Protein AF-A0A971HED3-F1 (afdb_monomer)

Sequence (404 aa):
KSVAELYEIWCLLEIRNILSDLGFQEDSFFQPSLRKSFFEKELPEGGGAAFSFVRPDGLAIRLSHEPVFSRPKNGAFNSIFSWTTVQKPDIFLEAQFPDGKKIRWIFDAKYRISSEEEGFDLIPDDAINQMHRYRDALVYLSKSGDGEGDKSRPVLGAFVLYPGWIDEEKVTNPYKKSIEEVGIGGFPLLPGRENLWLRSFLGEMFGQVVQSETLRRVPESDEHLLKDSVRIAPTGLSLSRYRDLTLVASLSGRTGREKEYFERFLQGKAGWYHIPVSTTENYKVARTAIREIRYCAIAVSSTGVPDRRIEFLYDVLSIRLVRRNEFTLEQAGKIDLSNSALYWLFELGSSRTLKPLVVPGKRGFRFMLTGARDLMESREWKDLPDRYAFLREERLPVSGEGSE

Secondary structure (DSSP, 8-state):
--HHHHHHHHHHHHHHHHHHHTTPEE-TT----SSS-SS----SSS--EEEEEE-TTS-EEEEEES--B-PPPTT--SEEE-SSS-B--SEEEEEE-TTS-EEEEEEEE----B--STTS-B--HHHHHHHHHHHHH-EEEEEPTTSSEEEE--EEEEEEEE-----TTTS--TTHHHHHHHSEEEEE--TTS--HHHHHHHHHHH----SSSS--PPPPHHHHHTSGGG--PPTT----S-TTEEEEEEPPP-TTS-HHHHHHHHTT---EEEEEHHHHHHTT--HHHHHT--EEEEEEEPTT-SSEEEEEEEEEEEEEEEEGGG--HHHHSS--TT---EEEEEEEEEEEEEEEEEE--SSS--EEEEEHHHHHH-SBGGGS--TTGGGT------------

Mean predicted aligned error: 8.78 Å

pLDDT: mean 85.15, std 16.92, range [27.38, 98.69]

Radius of gyration: 25.58 Å; Cα contacts (8 Å, |Δi|>4): 757; chains: 1; bounding box: 61×63×79 Å

Foldseek 3Di:
DDPQVVQLVVVLVVVVVLVVQLQWDWPPVDDDDPDDDDFDDDDVDFDWGWTWTAHPQGKIKIKTAFGKAAADDPPDAQDKHFDPDIDTAGIKMWIQHNVRDIAIETEHEDAAFDPPDDRWTADDPVVLVVFVCVQVRMWHWHQDPVRHTDIDRRYLAYEYEYQIDDPPVPDPQPCPVVCQQARTYYFHDHPPDPSVVVSVVVCVVANGDDPDLQDDDGDDPVVSCLGNNNFDDPPPDGDAPAQFKEKEKEDDDPPQFAPVCQVCQVVQNQFKDKDFPVVCVLQLHRPSSVQRHQWYFYFHDDPPDFWTKTFKIWGWPDKDWAFQQPDDCSHRSHHDNPGRGIMIMTGTDGIDTADIETDDGPDDMDIAIAGPVQRRPDRYPVSTDGPPVSSRDPDDRPPPDDDD

Structure (mmCIF, N/CA/C/O backbone):
data_AF-A0A971HED3-F1
#
_entry.id   AF-A0A971HED3-F1
#
loop_
_atom_site.group_PDB
_atom_site.id
_atom_site.type_symbol
_atom_site.label_atom_id
_atom_site.label_alt_id
_atom_site.label_comp_id
_atom_site.label_asym_id
_atom_site.label_entity_id
_atom_site.label_seq_id
_atom_site.pdbx_PDB_ins_code
_atom_site.Cartn_x
_atom_site.Cartn_y
_atom_site.Cartn_z
_atom_site.occupancy
_atom_site.B_iso_or_equiv
_atom_site.auth_seq_id
_atom_site.auth_comp_id
_atom_site.auth_asym_id
_atom_site.auth_atom_id
_atom_site.pdbx_PDB_model_num
ATOM 1 N N . LYS A 1 1 ? 20.980 2.363 -34.465 1.00 63.91 1 LYS A N 1
ATOM 2 C CA . LYS A 1 1 ? 20.456 2.624 -33.111 1.00 63.91 1 LYS A CA 1
ATOM 3 C C . LYS A 1 1 ? 21.602 3.126 -32.252 1.00 63.91 1 LYS A C 1
ATOM 5 O O . LYS A 1 1 ? 22.705 2.613 -32.425 1.00 63.91 1 LYS A O 1
ATOM 10 N N . SER A 1 2 ? 21.387 4.148 -31.430 1.00 88.06 2 SER A N 1
ATOM 11 C CA . SER A 1 2 ? 22.397 4.642 -30.483 1.00 88.06 2 SER A CA 1
ATOM 12 C C . SER A 1 2 ? 22.646 3.614 -29.367 1.00 88.06 2 SER A C 1
ATOM 14 O O . SER A 1 2 ? 21.840 2.704 -29.174 1.00 88.06 2 SER A O 1
ATOM 16 N N . VAL A 1 3 ? 23.752 3.734 -28.623 1.00 90.31 3 VAL A N 1
ATOM 17 C CA . VAL A 1 3 ? 24.013 2.846 -27.468 1.00 90.31 3 VAL A CA 1
ATOM 18 C C . VAL A 1 3 ? 22.910 2.987 -26.414 1.00 90.31 3 VAL A C 1
ATOM 20 O O . VAL A 1 3 ? 22.478 1.987 -25.853 1.00 90.31 3 VAL A O 1
ATOM 23 N N . ALA A 1 4 ? 22.394 4.203 -26.214 1.00 90.81 4 ALA A N 1
ATOM 24 C CA . ALA A 1 4 ? 21.279 4.458 -25.308 1.00 90.81 4 ALA A CA 1
ATOM 25 C C . ALA A 1 4 ? 19.990 3.739 -25.747 1.00 90.81 4 ALA A C 1
ATOM 27 O O . ALA A 1 4 ? 19.358 3.088 -24.925 1.00 90.81 4 ALA A O 1
ATOM 28 N N . GLU A 1 5 ? 19.646 3.768 -27.040 1.00 90.00 5 GLU A N 1
ATOM 29 C CA . GLU A 1 5 ? 18.484 3.032 -27.575 1.00 90.00 5 GLU A CA 1
ATOM 30 C C . GLU A 1 5 ? 18.652 1.510 -27.454 1.00 90.00 5 GLU A C 1
ATOM 32 O O . GLU A 1 5 ? 17.691 0.781 -27.223 1.00 90.00 5 GLU A O 1
ATOM 37 N N . LEU A 1 6 ? 19.874 0.997 -27.641 1.00 93.25 6 LEU A N 1
ATOM 38 C CA . LEU A 1 6 ? 20.155 -0.427 -27.440 1.00 93.25 6 LEU A CA 1
ATOM 39 C C . LEU A 1 6 ? 20.023 -0.814 -25.968 1.00 93.25 6 LEU A C 1
ATOM 41 O O . LEU A 1 6 ? 19.474 -1.873 -25.671 1.00 93.25 6 LEU A O 1
ATOM 45 N N . TYR A 1 7 ? 20.500 0.045 -25.068 1.00 95.62 7 TYR A N 1
ATOM 46 C CA . TYR A 1 7 ? 20.371 -0.142 -23.631 1.00 95.62 7 TYR A CA 1
ATOM 47 C C . TYR A 1 7 ? 18.903 -0.150 -23.194 1.00 95.62 7 TYR A C 1
ATOM 49 O O . TYR A 1 7 ? 18.494 -1.048 -22.471 1.00 95.62 7 TYR A O 1
ATOM 57 N N . GLU A 1 8 ? 18.086 0.772 -23.698 1.00 94.31 8 GLU A N 1
ATOM 58 C CA . GLU A 1 8 ? 16.644 0.823 -23.433 1.00 94.31 8 GLU A CA 1
ATOM 59 C C . GLU A 1 8 ? 15.920 -0.470 -23.836 1.00 94.31 8 GLU A C 1
ATOM 61 O O . GLU A 1 8 ? 15.195 -1.065 -23.035 1.00 94.31 8 GLU A O 1
ATOM 66 N N . ILE A 1 9 ? 16.172 -0.955 -25.056 1.00 93.00 9 ILE A N 1
ATOM 67 C CA . ILE A 1 9 ? 15.606 -2.222 -25.538 1.00 93.00 9 ILE A CA 1
ATOM 68 C C . ILE A 1 9 ? 16.107 -3.391 -24.691 1.00 93.00 9 ILE A C 1
ATOM 70 O O . ILE A 1 9 ? 15.343 -4.305 -24.387 1.00 93.00 9 ILE A O 1
ATOM 74 N N . TRP A 1 10 ? 17.380 -3.377 -24.304 1.00 95.56 10 TRP A N 1
ATOM 75 C CA . TRP A 1 10 ? 17.936 -4.406 -23.439 1.00 95.56 10 TRP A CA 1
ATOM 76 C C . TRP A 1 10 ? 17.256 -4.411 -22.059 1.00 95.56 10 TRP A C 1
ATOM 78 O O . TRP A 1 10 ? 16.835 -5.475 -21.618 1.00 95.56 10 TRP A O 1
ATOM 88 N N . CYS A 1 11 ? 17.033 -3.250 -21.434 1.00 97.31 11 CYS A N 1
ATOM 89 C CA . CYS A 1 11 ? 16.301 -3.127 -20.168 1.00 97.31 11 CYS A CA 1
ATOM 90 C C . CYS A 1 11 ? 14.876 -3.700 -20.253 1.00 97.31 11 CYS A C 1
ATOM 92 O O . CYS A 1 11 ? 14.423 -4.397 -19.345 1.00 97.31 11 CYS A O 1
ATOM 94 N N . LEU A 1 12 ? 14.168 -3.435 -21.357 1.00 96.00 12 LEU A N 1
ATOM 95 C CA . LEU A 1 12 ? 12.845 -4.007 -21.623 1.00 96.00 12 LEU A CA 1
ATOM 96 C C . LEU A 1 12 ? 12.893 -5.540 -21.691 1.00 96.00 12 LEU A C 1
ATOM 98 O O . LEU A 1 12 ? 12.049 -6.215 -21.097 1.00 96.00 12 LEU A O 1
ATOM 102 N N . LEU A 1 13 ? 13.871 -6.089 -22.418 1.00 94.88 13 LEU A N 1
ATOM 103 C CA . LEU A 1 13 ? 14.053 -7.535 -22.548 1.00 94.88 13 LEU A CA 1
ATOM 104 C C . LEU A 1 13 ? 14.454 -8.182 -21.221 1.00 94.88 13 LEU A C 1
ATOM 106 O O . LEU A 1 13 ? 13.994 -9.281 -20.927 1.00 94.88 13 LEU A O 1
ATOM 110 N N . GLU A 1 14 ? 15.244 -7.491 -20.406 1.00 96.94 14 GLU A N 1
ATOM 111 C CA . GLU A 1 14 ? 15.638 -7.960 -19.082 1.00 96.94 14 GLU A CA 1
ATOM 112 C C . GLU A 1 14 ? 14.434 -8.051 -18.136 1.00 96.94 14 GLU A C 1
ATOM 114 O O . GLU A 1 14 ? 14.230 -9.085 -17.503 1.00 96.94 14 GLU A O 1
ATOM 119 N N . ILE A 1 15 ? 13.550 -7.043 -18.117 1.00 97.56 15 ILE A N 1
ATOM 120 C CA . ILE A 1 15 ? 12.278 -7.139 -17.378 1.00 97.56 15 ILE A CA 1
ATOM 121 C C . ILE A 1 15 ? 11.446 -8.318 -17.890 1.00 97.56 15 ILE A C 1
ATOM 123 O O . ILE A 1 15 ? 10.912 -9.081 -17.089 1.00 97.56 15 ILE A O 1
ATOM 127 N N . ARG A 1 16 ? 11.346 -8.506 -19.211 1.00 95.50 16 ARG A N 1
ATOM 128 C CA . ARG A 1 16 ? 10.644 -9.659 -19.801 1.00 95.50 16 ARG A CA 1
ATOM 129 C C . ARG A 1 16 ? 11.227 -10.999 -19.334 1.00 95.50 16 ARG A C 1
ATOM 131 O O . ARG A 1 16 ? 10.456 -11.910 -19.025 1.00 95.50 16 ARG A O 1
ATOM 138 N N . ASN A 1 17 ? 12.551 -11.124 -19.262 1.00 94.69 17 ASN A N 1
ATOM 139 C CA . ASN A 1 17 ? 13.214 -12.332 -18.769 1.00 94.69 17 ASN A CA 1
ATOM 140 C C . ASN A 1 17 ? 12.895 -12.563 -17.289 1.00 94.69 17 ASN A C 1
ATOM 142 O O . ASN A 1 17 ? 12.452 -13.649 -16.929 1.00 94.69 17 ASN A O 1
ATOM 146 N N . ILE A 1 18 ? 13.002 -11.520 -16.456 1.00 95.81 18 ILE A N 1
ATOM 147 C CA . ILE A 1 18 ? 12.641 -11.597 -15.036 1.00 95.81 18 ILE A CA 1
ATOM 148 C C . ILE A 1 18 ? 11.177 -12.023 -14.869 1.00 95.81 18 ILE A C 1
ATOM 150 O O . ILE A 1 18 ? 10.883 -12.890 -14.055 1.00 95.81 18 ILE A O 1
ATOM 154 N N . LEU A 1 19 ? 10.240 -11.465 -15.639 1.00 95.31 19 LEU A N 1
ATOM 155 C CA . LEU A 1 19 ? 8.836 -11.885 -15.580 1.00 95.31 19 LEU A CA 1
ATOM 156 C C . LEU A 1 19 ? 8.675 -13.370 -15.936 1.00 95.31 19 LEU A C 1
ATOM 158 O O . LEU A 1 19 ? 7.959 -14.090 -15.241 1.00 95.31 19 LEU A O 1
ATOM 162 N N . SER A 1 20 ? 9.378 -13.844 -16.963 1.00 93.62 20 SER A N 1
ATOM 163 C CA . SER A 1 20 ? 9.355 -15.260 -17.357 1.00 93.62 20 SER A CA 1
ATOM 164 C C . SER A 1 20 ? 9.857 -16.166 -16.224 1.00 93.62 20 SER A C 1
ATOM 166 O O . SER A 1 20 ? 9.210 -17.159 -15.891 1.00 93.62 20 SER A O 1
ATOM 168 N N . ASP A 1 21 ? 10.939 -15.767 -15.552 1.00 92.50 21 ASP A N 1
ATOM 169 C CA . ASP A 1 21 ? 11.471 -16.440 -14.362 1.00 92.50 21 ASP A CA 1
ATOM 170 C C . ASP A 1 21 ? 10.488 -16.461 -13.180 1.00 92.50 21 ASP A C 1
ATOM 172 O O . ASP A 1 21 ? 10.500 -17.387 -12.368 1.00 92.50 21 ASP A O 1
ATOM 176 N N . LEU A 1 22 ? 9.620 -15.449 -13.064 1.00 91.75 22 LEU A N 1
ATOM 177 C CA . LEU A 1 22 ? 8.554 -15.391 -12.056 1.00 91.75 22 LEU A CA 1
ATOM 178 C C . LEU A 1 22 ? 7.343 -16.283 -12.413 1.00 91.75 22 LEU A C 1
ATOM 180 O O . LEU A 1 22 ? 6.331 -16.267 -11.701 1.00 91.75 22 LEU A O 1
ATOM 184 N N . GLY A 1 23 ? 7.441 -17.070 -13.489 1.00 91.19 23 GLY A N 1
ATOM 185 C CA . GLY A 1 23 ? 6.439 -18.040 -13.931 1.00 91.19 23 GLY A CA 1
ATOM 186 C C . GLY A 1 23 ? 5.392 -17.475 -14.888 1.00 91.19 23 GLY A C 1
ATOM 187 O O . GLY A 1 23 ? 4.402 -18.152 -15.168 1.00 91.19 23 GLY A O 1
ATOM 188 N N . PHE A 1 24 ? 5.577 -16.248 -15.378 1.00 91.81 24 PHE A N 1
ATOM 189 C CA . PHE A 1 24 ? 4.704 -15.675 -16.394 1.00 91.81 24 PHE A CA 1
ATOM 190 C C . PHE A 1 24 ? 4.977 -16.317 -17.756 1.00 91.81 24 PHE A C 1
ATOM 192 O O . PHE A 1 24 ? 6.109 -16.360 -18.231 1.00 91.81 24 PHE A O 1
ATOM 199 N N . GLN A 1 25 ? 3.920 -16.799 -18.399 1.00 91.62 25 GLN A N 1
ATOM 200 C CA . GLN A 1 25 ? 3.966 -17.352 -19.744 1.00 91.62 25 GLN A CA 1
ATOM 201 C C . GLN A 1 25 ? 3.524 -16.280 -20.730 1.00 91.62 25 GLN A C 1
ATOM 203 O O . GLN A 1 25 ? 2.483 -15.649 -20.554 1.00 91.62 25 GLN A O 1
ATOM 208 N N . GLU A 1 26 ? 4.324 -16.053 -21.764 1.00 89.00 26 GLU A N 1
ATOM 209 C CA . GLU A 1 26 ? 3.956 -15.130 -22.831 1.00 89.00 26 GLU A CA 1
ATOM 210 C C . GLU A 1 26 ? 2.820 -15.732 -23.669 1.00 89.00 26 GLU A C 1
ATOM 212 O O . GLU A 1 26 ? 2.888 -16.893 -24.087 1.00 89.00 26 GLU A O 1
ATOM 217 N N . ASP A 1 27 ? 1.774 -14.945 -23.924 1.00 78.38 27 ASP A N 1
ATOM 218 C CA . ASP A 1 27 ? 0.649 -15.381 -24.748 1.00 78.38 27 ASP A CA 1
ATOM 219 C C . ASP A 1 27 ? 1.110 -15.589 -26.199 1.00 78.38 27 ASP A C 1
ATOM 221 O O . ASP A 1 27 ? 1.202 -14.659 -27.001 1.00 78.38 27 ASP A O 1
ATOM 225 N N . SER A 1 28 ? 1.348 -16.848 -26.568 1.00 49.84 28 SER A N 1
ATOM 226 C CA . SER A 1 28 ? 1.728 -17.257 -27.930 1.00 49.84 28 SER A CA 1
ATOM 227 C C . SER A 1 28 ? 0.603 -17.092 -28.969 1.00 49.84 28 SER A C 1
ATOM 229 O O . SER A 1 28 ? 0.855 -17.194 -30.170 1.00 49.84 28 SER A O 1
ATOM 231 N N . PHE A 1 29 ? -0.628 -16.773 -28.542 1.00 41.47 29 PHE A N 1
ATOM 232 C CA . PHE A 1 29 ? -1.791 -16.543 -29.415 1.00 41.47 29 PHE A CA 1
ATOM 233 C C . PHE A 1 29 ? -1.749 -15.233 -30.217 1.00 41.47 29 PHE A C 1
ATOM 235 O O . PHE A 1 29 ? -2.631 -14.987 -31.039 1.00 41.47 29 PHE A O 1
ATOM 242 N N . PHE A 1 30 ? -0.715 -14.410 -30.048 1.00 40.25 30 PHE A N 1
ATOM 243 C CA . PHE A 1 30 ? -0.381 -13.351 -30.996 1.00 40.25 30 PHE A CA 1
ATOM 244 C C . PHE A 1 30 ? 0.877 -13.738 -31.777 1.00 40.25 30 PHE A C 1
ATOM 246 O O . PHE A 1 30 ? 1.969 -13.264 -31.498 1.00 40.25 30 PHE A O 1
ATOM 253 N N . GLN A 1 31 ? 0.716 -14.608 -32.778 1.00 27.38 31 GLN A N 1
ATOM 254 C CA . GLN A 1 31 ? 1.693 -14.771 -33.856 1.00 27.38 31 GLN A CA 1
ATOM 255 C C . GLN A 1 31 ? 1.456 -13.688 -34.925 1.00 27.38 31 GLN A C 1
ATOM 257 O O . GLN A 1 31 ? 0.602 -13.884 -35.792 1.00 27.38 31 GLN A O 1
ATOM 262 N N . PRO A 1 32 ? 2.199 -12.567 -34.968 1.00 33.59 32 PRO A N 1
ATOM 263 C CA . PRO A 1 32 ? 2.431 -11.911 -36.236 1.00 33.59 32 PRO A CA 1
ATOM 264 C C . PRO A 1 32 ? 3.493 -12.740 -36.956 1.00 33.59 32 PRO A C 1
ATOM 266 O O . PRO A 1 32 ? 4.587 -12.989 -36.450 1.00 33.59 32 PRO A O 1
ATOM 269 N N . SER A 1 33 ? 3.139 -13.216 -38.143 1.00 29.12 33 SER A N 1
ATOM 270 C CA . SER A 1 33 ? 4.060 -13.812 -39.101 1.00 29.12 33 SER A CA 1
ATOM 271 C C . SER A 1 33 ? 5.434 -13.138 -39.056 1.00 29.12 33 SER A C 1
ATOM 273 O O . SER A 1 33 ? 5.530 -11.920 -39.204 1.00 29.12 33 SER A O 1
ATOM 275 N N . LEU A 1 34 ? 6.479 -13.951 -38.890 1.00 34.81 34 LEU A N 1
ATOM 276 C CA . LEU A 1 34 ? 7.899 -13.613 -38.984 1.00 34.81 34 LEU A CA 1
ATOM 277 C C . LEU A 1 34 ? 8.231 -12.890 -40.307 1.00 34.81 34 LEU A C 1
ATOM 279 O O . LEU A 1 34 ? 8.788 -13.487 -41.224 1.00 34.81 34 LEU A O 1
ATOM 283 N N . ARG A 1 35 ? 7.891 -11.604 -40.449 1.00 30.66 35 ARG A N 1
ATOM 284 C CA . ARG A 1 35 ? 8.331 -10.730 -41.547 1.00 30.66 35 ARG A CA 1
ATOM 285 C C . ARG A 1 35 ? 8.320 -9.262 -41.112 1.00 30.66 35 ARG A C 1
ATOM 287 O O . ARG A 1 35 ? 7.272 -8.645 -41.031 1.00 30.66 35 ARG A O 1
ATOM 294 N N . LYS A 1 36 ? 9.520 -8.700 -40.923 1.00 34.16 36 LYS A N 1
ATOM 295 C CA . LYS A 1 36 ? 9.863 -7.271 -41.104 1.00 34.16 36 LYS A CA 1
ATOM 296 C C . LYS A 1 36 ? 8.864 -6.223 -40.545 1.00 34.16 36 LYS A C 1
ATOM 298 O O . LYS A 1 36 ? 8.597 -5.232 -41.208 1.00 34.16 36 LYS A O 1
ATOM 303 N N . SER A 1 37 ? 8.375 -6.400 -39.323 1.00 38.28 37 SER A N 1
ATOM 304 C CA . SER A 1 37 ? 7.792 -5.346 -38.472 1.00 38.28 37 SER A CA 1
ATOM 305 C C . SER A 1 37 ? 7.918 -5.860 -37.042 1.00 38.28 37 SER A C 1
ATOM 307 O O . SER A 1 37 ? 7.237 -6.804 -36.656 1.00 38.28 37 SER A O 1
ATOM 309 N N . PHE A 1 38 ? 8.924 -5.391 -36.304 1.00 38.38 38 PHE A N 1
ATOM 310 C CA . PHE A 1 38 ? 9.386 -6.086 -35.096 1.00 38.38 38 PHE A CA 1
ATOM 311 C C . PHE A 1 38 ? 8.493 -5.870 -33.859 1.00 38.38 38 PHE A C 1
ATOM 313 O O . PHE A 1 38 ? 8.802 -6.456 -32.830 1.00 38.38 38 PHE A O 1
ATOM 320 N N . PHE A 1 39 ? 7.428 -5.052 -33.918 1.00 42.06 39 PHE A N 1
ATOM 321 C CA . PHE A 1 39 ? 6.802 -4.517 -32.696 1.00 42.06 39 PHE A CA 1
ATOM 322 C C . PHE A 1 39 ? 5.373 -3.940 -32.853 1.00 42.06 39 PHE A C 1
ATOM 324 O O . PHE A 1 39 ? 5.002 -3.009 -32.143 1.00 42.06 39 PHE A O 1
ATOM 331 N N . GLU A 1 40 ? 4.526 -4.457 -33.745 1.00 33.88 40 GLU A N 1
ATOM 332 C CA . GLU A 1 40 ? 3.156 -3.929 -33.879 1.00 33.88 40 GLU A CA 1
ATOM 333 C C . GLU A 1 40 ? 2.120 -4.787 -33.152 1.00 33.88 40 GLU A C 1
ATOM 335 O O . GLU A 1 40 ? 1.625 -5.792 -33.661 1.00 33.88 40 GLU A O 1
ATOM 340 N N . LYS A 1 41 ? 1.725 -4.319 -31.966 1.00 41.34 41 LYS A N 1
ATOM 341 C CA . LYS A 1 41 ? 0.341 -4.460 -31.525 1.00 41.34 41 LYS A CA 1
ATOM 342 C C . LYS A 1 41 ? -0.112 -3.178 -30.844 1.00 41.34 41 LYS A C 1
ATOM 344 O O . LYS A 1 41 ? 0.277 -2.878 -29.717 1.00 41.34 41 LYS A O 1
ATOM 349 N N . GLU A 1 42 ? -0.939 -2.435 -31.570 1.00 36.94 42 GLU A N 1
ATOM 350 C CA . GLU A 1 42 ? -1.519 -1.170 -31.147 1.00 36.94 42 GLU A CA 1
ATOM 351 C C . GLU A 1 42 ? -2.275 -1.315 -29.815 1.00 36.94 42 GLU A C 1
ATOM 353 O O . GLU A 1 42 ? -3.048 -2.249 -29.575 1.00 36.94 42 GLU A O 1
ATOM 358 N N . LEU A 1 43 ? -2.034 -0.362 -28.915 1.00 44.75 43 LEU A N 1
ATOM 359 C CA . LEU A 1 43 ? -2.950 -0.047 -27.824 1.00 44.75 43 LEU A CA 1
ATOM 360 C C . LEU A 1 43 ? -4.326 0.308 -28.416 1.00 44.75 43 LEU A C 1
ATOM 362 O O . LEU A 1 43 ? -4.366 0.938 -29.472 1.00 44.75 43 LEU A O 1
ATOM 366 N N . PRO A 1 44 ? -5.442 0.035 -27.712 1.00 44.47 44 PRO A N 1
ATOM 367 C CA . PRO A 1 44 ? -6.737 0.613 -28.067 1.00 44.47 44 PRO A CA 1
ATOM 368 C C . PRO A 1 44 ? -6.740 2.149 -28.130 1.00 44.47 44 PRO A C 1
ATOM 370 O O . PRO A 1 44 ? -7.723 2.705 -28.587 1.00 44.47 44 PRO A O 1
ATOM 373 N N . GLU A 1 45 ? -5.660 2.824 -27.718 1.00 39.97 45 GLU A N 1
ATOM 374 C CA . GLU A 1 45 ? -5.282 4.186 -28.104 1.00 39.97 45 GLU A CA 1
ATOM 375 C C . GLU A 1 45 ? -3.814 4.425 -27.664 1.00 39.97 45 GLU A C 1
ATOM 377 O O . GLU A 1 45 ? -3.528 4.329 -26.474 1.00 39.97 45 GLU A O 1
ATOM 382 N N . GLY A 1 46 ? -2.870 4.705 -28.586 1.00 45.03 46 GLY A N 1
ATOM 383 C CA . GLY A 1 46 ? -1.534 5.242 -28.222 1.00 45.03 46 GLY A CA 1
ATOM 384 C C . GLY A 1 46 ? -0.261 4.434 -28.556 1.00 45.03 46 GLY A C 1
ATOM 385 O O . GLY A 1 46 ? 0.662 4.429 -27.751 1.00 45.03 46 GLY A O 1
ATOM 386 N N . GLY A 1 47 ? -0.195 3.775 -29.722 1.00 50.53 47 GLY A N 1
ATOM 387 C CA . GLY A 1 47 ? 1.024 3.548 -30.535 1.00 50.53 47 GLY A CA 1
ATOM 388 C C . GLY A 1 47 ? 2.362 3.195 -29.858 1.00 50.53 47 GLY A C 1
ATOM 389 O O . GLY A 1 47 ? 3.321 3.945 -30.012 1.00 50.53 47 GLY A O 1
ATOM 390 N N . GLY A 1 48 ? 2.444 2.042 -29.189 1.00 54.38 48 GLY A N 1
ATOM 391 C CA . GLY A 1 48 ? 3.695 1.436 -28.715 1.00 54.38 48 GLY A CA 1
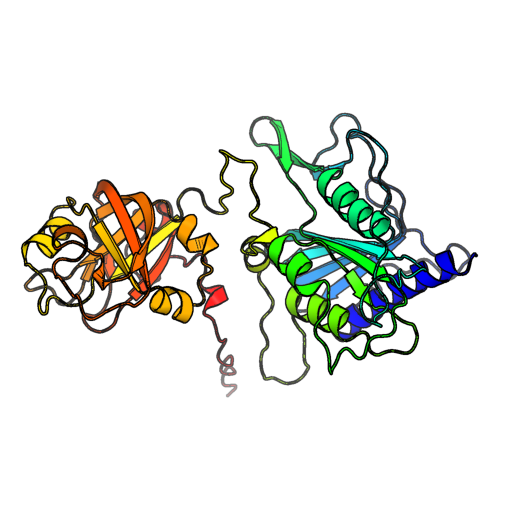ATOM 392 C C . GLY A 1 48 ? 3.622 -0.091 -28.794 1.00 54.38 48 GLY A C 1
ATOM 393 O O . GLY A 1 48 ? 2.529 -0.655 -28.898 1.00 54.38 48 GLY A O 1
ATOM 394 N N . ALA A 1 49 ? 4.770 -0.761 -28.760 1.00 66.94 49 ALA A N 1
ATOM 395 C CA . ALA A 1 49 ? 4.837 -2.220 -28.784 1.00 66.94 49 ALA A CA 1
ATOM 396 C C . ALA A 1 49 ? 4.529 -2.805 -27.407 1.00 66.94 49 ALA A C 1
ATOM 398 O O . ALA A 1 49 ? 4.855 -2.175 -26.406 1.00 66.94 49 ALA A O 1
ATOM 399 N N . ALA A 1 50 ? 3.955 -4.006 -27.308 1.00 80.19 50 ALA A N 1
ATOM 400 C CA . ALA A 1 50 ? 3.730 -4.620 -26.000 1.00 80.19 50 ALA A CA 1
ATOM 401 C C . ALA A 1 50 ? 3.871 -6.142 -26.006 1.00 80.19 50 ALA A C 1
ATOM 403 O O . ALA A 1 50 ? 3.393 -6.811 -26.919 1.00 80.19 50 ALA A O 1
ATOM 404 N N . PHE A 1 51 ? 4.444 -6.671 -24.927 1.00 88.69 51 PHE A N 1
ATOM 405 C CA . PHE A 1 51 ? 4.390 -8.083 -24.564 1.00 88.69 51 PHE A CA 1
ATOM 406 C C . PHE A 1 51 ? 3.213 -8.317 -23.617 1.00 88.69 51 PHE A C 1
ATOM 408 O O . PHE A 1 51 ? 2.908 -7.475 -22.766 1.00 88.69 51 PHE A O 1
ATOM 415 N N . SER A 1 52 ? 2.525 -9.443 -23.779 1.00 91.81 52 SER A N 1
ATOM 416 C CA . SER A 1 52 ? 1.423 -9.860 -22.908 1.00 91.81 52 SER A CA 1
ATOM 417 C C . SER A 1 52 ? 1.758 -11.203 -22.289 1.00 91.81 52 SER A C 1
ATOM 419 O O . SER A 1 52 ? 2.164 -12.128 -22.989 1.00 91.81 52 SER A O 1
ATOM 421 N N . PHE A 1 53 ? 1.593 -11.283 -20.978 1.00 92.38 53 PHE A N 1
ATOM 422 C CA . PHE A 1 53 ? 1.867 -12.473 -20.203 1.00 92.38 53 PHE A CA 1
ATOM 423 C C . PHE A 1 53 ? 0.665 -12.842 -19.355 1.00 92.38 53 PHE A C 1
ATOM 425 O O . PHE A 1 53 ? -0.025 -11.968 -18.825 1.00 92.38 53 PHE A O 1
ATOM 432 N N . VAL A 1 54 ? 0.495 -14.137 -19.153 1.00 91.44 54 VAL A N 1
ATOM 433 C CA . VAL A 1 54 ? -0.465 -14.717 -18.225 1.00 91.44 54 VAL A CA 1
ATOM 434 C C . VAL A 1 54 ? 0.256 -15.669 -17.292 1.00 91.44 54 VAL A C 1
ATOM 436 O O . VAL A 1 54 ? 1.278 -16.264 -17.634 1.00 91.44 54 VAL A O 1
ATOM 439 N N . ARG A 1 55 ? -0.275 -15.823 -16.089 1.00 88.88 55 ARG A N 1
ATOM 440 C CA . ARG A 1 55 ? 0.222 -16.781 -15.113 1.00 88.88 55 ARG A CA 1
ATOM 441 C C . ARG A 1 55 ? -0.937 -17.649 -14.620 1.00 88.88 55 ARG A C 1
ATOM 443 O O . ARG A 1 55 ? -2.060 -17.148 -14.545 1.00 88.88 55 ARG A O 1
ATOM 450 N N . PRO A 1 56 ? -0.717 -18.943 -14.302 1.00 87.44 56 PRO A N 1
ATOM 451 C CA . PRO A 1 56 ? -1.809 -19.863 -13.955 1.00 87.44 56 PRO A CA 1
ATOM 452 C C . PRO A 1 56 ? -2.681 -19.433 -12.769 1.00 87.44 56 PRO A C 1
ATOM 454 O O . PRO A 1 56 ? -3.801 -19.909 -12.622 1.00 87.44 56 PRO A O 1
ATOM 457 N N . ASP A 1 57 ? -2.184 -18.530 -11.927 1.00 86.12 57 ASP A N 1
ATOM 458 C CA . ASP A 1 57 ? -2.904 -17.966 -10.789 1.00 86.12 57 ASP A CA 1
ATOM 459 C C . ASP A 1 57 ? -3.841 -16.794 -11.139 1.00 86.12 57 ASP A C 1
ATOM 461 O O . ASP A 1 57 ? -4.448 -16.197 -10.249 1.00 86.12 57 ASP A O 1
ATOM 465 N N . GLY A 1 58 ? -3.976 -16.467 -12.425 1.00 87.25 58 GLY A N 1
ATOM 466 C CA . GLY A 1 58 ? -4.870 -15.426 -12.923 1.00 87.25 58 GLY A CA 1
ATOM 467 C C . GLY A 1 58 ? -4.247 -14.032 -12.993 1.00 87.25 58 GLY A C 1
ATOM 468 O O . GLY A 1 58 ? -4.942 -13.093 -13.380 1.00 87.25 58 GLY A O 1
ATOM 469 N N . LEU A 1 59 ? -2.961 -13.870 -12.657 1.00 92.12 59 LEU A N 1
ATOM 470 C CA . LEU A 1 59 ? -2.246 -12.625 -12.935 1.00 92.12 59 LEU A CA 1
ATOM 471 C C . LEU A 1 59 ? -1.957 -12.492 -14.429 1.00 92.12 59 LEU A C 1
ATOM 473 O O . LEU A 1 59 ? -1.436 -13.410 -15.065 1.00 92.12 59 LEU A O 1
ATOM 477 N N . ALA A 1 60 ? -2.231 -11.309 -14.971 1.00 92.94 60 ALA A N 1
ATOM 478 C CA . ALA A 1 60 ? -1.863 -10.948 -16.332 1.00 92.94 60 ALA A CA 1
ATOM 479 C C . ALA A 1 60 ? -0.995 -9.688 -16.329 1.00 92.94 60 ALA A C 1
ATOM 481 O O . ALA A 1 60 ? -1.291 -8.727 -15.620 1.00 92.94 60 ALA A O 1
ATOM 482 N N . ILE A 1 61 ? 0.068 -9.676 -17.132 1.00 94.81 61 ILE A N 1
ATOM 483 C CA . ILE A 1 61 ? 0.965 -8.527 -17.277 1.00 94.81 61 ILE A CA 1
ATOM 484 C C . ILE A 1 61 ? 0.977 -8.058 -18.724 1.00 94.81 61 ILE A C 1
ATOM 486 O O . ILE A 1 61 ? 1.135 -8.845 -19.654 1.00 94.81 61 ILE A O 1
ATOM 490 N N . ARG A 1 62 ? 0.887 -6.744 -18.910 1.00 94.31 62 ARG A N 1
ATOM 491 C CA . ARG A 1 62 ? 1.188 -6.061 -20.163 1.00 94.31 62 ARG A CA 1
ATOM 492 C C . ARG A 1 62 ? 2.431 -5.198 -19.978 1.00 94.31 62 ARG A C 1
ATOM 494 O O . ARG A 1 62 ? 2.401 -4.228 -19.224 1.00 94.31 62 ARG A O 1
ATOM 501 N N . LEU A 1 63 ? 3.497 -5.525 -20.700 1.00 95.25 63 LEU A N 1
ATOM 502 C CA . LEU A 1 63 ? 4.756 -4.781 -20.710 1.00 95.25 63 LEU A CA 1
ATOM 503 C C . LEU A 1 63 ? 4.863 -4.006 -22.023 1.00 95.25 63 LEU A C 1
ATOM 505 O O . LEU A 1 63 ? 5.060 -4.611 -23.072 1.00 95.25 63 LEU A O 1
ATOM 509 N N . SER A 1 64 ? 4.686 -2.687 -21.977 1.00 92.44 64 SER A N 1
ATOM 510 C CA . SER A 1 64 ? 4.663 -1.830 -23.168 1.00 92.44 64 SER A CA 1
ATOM 511 C C . SER A 1 64 ? 5.959 -1.037 -23.305 1.00 92.44 64 SER A C 1
ATOM 513 O O . SER A 1 64 ? 6.426 -0.456 -22.329 1.00 92.44 64 SER A O 1
ATOM 515 N N . HIS A 1 65 ? 6.500 -0.998 -24.518 1.00 92.69 65 HIS A N 1
ATOM 516 C CA . HIS A 1 65 ? 7.647 -0.195 -24.920 1.00 92.69 65 HIS A CA 1
ATOM 517 C C . HIS A 1 65 ? 7.156 1.119 -25.515 1.00 92.69 65 HIS A C 1
ATOM 519 O O . HIS A 1 65 ? 6.331 1.117 -26.434 1.00 92.69 65 HIS A O 1
ATOM 525 N N . GLU A 1 66 ? 7.656 2.228 -24.974 1.00 92.94 66 GLU A N 1
ATOM 526 C CA . GLU A 1 66 ? 7.443 3.564 -25.519 1.00 92.94 66 GLU A CA 1
ATOM 527 C C . GLU A 1 66 ? 5.958 3.986 -25.716 1.00 92.94 66 GLU A C 1
ATOM 529 O O . GLU A 1 66 ? 5.638 4.650 -26.711 1.00 92.94 66 GLU A O 1
ATOM 534 N N . PRO A 1 67 ? 5.005 3.642 -24.815 1.00 91.75 67 PRO A N 1
ATOM 535 C CA . PRO A 1 67 ? 3.598 3.992 -25.013 1.00 91.75 67 PRO A CA 1
ATOM 536 C C . PRO A 1 67 ? 3.374 5.505 -24.991 1.00 91.75 67 PRO A C 1
ATOM 538 O O . PRO A 1 67 ? 3.959 6.232 -24.188 1.00 91.75 67 PRO A O 1
ATOM 541 N N . VAL A 1 68 ? 2.461 5.980 -25.837 1.00 91.44 68 VAL A N 1
ATOM 542 C CA . VAL A 1 68 ? 2.178 7.410 -25.978 1.00 91.44 68 VAL A CA 1
ATOM 543 C C . VAL A 1 68 ? 0.902 7.778 -25.230 1.00 91.44 68 VAL A C 1
ATOM 545 O O . VAL A 1 68 ? -0.192 7.351 -25.592 1.00 91.44 68 VAL A O 1
ATOM 548 N N . PHE A 1 69 ? 1.030 8.651 -24.231 1.00 93.06 69 PHE A N 1
ATOM 549 C CA . PHE A 1 69 ? -0.098 9.214 -23.492 1.00 93.06 69 PHE A CA 1
ATOM 550 C C . PHE A 1 69 ? -0.307 10.679 -23.874 1.00 93.06 69 PHE A C 1
ATOM 552 O O . PHE A 1 69 ? 0.537 11.540 -23.615 1.00 93.06 69 PHE A O 1
ATOM 559 N N . SER A 1 70 ? -1.458 10.973 -24.474 1.00 93.00 70 SER A N 1
ATOM 560 C CA . SER A 1 70 ? -1.849 12.315 -24.911 1.00 93.00 70 SER A CA 1
ATOM 561 C C . SER A 1 70 ? -3.107 12.800 -24.192 1.00 93.00 70 SER A C 1
ATOM 563 O O . SER A 1 70 ? -3.645 12.123 -23.315 1.00 93.00 70 SER A O 1
ATOM 565 N N . ARG A 1 71 ? -3.594 13.982 -24.575 1.00 91.88 71 ARG A N 1
ATOM 566 C CA . ARG A 1 71 ? -4.880 14.504 -24.099 1.00 91.88 71 ARG A CA 1
ATOM 567 C C . ARG A 1 71 ? -6.029 13.559 -24.472 1.00 91.88 71 ARG A C 1
ATOM 569 O O . ARG A 1 71 ? -5.942 12.915 -25.524 1.00 91.88 71 ARG A O 1
ATOM 576 N N . PRO A 1 72 ? -7.098 13.499 -23.655 1.00 86.50 72 PRO A N 1
ATOM 577 C CA . PRO A 1 72 ? -8.276 12.713 -23.988 1.00 86.50 72 PRO A CA 1
ATOM 578 C C . PRO A 1 72 ? -8.928 13.234 -25.266 1.00 86.50 72 PRO A C 1
ATOM 580 O O . PRO A 1 72 ? -9.069 14.444 -25.463 1.00 86.50 72 PRO A O 1
ATOM 583 N N . LYS A 1 73 ? -9.340 12.307 -26.128 1.00 82.62 73 LYS A N 1
ATOM 584 C CA . LYS A 1 73 ? -10.254 12.593 -27.236 1.00 82.62 73 LYS A CA 1
ATOM 585 C C . LYS A 1 73 ? -11.690 12.620 -26.697 1.00 82.62 73 LYS A C 1
ATOM 587 O O . LYS A 1 73 ? -11.968 12.067 -25.632 1.00 82.62 73 LYS A O 1
ATOM 592 N N . ASN A 1 74 ? -12.606 13.278 -27.407 1.00 76.38 74 ASN A N 1
ATOM 593 C CA . ASN A 1 74 ? -13.992 13.436 -26.952 1.00 76.38 74 ASN A CA 1
ATOM 594 C C . ASN A 1 74 ? -14.641 12.079 -26.622 1.00 76.38 74 ASN A C 1
ATOM 596 O O . ASN A 1 74 ? -14.686 11.196 -27.473 1.00 76.38 74 ASN A O 1
ATOM 600 N N . GLY A 1 75 ? -15.160 11.938 -25.396 1.00 71.75 75 GLY A N 1
ATOM 601 C CA . GLY A 1 75 ? -15.868 10.737 -24.934 1.00 71.75 75 GLY A CA 1
ATOM 602 C C . GLY A 1 75 ? -14.981 9.545 -24.551 1.00 71.75 75 GLY A C 1
ATOM 603 O O . GLY A 1 75 ? -15.516 8.468 -24.291 1.00 71.75 75 GLY A O 1
ATOM 604 N N . ALA A 1 76 ? -13.654 9.709 -24.505 1.00 79.56 76 ALA A N 1
ATOM 605 C CA . ALA A 1 76 ? -12.741 8.630 -24.147 1.00 79.56 76 ALA A CA 1
ATOM 606 C C . ALA A 1 76 ? -12.702 8.416 -22.620 1.00 79.56 76 ALA A C 1
ATOM 608 O O . ALA A 1 76 ? -12.236 9.271 -21.867 1.00 79.56 76 ALA A O 1
ATOM 609 N N . PHE A 1 77 ? -13.181 7.256 -22.169 1.00 84.25 77 PHE A N 1
ATOM 610 C CA . PHE A 1 77 ? -13.151 6.814 -20.772 1.00 84.25 77 PHE A CA 1
ATOM 611 C C . PHE A 1 77 ? -12.349 5.516 -20.627 1.00 84.25 77 PHE A C 1
ATOM 613 O O . PHE A 1 77 ? -11.958 4.879 -21.605 1.00 84.25 77 PHE A O 1
ATOM 620 N N . ASN A 1 78 ? -12.130 5.113 -19.378 1.00 86.25 78 ASN A N 1
ATOM 621 C CA . ASN A 1 78 ? -11.428 3.904 -18.959 1.00 86.25 78 ASN A CA 1
ATOM 622 C C . ASN A 1 78 ? -9.991 3.806 -19.492 1.00 86.25 78 ASN A C 1
ATOM 624 O O . ASN A 1 78 ? -9.475 2.707 -19.689 1.00 86.25 78 ASN A O 1
ATOM 628 N N . SER A 1 79 ? -9.343 4.957 -19.678 1.00 89.88 79 SER A N 1
ATOM 629 C CA . SER A 1 79 ? -8.016 5.092 -20.286 1.00 89.88 79 SER A CA 1
ATOM 630 C C . SER A 1 79 ? -7.147 6.098 -19.525 1.00 89.88 79 SER A C 1
ATOM 632 O O . SER A 1 79 ? -7.631 6.833 -18.660 1.00 89.88 79 SER A O 1
ATOM 634 N N . ILE A 1 80 ? -5.843 6.089 -19.814 1.00 92.56 80 ILE A N 1
ATOM 635 C CA . ILE A 1 80 ? -4.852 6.982 -19.201 1.00 92.56 80 ILE A CA 1
ATOM 636 C C . ILE A 1 80 ? -4.525 8.106 -20.174 1.00 92.56 80 ILE A C 1
ATOM 638 O O . ILE A 1 80 ? -4.234 7.857 -21.341 1.00 92.56 80 ILE A O 1
ATOM 642 N N . PHE A 1 81 ? -4.509 9.334 -19.669 1.00 93.62 81 PHE A N 1
ATOM 643 C CA . PHE A 1 81 ? -4.230 10.524 -20.459 1.00 93.62 81 PHE A CA 1
ATOM 644 C C . PHE A 1 81 ? -3.223 11.437 -19.768 1.00 93.62 81 PHE A C 1
ATOM 646 O O . PHE A 1 81 ? -2.995 11.347 -18.558 1.00 93.62 81 PHE A O 1
ATOM 653 N N . SER A 1 82 ? -2.675 12.371 -20.544 1.00 93.56 82 SER A N 1
ATOM 654 C CA . SER A 1 82 ? -1.926 13.513 -20.030 1.00 93.56 82 SER A CA 1
ATOM 655 C C . SER A 1 82 ? -2.526 14.823 -20.532 1.00 93.56 82 SER A C 1
ATOM 657 O O . SER A 1 82 ? -2.724 15.019 -21.730 1.00 93.56 82 SER A O 1
ATOM 659 N N . TRP A 1 83 ? -2.845 15.731 -19.608 1.00 92.44 83 TRP A N 1
ATOM 660 C CA . TRP A 1 83 ? -3.561 16.972 -19.925 1.00 92.44 83 TRP A CA 1
ATOM 661 C C . TRP A 1 83 ? -2.655 18.080 -20.465 1.00 92.44 83 TRP A C 1
ATOM 663 O O . TRP A 1 83 ? -3.108 18.931 -21.232 1.00 92.44 83 TRP A O 1
ATOM 673 N N . THR A 1 84 ? -1.382 18.092 -20.082 1.00 90.38 84 THR A N 1
ATOM 674 C CA . THR A 1 84 ? -0.462 19.189 -20.397 1.00 90.38 84 THR A CA 1
ATOM 675 C C . THR A 1 84 ? 0.314 18.898 -21.673 1.00 90.38 84 THR A C 1
ATOM 677 O O . THR A 1 84 ? 0.022 19.499 -22.711 1.00 90.38 84 THR A O 1
ATOM 680 N N . THR A 1 85 ? 1.255 17.959 -21.603 1.00 93.00 85 THR A N 1
ATOM 681 C CA . THR A 1 85 ? 2.162 17.556 -22.682 1.00 93.00 85 THR A CA 1
ATOM 682 C C . THR A 1 85 ? 2.089 16.052 -22.919 1.00 93.00 85 THR A C 1
ATOM 684 O O . THR A 1 85 ? 1.720 15.294 -22.024 1.00 93.00 85 THR A O 1
ATOM 687 N N . VAL A 1 86 ? 2.437 15.614 -24.132 1.00 95.00 86 VAL A N 1
ATOM 688 C CA . VAL A 1 86 ? 2.536 14.183 -24.445 1.00 95.00 86 VAL A CA 1
ATOM 689 C C . VAL A 1 86 ? 3.605 13.550 -23.554 1.00 95.00 86 VAL A C 1
ATOM 691 O O . VAL A 1 86 ? 4.720 14.066 -23.462 1.00 95.00 86 VAL A O 1
ATOM 694 N N . GLN A 1 87 ? 3.258 12.443 -22.899 1.00 95.94 87 GLN A N 1
ATOM 695 C CA . GLN A 1 87 ? 4.197 11.632 -22.126 1.00 95.94 87 GLN A CA 1
ATOM 696 C C . GLN A 1 87 ? 4.485 10.339 -22.878 1.00 95.94 87 GLN A C 1
ATOM 698 O O . GLN A 1 87 ? 3.563 9.713 -23.401 1.00 95.94 87 GLN A O 1
ATOM 703 N N . LYS A 1 88 ? 5.757 9.949 -22.904 1.00 96.00 88 LYS A N 1
ATOM 704 C CA . LYS A 1 88 ? 6.232 8.740 -23.569 1.00 96.00 88 LYS A CA 1
ATOM 705 C C . LYS A 1 88 ? 7.331 8.089 -22.713 1.00 96.00 88 LYS A C 1
ATOM 707 O O . LYS A 1 88 ? 8.499 8.348 -22.977 1.00 96.00 88 LYS A O 1
ATOM 712 N N . PRO A 1 89 ? 6.977 7.379 -21.624 1.00 96.12 89 PRO A N 1
ATOM 713 C CA . PRO A 1 89 ? 7.958 6.633 -20.836 1.00 96.12 89 PRO A CA 1
ATOM 714 C C . PRO A 1 89 ? 8.553 5.484 -21.653 1.00 96.12 89 PRO A C 1
ATOM 716 O O . PRO A 1 89 ? 7.859 4.942 -22.514 1.00 96.12 89 PRO A O 1
ATOM 719 N N . ASP A 1 90 ? 9.785 5.076 -21.349 1.00 96.06 90 ASP A N 1
ATOM 720 C CA . ASP A 1 90 ? 10.444 4.004 -22.109 1.00 96.06 90 ASP A CA 1
ATOM 721 C C . ASP A 1 90 ? 9.737 2.652 -21.903 1.00 96.06 90 ASP A C 1
ATOM 723 O O . ASP A 1 90 ? 9.515 1.897 -22.850 1.00 96.06 90 ASP A O 1
ATOM 727 N N . ILE A 1 91 ? 9.341 2.340 -20.663 1.00 97.50 91 ILE A N 1
ATOM 728 C CA . ILE A 1 91 ? 8.706 1.070 -20.300 1.00 97.50 91 ILE A CA 1
ATOM 729 C C . ILE A 1 91 ? 7.518 1.322 -19.366 1.00 97.50 91 ILE A C 1
ATOM 731 O O . ILE A 1 91 ? 7.620 1.982 -18.330 1.00 97.50 91 ILE A O 1
ATOM 735 N N . PHE A 1 92 ? 6.376 0.731 -19.703 1.00 97.00 92 PHE A N 1
ATOM 736 C CA . PHE A 1 92 ? 5.157 0.784 -18.902 1.00 97.00 92 PHE A CA 1
ATOM 737 C C . PHE A 1 92 ? 4.663 -0.627 -18.599 1.00 97.00 92 PHE A C 1
ATOM 739 O O . PHE A 1 92 ? 4.311 -1.379 -19.511 1.00 97.00 92 PHE A O 1
ATOM 746 N N . LEU A 1 93 ? 4.619 -0.978 -17.318 1.00 97.62 93 LEU A N 1
ATOM 747 C CA . LEU A 1 93 ? 4.187 -2.288 -16.846 1.00 97.62 93 LEU A CA 1
ATOM 748 C C . LEU A 1 93 ? 2.803 -2.154 -16.211 1.00 97.62 93 LEU A C 1
ATOM 750 O O . LEU A 1 93 ? 2.650 -1.469 -15.204 1.00 97.62 93 LEU A O 1
ATOM 754 N N . GLU A 1 94 ? 1.798 -2.814 -16.783 1.00 96.69 94 GLU A N 1
ATOM 755 C CA . GLU A 1 94 ? 0.449 -2.938 -16.221 1.00 96.69 94 GLU A CA 1
ATOM 756 C C . GLU A 1 94 ? 0.221 -4.384 -15.772 1.00 96.69 94 GLU A C 1
ATOM 758 O O . GLU A 1 94 ? 0.299 -5.296 -16.589 1.00 96.69 94 GLU A O 1
ATOM 763 N N . ALA A 1 95 ? -0.095 -4.590 -14.496 1.00 95.44 95 ALA A N 1
ATOM 764 C CA . ALA A 1 95 ? -0.539 -5.872 -13.963 1.00 95.44 95 ALA A CA 1
ATOM 765 C C . ALA A 1 95 ? -2.045 -5.837 -13.699 1.00 95.44 95 ALA A C 1
ATOM 767 O O . ALA A 1 95 ? -2.545 -4.911 -13.054 1.00 95.44 95 ALA A O 1
ATOM 768 N N . GLN A 1 96 ? -2.761 -6.847 -14.179 1.00 93.94 96 GLN A N 1
ATOM 769 C CA . GLN A 1 96 ? -4.153 -7.117 -13.853 1.00 93.94 96 GLN A CA 1
ATOM 770 C C . GLN A 1 96 ? -4.217 -8.303 -12.888 1.00 93.94 96 GLN A C 1
ATOM 772 O O . GLN A 1 96 ? -3.742 -9.393 -13.202 1.00 93.94 96 GLN A O 1
ATOM 777 N N . PHE A 1 97 ? -4.797 -8.065 -11.715 1.00 91.56 97 PHE A N 1
ATOM 778 C CA . PHE A 1 97 ? -4.974 -9.059 -10.658 1.00 91.56 97 PHE A CA 1
ATOM 779 C C . PHE A 1 97 ? -6.248 -9.888 -10.888 1.00 91.56 97 PHE A C 1
ATOM 781 O O . PHE A 1 97 ? -7.132 -9.438 -11.626 1.00 91.56 97 PHE A O 1
ATOM 788 N N . PRO A 1 98 ? -6.394 -11.061 -10.236 1.00 89.00 98 PRO A N 1
ATOM 789 C CA . PRO A 1 98 ? -7.574 -11.922 -10.390 1.00 89.00 98 PRO A CA 1
ATOM 790 C C . PRO A 1 98 ? -8.911 -11.238 -10.063 1.00 89.00 98 PRO A C 1
ATOM 792 O O . PRO A 1 98 ? -9.949 -11.600 -10.609 1.00 89.00 98 PRO A O 1
ATOM 795 N N . ASP A 1 99 ? -8.894 -10.209 -9.212 1.00 87.38 99 ASP A N 1
ATOM 796 C CA . ASP A 1 99 ? -10.065 -9.385 -8.885 1.00 87.38 99 ASP A CA 1
ATOM 797 C C . ASP A 1 99 ? -10.398 -8.323 -9.956 1.00 87.38 99 ASP A C 1
ATOM 799 O O . ASP A 1 99 ? -11.281 -7.484 -9.768 1.00 87.38 99 ASP A O 1
ATOM 803 N N . GLY A 1 100 ? -9.676 -8.334 -11.079 1.00 88.75 100 GLY A N 1
ATOM 804 C CA . GLY A 1 100 ? -9.828 -7.422 -12.205 1.00 88.75 100 GLY A CA 1
ATOM 805 C C . GLY A 1 100 ? -9.163 -6.058 -12.013 1.00 88.75 100 GLY A C 1
ATOM 806 O O . GLY A 1 100 ? -9.146 -5.266 -12.962 1.00 88.75 100 GLY A O 1
ATOM 807 N N . LYS A 1 101 ? -8.597 -5.755 -10.834 1.00 90.44 101 LYS A N 1
ATOM 808 C CA . LYS A 1 101 ? -7.927 -4.471 -10.600 1.00 90.44 101 LYS A CA 1
ATOM 809 C C . LYS A 1 101 ? -6.615 -4.396 -11.368 1.00 90.44 101 LYS A C 1
ATOM 811 O O . LYS A 1 101 ? -5.898 -5.382 -11.517 1.00 90.44 101 LYS A O 1
ATOM 816 N N . LYS A 1 102 ? -6.295 -3.187 -11.832 1.00 92.50 102 LYS A N 1
ATOM 817 C CA . LYS A 1 102 ? -5.093 -2.899 -12.615 1.00 92.50 102 LYS A CA 1
ATOM 818 C C . LYS A 1 102 ? -4.156 -1.977 -11.859 1.00 92.50 102 LYS A C 1
ATOM 820 O O . LYS A 1 102 ? -4.573 -0.907 -11.416 1.00 92.50 102 LYS A O 1
ATOM 825 N N . ILE A 1 103 ? -2.893 -2.367 -11.780 1.00 94.75 103 ILE A N 1
ATOM 826 C CA . ILE A 1 103 ? -1.835 -1.630 -11.096 1.00 94.75 103 ILE A CA 1
ATOM 827 C C . ILE A 1 103 ? -0.680 -1.419 -12.065 1.00 94.75 103 ILE A C 1
ATOM 829 O O . ILE A 1 103 ? -0.374 -2.311 -12.854 1.00 94.75 103 ILE A O 1
ATOM 833 N N . ARG A 1 104 ? -0.081 -0.222 -12.057 1.00 96.19 104 ARG A N 1
ATOM 834 C CA . ARG A 1 104 ? 0.928 0.159 -13.050 1.00 96.19 104 ARG A CA 1
ATOM 835 C C . ARG A 1 104 ? 2.200 0.721 -12.443 1.00 96.19 104 ARG A C 1
ATOM 837 O O . ARG A 1 104 ? 2.154 1.443 -11.443 1.00 96.19 104 ARG A O 1
ATOM 844 N N . TRP A 1 105 ? 3.300 0.462 -13.141 1.00 98.31 105 TRP A N 1
ATOM 845 C CA . TRP A 1 105 ? 4.625 1.009 -12.877 1.00 98.31 105 TRP A CA 1
ATOM 846 C C . TRP A 1 105 ? 5.251 1.541 -14.156 1.00 98.31 105 TRP A C 1
ATOM 848 O O . TRP A 1 105 ? 4.955 1.074 -15.258 1.00 98.31 105 TRP A O 1
ATOM 858 N N . ILE A 1 106 ? 6.128 2.520 -13.984 1.00 98.62 106 ILE A N 1
ATOM 859 C CA . ILE A 1 106 ? 6.937 3.086 -15.057 1.00 98.62 106 ILE A CA 1
ATOM 860 C C . ILE A 1 106 ? 8.391 2.730 -14.797 1.00 98.62 106 ILE A C 1
ATOM 862 O O . ILE A 1 106 ? 8.868 2.874 -13.672 1.00 98.62 106 ILE A O 1
ATOM 866 N N . PHE A 1 107 ? 9.080 2.303 -15.847 1.00 98.56 107 PHE A N 1
ATOM 867 C CA . PHE A 1 107 ? 10.526 2.185 -15.854 1.00 98.56 107 PHE A CA 1
ATOM 868 C C . PHE A 1 107 ? 11.083 3.001 -17.013 1.00 98.56 107 PHE A C 1
ATOM 870 O O . PHE A 1 107 ? 10.512 3.015 -18.101 1.00 98.56 107 PHE A O 1
ATOM 877 N N . ASP A 1 108 ? 12.186 3.693 -16.773 1.00 98.19 108 ASP A N 1
ATOM 878 C CA . ASP A 1 108 ? 12.796 4.572 -17.765 1.00 98.19 108 ASP A CA 1
ATOM 879 C C . ASP A 1 108 ? 14.296 4.305 -17.793 1.00 98.19 108 ASP A C 1
ATOM 881 O O . ASP A 1 108 ? 14.975 4.388 -16.766 1.00 98.19 108 ASP A O 1
ATOM 885 N N . ALA A 1 109 ? 14.810 3.913 -18.953 1.00 97.19 109 ALA A N 1
ATOM 886 C CA . ALA A 1 109 ? 16.200 3.534 -19.103 1.00 97.19 109 ALA A CA 1
ATOM 887 C C . ALA A 1 109 ? 17.051 4.787 -19.303 1.00 97.19 109 ALA A C 1
ATOM 889 O O . ALA A 1 109 ? 16.744 5.679 -20.100 1.00 97.19 109 ALA A O 1
ATOM 890 N N . LYS A 1 110 ? 18.153 4.884 -18.564 1.00 96.44 110 LYS A N 1
ATOM 891 C CA . LYS A 1 110 ? 19.063 6.025 -18.640 1.00 96.44 110 LYS A CA 1
ATOM 892 C C . LYS A 1 110 ? 20.494 5.530 -18.702 1.00 96.44 110 LYS A C 1
ATOM 894 O O . LYS A 1 110 ? 21.082 5.143 -17.702 1.00 96.44 110 LYS A O 1
ATOM 899 N N . TYR A 1 111 ? 21.063 5.571 -19.907 1.00 94.88 111 TYR A N 1
ATOM 900 C CA . TYR A 1 111 ? 22.436 5.145 -20.185 1.00 94.88 111 TYR A CA 1
ATOM 901 C C . TYR A 1 111 ? 23.466 6.213 -19.778 1.00 94.88 111 TYR A C 1
ATOM 903 O O . TYR A 1 111 ? 24.174 6.775 -20.612 1.00 94.88 111 TYR A O 1
ATOM 911 N N . ARG A 1 112 ? 23.485 6.565 -18.492 1.00 92.69 112 ARG A N 1
ATOM 912 C CA . ARG A 1 112 ? 24.493 7.423 -17.858 1.00 92.69 112 ARG A CA 1
ATOM 913 C C . ARG A 1 112 ? 24.363 7.338 -16.343 1.00 92.69 112 ARG A C 1
ATOM 915 O O . ARG A 1 112 ? 23.299 7.001 -15.829 1.00 92.69 112 ARG A O 1
ATOM 922 N N . ILE A 1 113 ? 25.438 7.700 -15.664 1.00 92.19 113 ILE A N 1
ATOM 923 C CA . ILE A 1 113 ? 25.562 7.677 -14.209 1.00 92.19 113 ILE A CA 1
ATOM 924 C C . ILE A 1 113 ? 26.034 9.046 -13.715 1.00 92.19 113 ILE A C 1
ATOM 926 O O . ILE A 1 113 ? 26.683 9.785 -14.458 1.00 92.19 113 ILE A O 1
ATOM 930 N N . SER A 1 114 ? 25.677 9.383 -12.482 1.00 87.94 114 SER A N 1
ATOM 931 C CA . SER A 1 114 ? 26.311 10.438 -11.694 1.00 87.94 114 SER A CA 1
ATOM 932 C C . SER A 1 114 ? 27.320 9.791 -10.746 1.00 87.94 114 SER A C 1
ATOM 934 O O . SER A 1 114 ? 27.087 8.686 -10.257 1.00 87.94 114 SER A O 1
ATOM 936 N N . SER A 1 115 ? 28.442 10.464 -10.503 1.00 67.88 115 SER A N 1
ATOM 937 C CA . SER A 1 115 ? 29.539 9.979 -9.655 1.00 67.88 115 SER A CA 1
ATOM 938 C C . SER A 1 115 ? 29.778 10.883 -8.441 1.00 67.88 115 SER A C 1
ATOM 940 O O . SER A 1 115 ? 30.898 10.956 -7.940 1.00 67.88 115 SER A O 1
ATOM 942 N N . GLU A 1 116 ? 28.768 11.654 -8.031 1.00 59.59 116 GLU A N 1
ATOM 943 C CA . GLU A 1 116 ? 28.973 12.805 -7.144 1.00 59.59 116 GLU A CA 1
ATOM 944 C C . GLU A 1 116 ? 29.135 12.447 -5.659 1.00 59.59 116 GLU A C 1
ATOM 946 O O . GLU A 1 116 ? 29.776 13.212 -4.943 1.00 59.59 116 GLU A O 1
ATOM 951 N N . GLU A 1 117 ? 28.683 11.276 -5.193 1.00 55.12 117 GLU A N 1
ATOM 952 C CA . GLU A 1 117 ? 28.821 10.889 -3.783 1.00 55.12 117 GLU A CA 1
ATOM 953 C C . GLU A 1 117 ? 29.145 9.389 -3.608 1.00 55.12 117 GLU A C 1
ATOM 955 O O . GLU A 1 117 ? 28.492 8.507 -4.158 1.00 55.12 117 GLU A O 1
ATOM 960 N N . GLU A 1 118 ? 30.183 9.112 -2.811 1.00 57.50 118 GLU A N 1
ATOM 961 C CA . GLU A 1 118 ? 30.435 7.822 -2.143 1.00 57.50 118 GLU A CA 1
ATOM 962 C C . GLU A 1 118 ? 30.742 6.577 -2.997 1.00 57.50 118 GLU A C 1
ATOM 964 O O . GLU A 1 118 ? 30.431 5.460 -2.601 1.00 57.50 118 GLU A O 1
ATOM 969 N N . GLY A 1 119 ? 31.441 6.711 -4.127 1.00 67.50 119 GLY A N 1
ATOM 970 C CA . GLY A 1 119 ? 32.062 5.551 -4.796 1.00 67.50 119 GLY A CA 1
ATOM 971 C C . GLY A 1 119 ? 31.084 4.508 -5.360 1.00 67.50 119 GLY A C 1
ATOM 972 O O . GLY A 1 119 ? 31.523 3.431 -5.767 1.00 67.50 119 GLY A O 1
ATOM 973 N N . PHE A 1 120 ? 29.789 4.832 -5.407 1.00 77.75 120 PHE A N 1
ATOM 974 C CA . PHE A 1 120 ? 28.751 4.079 -6.101 1.00 77.75 120 PHE A CA 1
ATOM 975 C C . PHE A 1 120 ? 28.335 4.813 -7.372 1.00 77.75 120 PHE A C 1
ATOM 977 O O . PHE A 1 120 ? 28.299 6.043 -7.416 1.00 77.75 120 PHE A O 1
ATOM 984 N N . ASP A 1 121 ? 27.949 4.050 -8.388 1.00 89.56 121 ASP A N 1
ATOM 985 C CA . ASP A 1 121 ? 27.285 4.616 -9.553 1.00 89.56 121 ASP A CA 1
ATOM 986 C C . ASP A 1 121 ? 25.852 5.012 -9.171 1.00 89.56 121 ASP A C 1
ATOM 988 O O . ASP A 1 121 ? 25.058 4.174 -8.726 1.00 89.56 121 ASP A O 1
ATOM 992 N N . LEU A 1 122 ? 25.514 6.288 -9.357 1.00 92.50 122 LEU A N 1
ATOM 993 C CA . LEU A 1 122 ? 24.211 6.852 -9.009 1.00 92.50 122 LEU A CA 1
ATOM 994 C C . LEU A 1 122 ? 23.429 7.290 -10.253 1.00 92.50 122 LEU A C 1
ATOM 996 O O . LEU A 1 122 ? 23.966 7.507 -11.339 1.00 92.50 122 LEU A O 1
ATOM 1000 N N . ILE A 1 123 ? 22.122 7.435 -10.082 1.00 94.69 123 ILE A N 1
ATOM 1001 C CA . ILE A 1 123 ? 21.196 8.011 -11.052 1.00 94.69 123 ILE A CA 1
ATOM 1002 C C . ILE A 1 123 ? 21.358 9.536 -11.040 1.00 94.69 123 ILE A C 1
ATOM 1004 O O . ILE A 1 123 ? 21.301 10.135 -9.968 1.00 94.69 123 ILE A O 1
ATOM 1008 N N . PRO A 1 124 ? 21.496 10.190 -12.204 1.00 94.00 124 PRO A N 1
ATOM 1009 C CA . PRO A 1 124 ? 21.445 11.647 -12.283 1.00 94.00 124 PRO A CA 1
ATOM 1010 C C . PRO A 1 124 ? 20.102 12.228 -11.810 1.00 94.00 124 PRO A C 1
ATOM 1012 O O . PRO A 1 124 ? 19.040 11.719 -12.173 1.00 94.00 124 PRO A O 1
ATOM 1015 N N . ASP A 1 125 ? 20.133 13.345 -11.084 1.00 94.19 125 ASP A N 1
ATOM 1016 C CA . ASP A 1 125 ? 18.939 13.976 -10.498 1.00 94.19 125 ASP A CA 1
ATOM 1017 C C . ASP A 1 125 ? 17.822 14.263 -11.506 1.00 94.19 125 ASP A C 1
ATOM 1019 O O . ASP A 1 125 ? 16.636 14.095 -11.215 1.00 94.19 125 ASP A O 1
ATOM 1023 N N . ASP A 1 126 ? 18.171 14.679 -12.722 1.00 95.81 126 ASP A N 1
ATOM 1024 C CA . ASP A 1 126 ? 17.187 14.981 -13.756 1.00 95.81 126 ASP A CA 1
ATOM 1025 C C . ASP A 1 126 ? 16.417 13.727 -14.214 1.00 95.81 126 ASP A C 1
ATOM 1027 O O . ASP A 1 126 ? 15.227 13.819 -14.522 1.00 95.81 126 ASP A O 1
ATOM 1031 N N . ALA A 1 127 ? 17.041 12.544 -14.162 1.00 96.69 127 ALA A N 1
ATOM 1032 C CA . ALA A 1 127 ? 16.371 11.271 -14.416 1.00 96.69 127 ALA A CA 1
ATOM 1033 C C . ALA A 1 127 ? 15.409 10.880 -13.278 1.00 96.69 127 ALA A C 1
ATOM 1035 O O . ALA A 1 127 ? 14.327 10.359 -13.545 1.00 96.69 127 ALA A O 1
ATOM 1036 N N . ILE A 1 128 ? 15.737 11.185 -12.020 1.00 97.25 128 ILE A N 1
ATOM 1037 C CA . ILE A 1 128 ? 14.801 11.008 -10.896 1.00 97.25 128 ILE A CA 1
ATOM 1038 C C . ILE A 1 128 ? 13.619 11.980 -11.012 1.00 97.25 128 ILE A C 1
ATOM 1040 O O . ILE A 1 128 ? 12.457 11.582 -10.892 1.00 97.25 128 ILE A O 1
ATOM 1044 N N . ASN A 1 129 ? 13.882 13.251 -11.322 1.00 97.31 129 ASN A N 1
ATOM 1045 C CA . ASN A 1 129 ? 12.844 14.267 -11.523 1.00 97.31 129 ASN A CA 1
ATOM 1046 C C . ASN A 1 129 ? 11.896 13.906 -12.678 1.00 97.31 129 ASN A C 1
ATOM 1048 O O . ASN A 1 129 ? 10.684 14.134 -12.602 1.00 97.31 129 ASN A O 1
ATOM 1052 N N . GLN A 1 130 ? 12.426 13.269 -13.721 1.00 97.19 130 GLN A N 1
ATOM 1053 C CA . GLN A 1 130 ? 11.642 12.720 -14.818 1.00 97.19 130 GLN A CA 1
ATOM 1054 C C . GLN A 1 130 ? 10.607 11.684 -14.335 1.00 97.19 130 GLN A C 1
ATOM 1056 O O . GLN A 1 130 ? 9.490 11.646 -14.857 1.00 97.19 130 GLN A O 1
ATOM 1061 N N . MET A 1 131 ? 10.918 10.891 -13.303 1.00 98.31 131 MET A N 1
ATOM 1062 C CA . MET A 1 131 ? 9.990 9.889 -12.755 1.00 98.31 131 MET A CA 1
ATOM 1063 C C . MET A 1 131 ? 8.840 10.541 -11.987 1.00 98.31 131 MET A C 1
ATOM 1065 O O . MET A 1 131 ? 7.681 10.144 -12.146 1.00 98.31 131 MET A O 1
ATOM 1069 N N . HIS A 1 132 ? 9.128 11.604 -11.226 1.00 97.19 132 HIS A N 1
ATOM 1070 C CA . HIS A 1 132 ? 8.088 12.429 -10.607 1.00 97.19 132 HIS A CA 1
ATOM 1071 C C . HIS A 1 132 ? 7.146 13.023 -11.659 1.00 97.19 132 HIS A C 1
ATOM 1073 O O . HIS A 1 132 ? 5.925 12.962 -11.487 1.00 97.19 132 HIS A O 1
ATOM 1079 N N . ARG A 1 133 ? 7.706 13.538 -12.766 1.00 96.81 133 ARG A N 1
ATOM 1080 C CA . ARG A 1 133 ? 6.927 14.079 -13.886 1.00 96.81 133 ARG A CA 1
ATOM 1081 C C . ARG A 1 133 ? 5.988 13.032 -14.469 1.00 96.81 133 ARG A C 1
ATOM 1083 O O . ARG A 1 133 ? 4.803 13.315 -14.594 1.00 96.81 133 ARG A O 1
ATOM 1090 N N . TYR A 1 134 ? 6.476 11.839 -14.808 1.00 96.69 134 TYR A N 1
ATOM 1091 C CA . TYR A 1 134 ? 5.615 10.809 -15.392 1.00 96.69 134 TYR A CA 1
ATOM 1092 C C . TYR A 1 134 ? 4.495 10.370 -14.452 1.00 96.69 134 TYR A C 1
ATOM 1094 O O . TYR A 1 134 ? 3.337 10.317 -14.866 1.00 96.69 134 TYR A O 1
ATOM 1102 N N . ARG A 1 135 ? 4.810 10.103 -13.181 1.00 95.81 135 ARG A N 1
ATOM 1103 C CA . ARG A 1 135 ? 3.809 9.669 -12.199 1.00 95.81 135 ARG A CA 1
ATOM 1104 C C . ARG A 1 135 ? 2.678 10.690 -12.039 1.00 95.81 135 ARG A C 1
ATOM 1106 O O . ARG A 1 135 ? 1.517 10.299 -11.950 1.00 95.81 135 ARG A O 1
ATOM 1113 N N . ASP A 1 136 ? 3.006 11.983 -12.001 1.00 95.06 136 ASP A N 1
ATOM 1114 C CA . ASP A 1 136 ? 2.015 13.045 -11.798 1.00 95.06 136 ASP A CA 1
ATOM 1115 C C . ASP A 1 136 ? 1.331 13.513 -13.096 1.00 95.06 136 ASP A C 1
ATOM 1117 O O . ASP A 1 136 ? 0.170 13.921 -13.083 1.00 95.06 136 ASP A O 1
ATOM 1121 N N . ALA A 1 137 ? 1.993 13.423 -14.250 1.00 95.56 137 ALA A N 1
ATOM 1122 C CA . ALA A 1 137 ? 1.416 13.858 -15.522 1.00 95.56 137 ALA A CA 1
ATOM 1123 C C . ALA A 1 137 ? 0.348 12.898 -16.071 1.00 95.56 137 ALA A C 1
ATOM 1125 O O . ALA A 1 137 ? -0.443 13.307 -16.928 1.00 95.56 137 ALA A O 1
ATOM 1126 N N . LEU A 1 138 ? 0.329 11.643 -15.609 1.00 95.81 138 LEU A N 1
ATOM 1127 C CA . LEU A 1 138 ? -0.639 10.633 -16.027 1.00 95.81 138 LEU A CA 1
ATOM 1128 C C . LEU A 1 138 ? -1.861 10.604 -15.101 1.00 95.81 138 LEU A C 1
ATOM 1130 O O . LEU A 1 138 ? -1.763 10.568 -13.871 1.00 95.81 138 LEU A O 1
ATOM 1134 N N . VAL A 1 139 ? -3.042 10.603 -15.713 1.00 95.38 139 VAL A N 1
ATOM 1135 C CA . VAL A 1 139 ? -4.339 10.561 -15.032 1.00 95.38 139 VAL A CA 1
ATOM 1136 C C . VAL A 1 139 ? -5.194 9.494 -15.695 1.00 95.38 139 VAL A C 1
ATOM 1138 O O . VAL A 1 139 ? -5.361 9.493 -16.914 1.00 95.38 139 VAL A O 1
ATOM 1141 N N . TYR A 1 140 ? -5.752 8.601 -14.887 1.00 93.44 140 TYR A N 1
ATOM 1142 C CA . TYR A 1 140 ? -6.770 7.663 -15.331 1.00 93.44 140 TYR A CA 1
ATOM 1143 C C . TYR A 1 140 ? -8.137 8.325 -15.246 1.00 93.44 140 TYR A C 1
ATOM 1145 O O . TYR A 1 140 ? -8.458 8.934 -14.224 1.00 93.44 140 TYR A O 1
ATOM 1153 N N . LEU A 1 141 ? -8.919 8.206 -16.315 1.00 91.12 141 LEU A N 1
ATOM 1154 C CA . LEU A 1 141 ? -10.283 8.714 -16.380 1.00 91.12 141 LEU A CA 1
ATOM 1155 C C . LEU A 1 141 ? -11.248 7.532 -16.466 1.00 91.12 141 LEU A C 1
ATOM 1157 O O . LEU A 1 141 ? -11.340 6.897 -17.513 1.00 91.12 141 LEU A O 1
ATOM 1161 N N . SER A 1 142 ? -11.956 7.224 -15.383 1.00 89.19 142 SER A N 1
ATOM 1162 C CA . SER A 1 142 ? -13.029 6.220 -15.361 1.00 89.19 142 SER A CA 1
ATOM 1163 C C . SER A 1 142 ? -14.389 6.857 -15.602 1.00 89.19 142 SER A C 1
ATOM 1165 O O . SER A 1 142 ? -14.582 8.038 -15.333 1.00 89.19 142 SER A O 1
ATOM 1167 N N . LYS A 1 143 ? -15.347 6.065 -16.087 1.00 85.88 143 LYS A N 1
ATOM 1168 C CA . LYS A 1 143 ? -16.741 6.505 -16.183 1.00 85.88 143 LYS A CA 1
ATOM 1169 C C . LYS A 1 143 ? -17.445 6.360 -14.832 1.00 85.88 143 LYS A C 1
ATOM 1171 O O . LYS A 1 143 ? -17.488 5.260 -14.282 1.00 85.88 143 LYS A O 1
ATOM 1176 N N . SER A 1 144 ? -18.016 7.450 -14.341 1.00 81.50 144 SER A N 1
ATOM 1177 C CA . SER A 1 144 ? -18.752 7.513 -13.079 1.00 81.50 144 SER A CA 1
ATOM 1178 C C . SER A 1 144 ? -20.230 7.172 -13.271 1.00 81.50 144 SER A C 1
ATOM 1180 O O . SER A 1 144 ? -20.759 7.179 -14.387 1.00 81.50 144 SER A O 1
ATOM 1182 N N . GLY A 1 145 ? -20.912 6.840 -12.171 1.00 73.50 145 GLY A N 1
ATOM 1183 C CA . GLY A 1 145 ? -22.328 6.450 -12.189 1.00 73.50 145 GLY A CA 1
ATOM 1184 C C . GLY A 1 145 ? -23.294 7.581 -12.564 1.00 73.50 145 GLY A C 1
ATOM 1185 O O . GLY A 1 145 ? -24.395 7.307 -13.031 1.00 73.50 145 GLY A O 1
ATOM 1186 N N . ASP A 1 146 ? -22.878 8.834 -12.398 1.00 78.88 146 ASP A N 1
ATOM 1187 C CA . ASP A 1 146 ? -23.599 10.047 -12.804 1.00 78.88 146 ASP A CA 1
ATOM 1188 C C . ASP A 1 146 ? -23.311 10.465 -14.260 1.00 78.88 146 ASP A C 1
ATOM 1190 O O . ASP A 1 146 ? -23.856 11.456 -14.739 1.00 78.88 146 ASP A O 1
ATOM 1194 N N . GLY A 1 147 ? -22.501 9.689 -14.988 1.00 72.31 147 GLY A N 1
ATOM 1195 C CA . GLY A 1 147 ? -22.141 9.954 -16.380 1.00 72.31 147 GLY A CA 1
ATOM 1196 C C . GLY A 1 147 ? -20.950 10.897 -16.562 1.00 72.31 147 GLY A C 1
ATOM 1197 O O . GLY A 1 147 ? -20.491 11.041 -17.696 1.00 72.31 147 GLY A O 1
ATOM 1198 N N . GLU A 1 148 ? -20.422 11.473 -15.480 1.00 80.50 148 GLU A N 1
ATOM 1199 C CA . GLU A 1 148 ? -19.186 12.257 -15.483 1.00 80.50 148 GLU A CA 1
ATOM 1200 C C . GLU A 1 148 ? -17.944 11.350 -15.403 1.00 80.50 148 GLU A C 1
ATOM 1202 O O . GLU A 1 148 ? -18.033 10.121 -15.324 1.00 80.50 148 GLU A O 1
ATOM 1207 N N . GLY A 1 149 ? -16.756 11.948 -15.509 1.00 82.44 149 GLY A N 1
ATOM 1208 C CA . GLY A 1 149 ? -15.486 11.228 -15.434 1.00 82.44 149 GLY A CA 1
ATOM 1209 C C . GLY A 1 149 ? -14.791 11.351 -14.081 1.00 82.44 149 GLY A C 1
ATOM 1210 O O . GLY A 1 149 ? -14.350 12.441 -13.715 1.00 82.44 149 GLY A O 1
ATOM 1211 N N . ASP A 1 150 ? -14.580 10.227 -13.398 1.00 89.88 150 ASP A N 1
ATOM 1212 C CA . ASP A 1 150 ? -13.759 10.151 -12.188 1.00 89.88 150 ASP A CA 1
ATOM 1213 C C . ASP A 1 150 ? -12.276 10.096 -12.557 1.00 89.88 150 ASP A C 1
ATOM 1215 O O . ASP A 1 150 ? -11.844 9.292 -13.389 1.00 89.88 150 ASP A O 1
ATOM 1219 N N . LYS A 1 151 ? -11.476 10.943 -11.906 1.00 92.50 151 LYS A N 1
ATOM 1220 C CA . LYS A 1 151 ? -10.025 11.009 -12.105 1.00 92.50 151 LYS A CA 1
ATOM 1221 C C . LYS A 1 151 ? -9.290 10.326 -10.963 1.00 92.50 151 LYS A C 1
ATOM 1223 O O . LYS A 1 151 ? -9.571 10.580 -9.794 1.00 92.50 151 LYS A O 1
ATOM 1228 N N . SER A 1 152 ? -8.282 9.531 -11.299 1.00 92.25 152 SER A N 1
ATOM 1229 C CA . SER A 1 152 ? -7.366 8.935 -10.323 1.00 92.25 152 SER A CA 1
ATOM 1230 C C . SER A 1 152 ? -5.934 8.861 -10.853 1.00 92.25 152 SER A C 1
ATOM 1232 O O . SER A 1 152 ? -5.677 9.050 -12.046 1.00 92.25 152 SER A O 1
ATOM 1234 N N . ARG A 1 153 ? -4.973 8.625 -9.952 1.00 93.12 153 ARG A N 1
ATOM 1235 C CA . ARG A 1 153 ? -3.565 8.403 -10.305 1.00 93.12 153 ARG A CA 1
ATOM 1236 C C . ARG A 1 153 ? -3.348 6.915 -10.619 1.00 93.12 153 ARG A C 1
ATOM 1238 O O . ARG A 1 153 ? -3.553 6.098 -9.726 1.00 93.12 153 ARG A O 1
ATOM 1245 N N . PRO A 1 154 ? -2.954 6.542 -11.854 1.00 92.75 154 PRO A N 1
ATOM 1246 C CA . PRO A 1 154 ? -2.830 5.133 -12.234 1.00 92.75 154 PRO A CA 1
ATOM 1247 C C . PRO A 1 154 ? -1.493 4.485 -11.863 1.00 92.75 154 PRO A C 1
ATOM 1249 O O . PRO A 1 154 ? -1.419 3.259 -11.821 1.00 92.75 154 PRO A O 1
ATOM 1252 N N . VAL A 1 155 ? -0.437 5.282 -11.675 1.00 95.88 155 VAL A N 1
ATOM 1253 C CA . VAL A 1 155 ? 0.943 4.805 -11.500 1.00 95.88 155 VAL A CA 1
ATOM 1254 C C . VAL A 1 155 ? 1.282 4.754 -10.016 1.00 95.88 155 VAL A C 1
ATOM 1256 O O . VAL A 1 155 ? 1.256 5.787 -9.349 1.00 95.88 155 VAL A O 1
ATOM 1259 N N . LEU A 1 156 ? 1.622 3.567 -9.509 1.00 94.75 156 LEU A N 1
ATOM 1260 C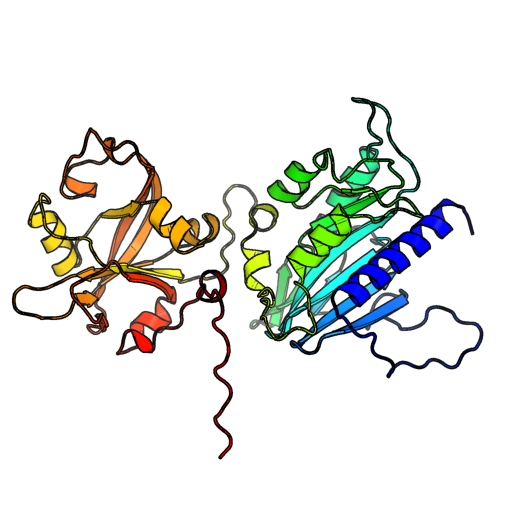 CA . LEU A 1 156 ? 2.001 3.373 -8.103 1.00 94.75 156 LEU A CA 1
ATOM 1261 C C . LEU A 1 156 ? 3.480 3.665 -7.848 1.00 94.75 156 LEU A C 1
ATOM 1263 O O . LEU A 1 156 ? 3.833 4.097 -6.756 1.00 94.75 156 LEU A O 1
ATOM 1267 N N . GLY A 1 157 ? 4.341 3.434 -8.838 1.00 97.44 157 GLY A N 1
ATOM 1268 C CA . GLY A 1 157 ? 5.763 3.742 -8.738 1.00 97.44 157 GLY A CA 1
ATOM 1269 C C . GLY A 1 157 ? 6.397 3.994 -10.098 1.00 97.44 157 GLY A C 1
ATOM 1270 O O . GLY A 1 157 ? 5.925 3.481 -11.115 1.00 97.44 157 GLY A O 1
ATOM 1271 N N . ALA A 1 158 ? 7.445 4.809 -10.109 1.00 98.38 158 ALA A N 1
ATOM 1272 C CA . ALA A 1 158 ? 8.202 5.139 -11.309 1.00 98.38 158 ALA A CA 1
ATOM 1273 C C . ALA A 1 158 ? 9.702 5.102 -10.999 1.00 98.38 158 ALA A C 1
ATOM 1275 O O . ALA A 1 158 ? 10.155 5.722 -10.034 1.00 98.38 158 ALA A O 1
ATOM 1276 N N . PHE A 1 159 ? 10.457 4.351 -11.800 1.00 98.69 159 PHE A N 1
ATOM 1277 C CA . PHE A 1 159 ? 11.832 3.982 -11.487 1.00 98.69 159 PHE A CA 1
ATOM 1278 C C . PHE A 1 159 ? 12.767 4.183 -12.673 1.00 98.69 159 PHE A C 1
ATOM 1280 O O . PHE A 1 159 ? 12.412 3.906 -13.816 1.00 98.69 159 PHE A O 1
ATOM 1287 N N . VAL A 1 160 ? 13.995 4.602 -12.393 1.00 98.62 160 VAL A N 1
ATOM 1288 C CA . VAL A 1 160 ? 15.053 4.656 -13.404 1.00 98.62 160 VAL A CA 1
ATOM 1289 C C . VAL A 1 160 ? 15.808 3.328 -13.439 1.00 98.62 160 VAL A C 1
ATOM 1291 O O . VAL A 1 160 ? 16.128 2.762 -12.393 1.00 98.62 160 VAL A O 1
ATOM 1294 N N . LEU A 1 161 ? 16.115 2.849 -14.642 1.00 98.44 161 LEU A N 1
ATOM 1295 C CA . LEU A 1 161 ? 17.036 1.740 -14.890 1.00 98.44 161 LEU A CA 1
ATOM 1296 C C . LEU A 1 161 ? 18.335 2.323 -15.439 1.00 98.44 161 LEU A C 1
ATOM 1298 O O . LEU A 1 161 ? 18.313 3.027 -16.451 1.00 98.44 161 LEU A O 1
ATOM 1302 N N . TYR A 1 162 ? 19.452 2.079 -14.763 1.00 97.12 162 TYR A N 1
ATOM 1303 C CA . TYR A 1 162 ? 20.721 2.731 -15.087 1.00 97.12 162 TYR A CA 1
ATOM 1304 C C . TYR A 1 162 ? 21.892 1.740 -15.046 1.00 97.12 162 TYR A C 1
ATOM 1306 O O . TYR A 1 162 ? 21.851 0.789 -14.265 1.00 97.12 162 TYR A O 1
ATOM 1314 N N . PRO A 1 163 ? 22.947 1.924 -15.862 1.00 95.38 163 PRO A N 1
ATOM 1315 C CA . PRO A 1 163 ? 24.040 0.962 -15.993 1.00 95.38 163 PRO A CA 1
ATOM 1316 C C . PRO A 1 163 ? 25.058 1.113 -14.851 1.00 95.38 163 PRO A C 1
ATOM 1318 O O . PRO A 1 163 ? 26.253 1.244 -15.100 1.00 95.38 163 PRO A O 1
ATO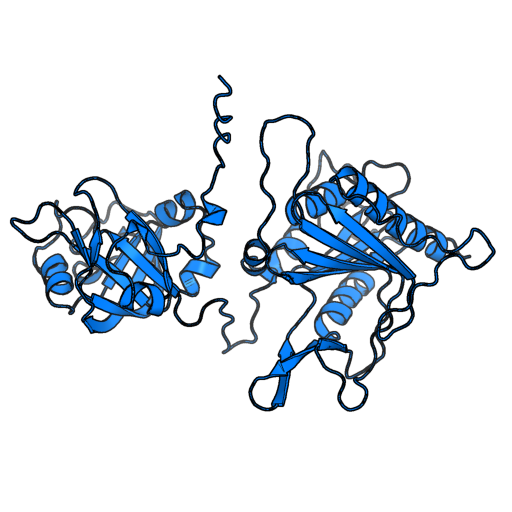M 1321 N N . GLY A 1 164 ? 24.582 1.153 -13.606 1.00 92.75 164 GLY A N 1
ATOM 1322 C CA . GLY A 1 164 ? 25.427 1.270 -12.425 1.00 92.75 164 GLY A CA 1
ATOM 1323 C C . GLY A 1 164 ? 26.032 -0.065 -12.010 1.00 92.75 164 GLY A C 1
ATOM 1324 O O . GLY A 1 164 ? 25.356 -1.094 -11.994 1.00 92.75 164 GLY A O 1
ATOM 1325 N N . TRP A 1 165 ? 27.307 -0.047 -11.644 1.00 91.19 165 TRP A N 1
ATOM 1326 C CA . TRP A 1 165 ? 28.014 -1.186 -11.085 1.00 91.19 165 TRP A CA 1
ATOM 1327 C C . TRP A 1 165 ? 27.900 -1.185 -9.561 1.00 91.19 165 TRP A C 1
ATOM 1329 O O . TRP A 1 165 ? 28.551 -0.399 -8.873 1.00 91.19 165 TRP A O 1
ATOM 1339 N N . ILE A 1 166 ? 27.089 -2.094 -9.018 1.00 90.25 166 ILE A N 1
ATOM 1340 C CA . ILE A 1 166 ? 26.891 -2.224 -7.572 1.00 90.25 166 ILE A CA 1
ATOM 1341 C C . ILE A 1 166 ? 26.911 -3.703 -7.168 1.00 90.25 166 ILE A C 1
ATOM 1343 O O . ILE A 1 166 ? 26.392 -4.563 -7.876 1.00 90.25 166 ILE A O 1
ATOM 1347 N N . ASP A 1 167 ? 27.538 -4.004 -6.029 1.00 90.44 167 ASP A N 1
ATOM 1348 C CA . ASP A 1 167 ? 27.503 -5.332 -5.409 1.00 90.44 167 ASP A CA 1
ATOM 1349 C C . ASP A 1 167 ? 26.221 -5.479 -4.572 1.00 90.44 167 ASP A C 1
ATOM 1351 O O . ASP A 1 167 ? 26.206 -5.236 -3.364 1.00 90.44 167 ASP A O 1
ATOM 1355 N N . GLU A 1 168 ? 25.125 -5.818 -5.254 1.00 90.69 168 GLU A N 1
ATOM 1356 C CA . GLU A 1 168 ? 23.759 -5.852 -4.711 1.00 90.69 168 GLU A CA 1
ATOM 1357 C C . GLU A 1 168 ? 23.569 -6.798 -3.509 1.00 90.69 168 GLU A C 1
ATOM 1359 O O . GLU A 1 168 ? 22.596 -6.654 -2.766 1.00 90.69 168 GLU A O 1
ATOM 1364 N N . GLU A 1 169 ? 24.491 -7.741 -3.295 1.00 90.88 169 GLU A N 1
ATOM 1365 C CA . GLU A 1 169 ? 24.475 -8.672 -2.160 1.00 90.88 169 GLU A CA 1
ATOM 1366 C C . GLU A 1 169 ? 25.101 -8.078 -0.893 1.00 90.88 169 GLU A C 1
ATOM 1368 O O . GLU A 1 169 ? 24.762 -8.482 0.222 1.00 90.88 169 GLU A O 1
ATOM 1373 N N . LYS A 1 170 ? 26.037 -7.135 -1.047 1.00 90.31 170 LYS A N 1
ATOM 1374 C CA . LYS A 1 170 ? 26.819 -6.581 0.070 1.00 90.31 170 LYS A CA 1
ATOM 1375 C C . LYS A 1 170 ? 26.328 -5.227 0.543 1.00 90.31 170 LYS A C 1
ATOM 1377 O O . LYS A 1 170 ? 26.611 -4.849 1.680 1.00 90.31 170 LYS A O 1
ATOM 1382 N N . VAL A 1 171 ? 25.637 -4.484 -0.316 1.00 90.94 171 VAL A N 1
ATOM 1383 C CA . VAL A 1 171 ? 25.165 -3.135 0.004 1.00 90.94 171 VAL A CA 1
ATOM 1384 C C . VAL A 1 171 ? 23.649 -3.036 -0.079 1.00 90.94 171 VAL A C 1
ATOM 1386 O O . VAL A 1 171 ? 22.964 -3.912 -0.594 1.00 90.94 171 VAL A O 1
ATOM 1389 N N . THR A 1 172 ? 23.107 -1.956 0.477 1.00 91.88 172 THR A N 1
ATOM 1390 C CA . THR A 1 172 ? 21.683 -1.631 0.351 1.00 91.88 172 THR A CA 1
ATOM 1391 C C . THR A 1 172 ? 21.484 -0.694 -0.833 1.00 91.88 172 THR A C 1
ATOM 1393 O O . THR A 1 172 ? 22.309 0.191 -1.047 1.00 91.88 172 THR A O 1
ATOM 1396 N N . ASN A 1 173 ? 20.378 -0.849 -1.570 1.00 93.62 173 ASN A N 1
ATOM 1397 C CA . ASN A 1 173 ? 20.026 0.077 -2.645 1.00 93.62 173 ASN A CA 1
ATOM 1398 C C . ASN A 1 173 ? 19.971 1.522 -2.110 1.00 93.62 173 ASN A C 1
ATOM 1400 O O . ASN A 1 173 ? 19.159 1.780 -1.213 1.00 93.62 173 ASN A O 1
ATOM 1404 N N . PRO A 1 174 ? 20.772 2.466 -2.649 1.00 92.88 174 PRO A N 1
ATOM 1405 C CA . PRO A 1 174 ? 20.764 3.861 -2.198 1.00 92.88 174 PRO A CA 1
ATOM 1406 C C . PRO A 1 174 ? 19.378 4.512 -2.335 1.00 92.88 174 PRO A C 1
ATOM 1408 O O . PRO A 1 174 ? 19.003 5.370 -1.539 1.00 92.88 174 PRO A O 1
ATOM 1411 N N . TYR A 1 175 ? 18.561 4.036 -3.277 1.00 95.62 175 TYR A N 1
ATOM 1412 C CA . TYR A 1 175 ? 17.195 4.500 -3.515 1.00 95.62 175 TYR A CA 1
ATOM 1413 C C . TYR A 1 175 ? 16.133 3.730 -2.726 1.00 95.62 175 TYR A C 1
ATOM 1415 O O . TYR A 1 175 ? 14.947 4.021 -2.864 1.00 95.62 175 TYR A O 1
ATOM 1423 N N . LYS A 1 176 ? 16.505 2.760 -1.879 1.00 95.56 176 LYS A N 1
ATOM 1424 C CA . LYS A 1 176 ? 15.538 1.940 -1.127 1.00 95.56 176 LYS A CA 1
ATOM 1425 C C . LYS A 1 176 ? 14.547 2.800 -0.347 1.00 95.56 176 LYS A C 1
ATOM 1427 O O . LYS A 1 176 ? 13.339 2.620 -0.471 1.00 95.56 176 LYS A O 1
ATOM 1432 N N . LYS A 1 177 ? 15.056 3.783 0.398 1.00 95.69 177 LYS A N 1
ATOM 1433 C CA . LYS A 1 177 ? 14.222 4.672 1.210 1.00 95.69 177 LYS A CA 1
ATOM 1434 C C . LYS A 1 177 ? 13.261 5.499 0.352 1.00 95.69 177 LYS A C 1
ATOM 1436 O O . LYS A 1 177 ? 12.101 5.636 0.713 1.00 95.69 177 LYS A O 1
ATOM 1441 N N . SER A 1 178 ? 13.701 6.038 -0.786 1.00 96.50 178 SER A N 1
ATOM 1442 C CA . SER A 1 178 ? 12.812 6.819 -1.657 1.00 96.50 178 SER A CA 1
ATOM 1443 C C . SER A 1 178 ? 11.765 5.936 -2.348 1.00 96.50 178 SER A C 1
ATOM 1445 O O . SER A 1 178 ? 10.612 6.344 -2.497 1.00 96.50 178 SER A O 1
ATOM 1447 N N . ILE A 1 179 ? 12.123 4.699 -2.705 1.00 97.12 179 ILE A N 1
ATOM 1448 C CA . ILE A 1 179 ? 11.184 3.702 -3.235 1.00 97.12 179 ILE A CA 1
ATOM 1449 C C . ILE A 1 179 ? 10.100 3.385 -2.193 1.00 97.12 179 ILE A C 1
ATOM 1451 O O . ILE A 1 179 ? 8.916 3.378 -2.529 1.00 97.12 179 ILE A O 1
ATOM 1455 N N . GLU A 1 180 ? 10.479 3.168 -0.933 1.00 94.00 180 GLU A N 1
ATOM 1456 C CA . GLU A 1 180 ? 9.547 2.855 0.158 1.00 94.00 180 GLU A CA 1
ATOM 1457 C C . GLU A 1 180 ? 8.648 4.048 0.519 1.00 94.00 180 GLU A C 1
ATOM 1459 O O . GLU A 1 180 ? 7.425 3.907 0.567 1.00 94.00 180 GLU A O 1
ATOM 1464 N N . GLU A 1 181 ? 9.239 5.229 0.712 1.00 94.56 181 GLU A N 1
ATOM 1465 C CA . GLU A 1 181 ? 8.538 6.421 1.203 1.00 94.56 181 GLU A CA 1
ATOM 1466 C C . GLU A 1 181 ? 7.681 7.088 0.127 1.00 94.56 181 GLU A C 1
ATOM 1468 O O . GLU A 1 181 ? 6.573 7.536 0.409 1.00 94.56 181 GLU A O 1
ATOM 1473 N N . VAL A 1 182 ? 8.172 7.172 -1.116 1.00 96.25 182 VAL A N 1
ATOM 1474 C CA . VAL A 1 182 ? 7.496 7.922 -2.186 1.00 96.25 182 VAL A CA 1
ATOM 1475 C C . VAL A 1 182 ? 7.298 7.134 -3.474 1.00 96.25 182 VAL A C 1
ATOM 1477 O O . VAL A 1 182 ? 6.696 7.674 -4.394 1.00 96.25 182 VAL A O 1
ATOM 1480 N N . GLY A 1 183 ? 7.750 5.884 -3.590 1.00 97.00 183 GLY A N 1
ATOM 1481 C CA . GLY A 1 183 ? 7.552 5.092 -4.812 1.00 97.00 183 GLY A CA 1
ATOM 1482 C C . GLY A 1 183 ? 8.337 5.620 -6.017 1.00 97.00 183 GLY A C 1
ATOM 1483 O O . GLY A 1 183 ? 7.940 5.379 -7.156 1.00 97.00 183 GLY A O 1
ATOM 1484 N N . ILE A 1 184 ? 9.416 6.371 -5.774 1.00 98.19 184 ILE A N 1
ATOM 1485 C CA . ILE A 1 184 ? 10.319 6.916 -6.795 1.00 98.19 184 ILE A CA 1
ATOM 1486 C C . ILE A 1 184 ? 11.752 6.533 -6.438 1.00 98.19 184 ILE A C 1
ATOM 1488 O O . ILE A 1 184 ? 12.161 6.631 -5.283 1.00 98.19 184 ILE A O 1
ATOM 1492 N N . GLY A 1 185 ? 12.530 6.111 -7.425 1.00 97.69 185 GLY A N 1
ATOM 1493 C CA . GLY A 1 185 ? 13.933 5.757 -7.233 1.00 97.69 185 GLY A CA 1
ATOM 1494 C C . GLY A 1 185 ? 14.486 5.085 -8.475 1.00 97.69 185 GLY A C 1
ATOM 1495 O O . GLY A 1 185 ? 14.089 5.421 -9.591 1.00 97.69 185 GLY A O 1
ATOM 1496 N N . GLY A 1 186 ? 15.346 4.092 -8.295 1.00 97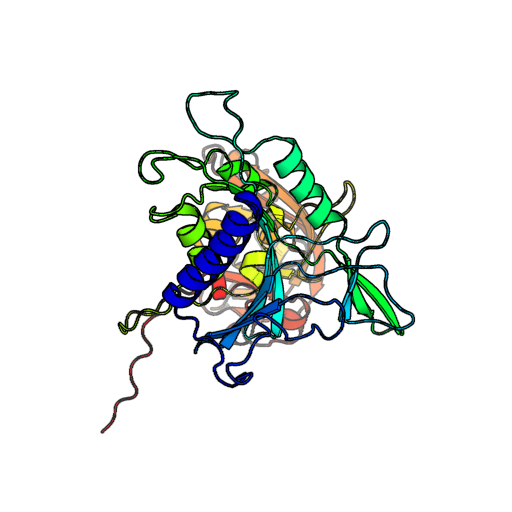.38 186 GLY A N 1
ATOM 1497 C CA . GLY A 1 186 ? 15.766 3.262 -9.410 1.00 97.38 186 GLY A CA 1
ATOM 1498 C C . GLY A 1 186 ? 16.519 2.012 -9.002 1.00 97.38 186 GLY A C 1
ATOM 1499 O O . GLY A 1 186 ? 16.748 1.741 -7.819 1.00 97.38 186 GLY A O 1
ATOM 1500 N N . PHE A 1 187 ? 16.862 1.244 -10.026 1.00 97.94 187 PHE A N 1
ATOM 1501 C CA . PHE A 1 187 ? 17.540 -0.035 -9.912 1.00 97.94 187 PHE A CA 1
ATOM 1502 C C . PHE A 1 187 ? 18.741 -0.043 -10.862 1.00 97.94 187 PHE A C 1
ATOM 1504 O O . PHE A 1 187 ? 18.572 0.304 -12.039 1.00 97.94 187 PHE A O 1
ATOM 1511 N N . PRO A 1 188 ? 19.941 -0.418 -10.383 1.00 95.56 188 PRO A N 1
ATOM 1512 C CA . PRO A 1 188 ? 21.047 -0.695 -11.277 1.00 95.56 188 PRO A CA 1
ATOM 1513 C C . PRO A 1 188 ? 20.639 -1.864 -12.177 1.00 95.56 188 PRO A C 1
ATOM 1515 O O . PRO A 1 188 ? 20.094 -2.866 -11.714 1.00 95.56 188 PRO A O 1
ATOM 1518 N N . LEU A 1 189 ? 20.851 -1.702 -13.476 1.00 96.12 189 LEU A N 1
ATOM 1519 C CA . LEU A 1 189 ? 20.541 -2.705 -14.480 1.00 96.12 189 LEU A CA 1
ATOM 1520 C C . LEU A 1 189 ? 21.678 -2.742 -15.491 1.00 96.12 189 LEU A C 1
ATOM 1522 O O . LEU A 1 189 ? 21.638 -2.090 -16.536 1.00 96.12 189 LEU A O 1
ATOM 1526 N N . LEU A 1 190 ? 22.746 -3.443 -15.123 1.00 93.62 190 LEU A N 1
ATOM 1527 C CA . LEU A 1 190 ? 23.960 -3.530 -15.921 1.00 93.62 190 LEU A CA 1
ATOM 1528 C C . LEU A 1 190 ? 23.973 -4.856 -16.705 1.00 93.62 190 LEU A C 1
ATOM 1530 O O . LEU A 1 190 ? 23.828 -5.918 -16.097 1.00 93.62 190 LEU A O 1
ATOM 1534 N N . PRO A 1 191 ? 24.194 -4.840 -18.033 1.00 93.44 191 PRO A N 1
ATOM 1535 C CA . PRO A 1 191 ? 24.268 -6.069 -18.816 1.00 93.44 191 PRO A CA 1
ATOM 1536 C C . PRO A 1 191 ? 25.315 -7.059 -18.299 1.00 93.44 191 PRO A C 1
ATOM 1538 O O . PRO A 1 191 ? 26.456 -6.688 -18.029 1.00 93.44 191 PRO A O 1
ATOM 1541 N N . GLY A 1 192 ? 24.926 -8.334 -18.200 1.00 88.88 192 GLY A N 1
ATOM 1542 C CA . GLY A 1 192 ? 25.789 -9.415 -17.708 1.00 88.88 192 GLY A CA 1
ATOM 1543 C C . GLY A 1 192 ? 25.822 -9.575 -16.183 1.00 88.88 192 GLY A C 1
ATOM 1544 O O . GLY A 1 192 ? 26.685 -10.287 -15.674 1.00 88.88 192 GLY A O 1
ATOM 1545 N N . ARG A 1 193 ? 24.914 -8.915 -15.456 1.00 89.81 193 ARG A N 1
ATOM 1546 C CA . ARG A 1 193 ? 24.691 -9.075 -14.011 1.00 89.81 193 ARG A CA 1
ATOM 1547 C C . ARG A 1 193 ? 23.358 -9.766 -13.728 1.00 89.81 193 ARG A C 1
ATOM 1549 O O . ARG A 1 193 ? 22.503 -9.836 -14.600 1.00 89.81 193 ARG A O 1
ATOM 1556 N N . GLU A 1 194 ? 23.195 -10.217 -12.487 1.00 87.88 194 GLU A N 1
ATOM 1557 C CA . GLU A 1 194 ? 21.975 -10.873 -11.988 1.00 87.88 194 GLU A CA 1
ATOM 1558 C C . GLU A 1 194 ? 20.823 -9.894 -11.684 1.00 87.88 194 GLU A C 1
ATOM 1560 O O . GLU A 1 194 ? 19.677 -10.323 -11.562 1.00 87.88 194 GLU A O 1
ATOM 1565 N N . ASN A 1 195 ? 21.107 -8.588 -11.554 1.00 93.38 195 ASN A N 1
ATOM 1566 C CA . ASN A 1 195 ? 20.101 -7.531 -11.374 1.00 93.38 195 ASN A CA 1
ATOM 1567 C C . ASN A 1 195 ? 19.140 -7.803 -10.192 1.00 93.38 195 ASN A C 1
ATOM 1569 O O . ASN A 1 195 ? 17.906 -7.729 -10.306 1.00 93.38 195 ASN A O 1
ATOM 1573 N N . LEU A 1 196 ? 19.719 -8.174 -9.047 1.00 95.19 196 LEU A N 1
ATOM 1574 C CA . LEU A 1 196 ? 19.029 -8.824 -7.929 1.00 95.19 196 LEU A CA 1
ATOM 1575 C C . LEU A 1 196 ? 17.933 -7.960 -7.302 1.00 95.19 196 LEU A C 1
ATOM 1577 O O . LEU A 1 196 ? 16.892 -8.486 -6.903 1.00 95.19 196 LEU A O 1
ATOM 1581 N N . TRP A 1 197 ? 18.127 -6.648 -7.201 1.00 96.81 197 TRP A N 1
ATOM 1582 C CA . TRP A 1 197 ? 17.171 -5.731 -6.589 1.00 96.81 197 TRP A CA 1
ATOM 1583 C C . TRP A 1 197 ? 15.934 -5.532 -7.457 1.00 96.81 197 TRP A C 1
ATOM 1585 O O . TRP A 1 197 ? 14.831 -5.543 -6.914 1.00 96.81 197 TRP A O 1
ATOM 1595 N N . LEU A 1 198 ? 16.073 -5.410 -8.785 1.00 97.62 198 LEU A N 1
ATOM 1596 C CA . LEU A 1 198 ? 14.906 -5.353 -9.674 1.00 97.62 198 LEU A CA 1
ATOM 1597 C C . LEU A 1 198 ? 14.153 -6.688 -9.655 1.00 97.62 198 LEU A C 1
ATOM 1599 O O . LEU A 1 198 ? 12.924 -6.703 -9.575 1.00 97.62 198 LEU A O 1
ATOM 1603 N N . ARG A 1 199 ? 14.883 -7.811 -9.665 1.00 96.06 199 ARG A N 1
ATOM 1604 C CA . ARG A 1 199 ? 14.296 -9.153 -9.557 1.00 96.06 199 ARG A CA 1
ATOM 1605 C C . ARG A 1 199 ? 13.534 -9.342 -8.250 1.00 96.06 199 ARG A C 1
ATOM 1607 O O . ARG A 1 199 ? 12.409 -9.836 -8.263 1.00 96.06 199 ARG A O 1
ATOM 1614 N N . SER A 1 200 ? 14.122 -8.911 -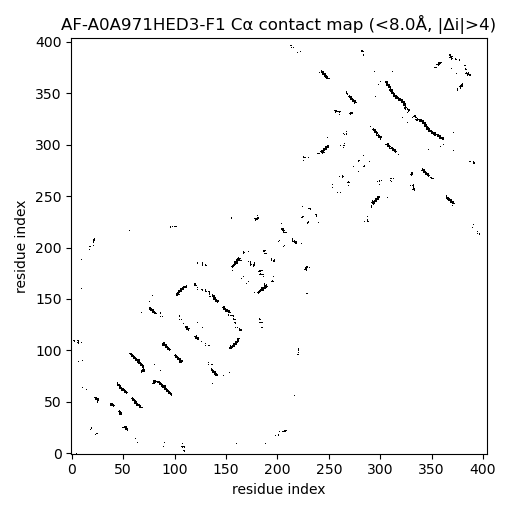7.137 1.00 95.00 200 SER A N 1
ATOM 1615 C CA . SER A 1 200 ? 13.494 -8.955 -5.813 1.00 95.00 200 SER A CA 1
ATOM 1616 C C . SER A 1 200 ? 12.267 -8.055 -5.765 1.00 95.00 200 SER A C 1
ATOM 1618 O O . SER A 1 200 ? 11.215 -8.501 -5.328 1.00 95.00 200 SER A O 1
ATOM 1620 N N . PHE A 1 201 ? 12.360 -6.837 -6.306 1.00 96.00 201 PHE A N 1
ATOM 1621 C CA . PHE A 1 201 ? 11.230 -5.922 -6.403 1.00 96.00 201 PHE A CA 1
ATOM 1622 C C . PHE A 1 201 ? 10.067 -6.548 -7.183 1.00 96.00 201 PHE A C 1
ATOM 1624 O O . PHE A 1 201 ? 8.971 -6.663 -6.648 1.00 96.00 201 PHE A O 1
ATOM 1631 N N . LEU A 1 202 ? 10.283 -7.018 -8.417 1.00 96.06 202 LEU A N 1
ATOM 1632 C CA . LEU A 1 202 ? 9.219 -7.648 -9.213 1.00 96.06 202 LEU A CA 1
ATOM 1633 C C . LEU A 1 202 ? 8.699 -8.940 -8.554 1.00 96.06 202 LEU A C 1
ATOM 1635 O O . LEU A 1 202 ? 7.498 -9.209 -8.597 1.00 96.06 202 LEU A O 1
ATOM 1639 N N . GLY A 1 203 ? 9.573 -9.696 -7.885 1.00 93.38 203 GLY A N 1
ATOM 1640 C CA . GLY A 1 203 ? 9.208 -10.862 -7.082 1.00 93.38 203 GLY A CA 1
ATOM 1641 C C . GLY A 1 203 ? 8.343 -10.525 -5.863 1.00 93.38 203 GLY A C 1
ATOM 1642 O O . GLY A 1 203 ? 7.422 -11.272 -5.560 1.00 93.38 203 GLY A O 1
ATOM 1643 N N . GLU A 1 204 ? 8.563 -9.396 -5.192 1.00 90.94 204 GLU A N 1
ATOM 1644 C CA . GLU A 1 204 ? 7.677 -8.893 -4.133 1.00 90.94 204 GLU A CA 1
ATOM 1645 C C . GLU A 1 204 ? 6.342 -8.399 -4.699 1.00 90.94 204 GLU A C 1
ATOM 1647 O O . GLU A 1 204 ? 5.299 -8.564 -4.066 1.00 90.94 204 GLU A O 1
ATOM 1652 N N . MET A 1 205 ? 6.360 -7.791 -5.890 1.00 91.94 205 MET A N 1
ATOM 1653 C CA . MET A 1 205 ? 5.152 -7.256 -6.518 1.00 91.94 205 MET A CA 1
ATOM 1654 C C . MET A 1 205 ? 4.218 -8.349 -7.025 1.00 91.94 205 MET A C 1
ATOM 1656 O O . MET A 1 205 ? 3.003 -8.192 -6.942 1.00 91.94 205 MET A O 1
ATOM 1660 N N . PHE A 1 206 ? 4.766 -9.444 -7.546 1.00 92.06 206 PHE A N 1
ATOM 1661 C CA . PHE A 1 206 ? 3.964 -10.482 -8.184 1.00 92.06 206 PHE A CA 1
ATOM 1662 C C . PHE A 1 206 ? 4.052 -11.831 -7.486 1.00 92.06 206 PHE A C 1
ATOM 1664 O O . PHE A 1 206 ? 3.211 -12.677 -7.739 1.00 92.06 206 PHE A O 1
ATOM 1671 N N . GLY A 1 207 ? 5.011 -12.085 -6.604 1.00 87.69 207 GLY A N 1
ATOM 1672 C CA . GLY A 1 207 ? 5.291 -13.437 -6.119 1.00 87.69 207 GLY A CA 1
ATOM 1673 C C . GLY A 1 207 ? 5.906 -14.329 -7.206 1.00 87.69 207 GLY A C 1
ATOM 1674 O O . GLY A 1 207 ? 6.134 -13.901 -8.339 1.00 87.69 207 GLY A O 1
ATOM 1675 N N . GLN A 1 208 ? 6.157 -15.594 -6.868 1.00 74.12 208 GLN A N 1
ATOM 1676 C CA . GLN A 1 208 ? 6.774 -16.592 -7.752 1.00 74.12 208 GLN A CA 1
ATOM 1677 C C . GLN A 1 208 ? 5.939 -17.867 -7.810 1.00 74.12 208 GLN A C 1
ATOM 1679 O O . GLN A 1 208 ? 5.486 -18.354 -6.773 1.00 74.12 208 GLN A O 1
ATOM 1684 N N . VAL A 1 209 ? 5.813 -18.445 -9.007 1.00 66.62 209 VAL A N 1
ATOM 1685 C CA . VAL A 1 209 ? 5.268 -19.796 -9.197 1.00 66.62 209 VAL A CA 1
ATOM 1686 C C . VAL A 1 209 ? 6.437 -20.779 -9.212 1.00 66.62 209 VAL A C 1
ATOM 1688 O O . VAL A 1 209 ? 7.196 -20.826 -10.174 1.00 66.62 209 VAL A O 1
ATOM 1691 N N . VAL A 1 210 ? 6.607 -21.557 -8.141 1.00 57.91 210 VAL A N 1
ATOM 1692 C CA . VAL A 1 210 ? 7.597 -22.646 -8.087 1.00 57.91 210 VAL A CA 1
ATOM 1693 C C . VAL A 1 210 ? 6.869 -23.971 -8.301 1.00 57.91 210 VAL A C 1
ATOM 1695 O O . VAL A 1 210 ? 5.794 -24.179 -7.749 1.00 57.91 210 VAL A O 1
ATOM 1698 N N . GLN A 1 211 ? 7.458 -24.871 -9.090 1.00 51.56 211 GLN A N 1
ATOM 1699 C CA . GLN A 1 211 ? 6.895 -26.192 -9.408 1.00 51.56 211 GLN A CA 1
ATOM 1700 C C . GLN A 1 211 ? 6.838 -27.164 -8.210 1.00 51.56 211 GLN A C 1
ATOM 1702 O O . GLN A 1 211 ? 6.291 -28.253 -8.355 1.00 51.56 211 GLN A O 1
ATOM 1707 N N . SER A 1 212 ? 7.387 -26.814 -7.038 1.00 46.34 212 SER A N 1
ATOM 1708 C CA . SER A 1 212 ? 7.283 -27.650 -5.837 1.00 46.34 212 SER A CA 1
ATOM 1709 C C . SER A 1 212 ? 6.030 -27.293 -5.040 1.00 46.34 212 SER A C 1
ATOM 1711 O O . SER A 1 212 ? 5.772 -26.124 -4.763 1.00 46.34 212 SER A O 1
ATOM 1713 N N . GLU A 1 213 ? 5.291 -28.319 -4.620 1.00 45.97 213 GLU A N 1
ATOM 1714 C CA . GLU A 1 213 ? 4.001 -28.313 -3.898 1.00 45.97 213 GLU A CA 1
ATOM 1715 C C . GLU A 1 213 ? 3.974 -27.515 -2.572 1.00 45.97 213 GLU A C 1
ATOM 1717 O O . GLU A 1 213 ? 2.969 -27.465 -1.864 1.00 45.97 213 GLU A O 1
ATOM 1722 N N . THR A 1 214 ? 5.060 -26.830 -2.225 1.00 43.03 214 THR A N 1
ATOM 1723 C CA . THR A 1 214 ? 5.142 -25.861 -1.133 1.00 43.03 214 THR A CA 1
ATOM 1724 C C . THR A 1 214 ? 4.713 -24.475 -1.618 1.00 43.03 214 THR A C 1
ATOM 1726 O O . THR A 1 214 ? 5.537 -23.623 -1.949 1.00 43.03 214 THR A O 1
ATOM 1729 N N . LEU A 1 215 ? 3.391 -24.305 -1.658 1.00 49.34 215 LEU A N 1
ATOM 1730 C CA . LEU A 1 215 ? 2.605 -23.074 -1.800 1.00 49.34 215 LEU A CA 1
ATOM 1731 C C . LEU A 1 215 ? 3.374 -21.767 -1.533 1.00 49.34 215 LEU A C 1
ATOM 1733 O O . LEU A 1 215 ? 3.857 -21.534 -0.422 1.00 49.34 215 LEU A O 1
ATOM 1737 N N . ARG A 1 216 ? 3.375 -20.842 -2.503 1.00 58.22 216 ARG A N 1
ATOM 1738 C CA . ARG A 1 216 ? 3.663 -19.423 -2.243 1.00 58.22 216 ARG A CA 1
ATOM 1739 C C . ARG A 1 216 ? 2.584 -18.516 -2.832 1.00 58.22 216 ARG A C 1
ATOM 1741 O O . ARG A 1 216 ? 2.027 -18.771 -3.892 1.00 58.22 216 ARG A O 1
ATOM 1748 N N . ARG A 1 217 ? 2.261 -17.501 -2.031 1.00 67.69 217 ARG A N 1
ATOM 1749 C CA . ARG A 1 217 ? 1.115 -16.586 -2.097 1.00 67.69 217 ARG A CA 1
ATOM 1750 C C . ARG A 1 217 ? 1.169 -15.683 -3.328 1.00 67.69 217 ARG A C 1
ATOM 1752 O O . ARG A 1 217 ? 2.189 -15.049 -3.581 1.00 67.69 217 ARG A O 1
ATOM 1759 N N . VAL A 1 218 ? 0.043 -15.588 -4.026 1.00 72.31 218 VAL A N 1
ATOM 1760 C CA . VAL A 1 218 ? -0.226 -14.563 -5.041 1.00 72.31 218 VAL A CA 1
ATOM 1761 C C . VAL A 1 218 ? -0.544 -13.269 -4.292 1.00 72.31 218 VAL A C 1
ATOM 1763 O O . VAL A 1 218 ? -1.493 -13.288 -3.503 1.00 72.31 218 VAL A O 1
ATOM 1766 N N . PRO A 1 219 ? 0.226 -12.180 -4.460 1.00 80.38 219 PRO A N 1
ATOM 1767 C CA . PRO A 1 219 ? -0.107 -10.910 -3.831 1.00 80.38 219 PRO A CA 1
ATOM 1768 C C . PRO A 1 219 ? -1.488 -10.431 -4.281 1.00 80.38 219 PRO A C 1
ATOM 1770 O O . PRO A 1 219 ? -1.809 -10.468 -5.471 1.00 80.38 219 PRO A O 1
ATOM 1773 N N . GLU A 1 220 ? -2.313 -9.980 -3.341 1.00 86.06 220 GLU A N 1
ATOM 1774 C CA . GLU A 1 220 ? -3.578 -9.334 -3.678 1.00 86.06 220 GLU A CA 1
ATOM 1775 C C . GLU A 1 220 ? -3.361 -7.880 -4.095 1.00 86.06 220 GLU A C 1
ATOM 1777 O O . GLU A 1 220 ? -2.501 -7.171 -3.571 1.00 86.06 220 GLU A O 1
ATOM 1782 N N . SER A 1 221 ? -4.218 -7.390 -4.991 1.00 88.38 221 SER A N 1
ATOM 1783 C CA . SER A 1 221 ? -4.181 -6.002 -5.463 1.00 88.38 221 SER A CA 1
ATOM 1784 C C . SER A 1 221 ? -4.193 -4.973 -4.314 1.00 88.38 221 SER A C 1
ATOM 1786 O O . SER A 1 221 ? -3.497 -3.956 -4.374 1.00 88.38 221 SER A O 1
ATOM 1788 N N . ASP A 1 222 ? -4.939 -5.249 -3.237 1.00 88.62 222 ASP A N 1
ATOM 1789 C CA . ASP A 1 222 ? -5.078 -4.363 -2.079 1.00 88.62 222 ASP A CA 1
ATOM 1790 C C . ASP A 1 222 ? -3.778 -4.278 -1.244 1.00 88.62 222 ASP A C 1
ATOM 1792 O O . ASP A 1 222 ? -3.570 -3.270 -0.570 1.00 88.62 222 ASP A O 1
ATOM 1796 N N . GLU A 1 223 ? -2.851 -5.244 -1.340 1.00 88.25 223 GLU A N 1
ATOM 1797 C CA . GLU A 1 223 ? -1.517 -5.157 -0.712 1.00 88.25 223 GLU A CA 1
ATOM 1798 C C . GLU A 1 223 ? -0.705 -3.988 -1.255 1.00 88.25 223 GLU A C 1
ATOM 1800 O O . GLU A 1 223 ? -0.035 -3.270 -0.511 1.00 88.25 223 GLU A O 1
ATOM 1805 N N . HIS A 1 224 ? -0.798 -3.750 -2.560 1.00 91.31 224 HIS A N 1
ATOM 1806 C CA . HIS A 1 224 ? -0.102 -2.641 -3.196 1.00 91.31 224 HIS A CA 1
ATOM 1807 C C . HIS A 1 224 ? -0.725 -1.294 -2.822 1.00 91.31 224 HIS A C 1
ATOM 1809 O O . HIS A 1 224 ? -0.005 -0.309 -2.681 1.00 91.31 224 HIS A O 1
ATOM 1815 N N . LEU A 1 225 ? -2.044 -1.251 -2.602 1.00 90.19 225 LEU A N 1
ATOM 1816 C CA . LEU A 1 225 ? -2.768 -0.046 -2.183 1.00 90.19 225 LEU A CA 1
ATOM 1817 C C . LEU A 1 225 ? -2.556 0.306 -0.700 1.00 90.19 225 LEU A C 1
ATOM 1819 O O . LEU A 1 225 ? -2.940 1.396 -0.265 1.00 90.19 225 LEU A O 1
ATOM 1823 N N . LEU A 1 226 ? -1.979 -0.603 0.091 1.00 88.50 226 LEU A N 1
ATOM 1824 C CA . LEU A 1 226 ? -1.634 -0.377 1.497 1.00 88.50 226 LEU A CA 1
ATOM 1825 C C . LEU A 1 226 ? -0.274 0.301 1.695 1.00 88.50 226 LEU A C 1
ATOM 1827 O O . LEU A 1 226 ? -0.036 0.827 2.784 1.00 88.50 226 LEU A O 1
ATOM 1831 N N . LYS A 1 227 ? 0.589 0.301 0.670 1.00 88.19 227 LYS A N 1
ATOM 1832 C CA . LYS A 1 227 ? 1.930 0.894 0.732 1.00 88.19 227 LYS A CA 1
ATOM 1833 C C . LYS A 1 227 ? 1.858 2.392 1.042 1.00 88.19 227 LYS A C 1
ATOM 1835 O O . LYS A 1 227 ? 1.046 3.113 0.459 1.00 88.19 227 LYS A O 1
ATOM 1840 N N . ASP A 1 228 ? 2.739 2.859 1.926 1.00 86.69 228 ASP A N 1
ATOM 1841 C CA . ASP A 1 228 ? 2.770 4.253 2.391 1.00 86.69 228 ASP A CA 1
ATOM 1842 C C . ASP A 1 228 ? 2.956 5.239 1.225 1.00 86.69 228 ASP A C 1
ATOM 1844 O O . ASP A 1 228 ? 2.224 6.226 1.133 1.00 86.69 228 ASP A O 1
ATOM 1848 N N . SER A 1 229 ? 3.818 4.901 0.261 1.00 91.25 229 SER A N 1
ATOM 1849 C CA . SER A 1 229 ? 4.046 5.679 -0.965 1.00 91.25 229 SER A CA 1
ATOM 1850 C C . SER A 1 229 ? 2.803 5.896 -1.837 1.00 91.25 229 SER A C 1
ATOM 1852 O O . SER A 1 229 ? 2.732 6.879 -2.574 1.00 91.25 229 SER A O 1
ATOM 1854 N N . VAL A 1 230 ? 1.796 5.022 -1.737 1.00 91.06 230 VAL A N 1
ATOM 1855 C CA . VAL A 1 230 ? 0.527 5.120 -2.484 1.00 91.06 230 VAL A CA 1
ATOM 1856 C C . VAL A 1 230 ? -0.507 5.963 -1.728 1.00 91.06 230 VAL A C 1
ATOM 1858 O O . VAL A 1 230 ? -1.487 6.429 -2.308 1.00 91.06 230 VAL A O 1
ATOM 1861 N N . ARG A 1 231 ? -0.293 6.207 -0.429 1.00 88.31 231 ARG A N 1
ATOM 1862 C CA . ARG A 1 231 ? -1.241 6.884 0.471 1.00 88.31 231 ARG A CA 1
ATOM 1863 C C . ARG A 1 231 ? -0.849 8.325 0.803 1.00 88.31 231 ARG A C 1
ATOM 1865 O O . ARG A 1 231 ? -1.320 8.889 1.791 1.00 88.31 231 ARG A O 1
ATOM 1872 N N . ILE A 1 232 ? -0.044 8.948 -0.054 1.00 90.75 232 ILE A N 1
ATOM 1873 C CA . ILE A 1 232 ? 0.339 10.358 0.057 1.00 90.75 232 ILE A CA 1
ATOM 1874 C C . ILE A 1 232 ? -0.777 11.235 -0.528 1.00 90.75 232 ILE A C 1
ATOM 1876 O O . ILE A 1 232 ? -0.909 11.381 -1.743 1.00 90.75 232 ILE A O 1
ATOM 1880 N N . ALA A 1 233 ? -1.592 11.825 0.345 1.00 91.50 233 ALA A N 1
ATOM 1881 C CA . ALA A 1 233 ? -2.635 12.779 -0.030 1.00 91.50 233 ALA A CA 1
ATOM 1882 C C . ALA A 1 233 ? -2.116 14.231 0.023 1.00 91.50 233 ALA A C 1
ATOM 1884 O O . ALA A 1 233 ? -1.233 14.529 0.831 1.00 91.50 233 ALA A O 1
ATOM 1885 N N . PRO A 1 234 ? -2.693 15.169 -0.755 1.00 92.75 234 PRO A N 1
ATOM 1886 C CA . PRO A 1 234 ? -2.506 16.596 -0.507 1.00 92.75 234 PRO A CA 1
ATOM 1887 C C . PRO A 1 234 ? -2.908 16.976 0.923 1.00 92.75 234 PRO A C 1
ATOM 1889 O O . PRO A 1 234 ? -3.877 16.441 1.467 1.00 92.75 234 PRO A O 1
ATOM 1892 N N . THR A 1 235 ? -2.191 17.927 1.524 1.00 92.44 235 THR A N 1
ATOM 1893 C CA . THR A 1 235 ? -2.465 18.402 2.886 1.00 92.44 235 THR A CA 1
ATOM 1894 C C . THR A 1 235 ? -3.925 18.835 3.041 1.00 92.44 235 THR A C 1
ATOM 1896 O O . THR A 1 235 ? -4.425 19.645 2.265 1.00 92.44 235 THR A O 1
ATOM 1899 N N . GLY A 1 236 ? -4.603 18.300 4.060 1.00 90.50 236 GLY A N 1
ATOM 1900 C CA . GLY A 1 236 ? -6.028 18.542 4.320 1.00 90.50 236 GLY A CA 1
ATOM 1901 C C . GLY A 1 236 ? -6.974 17.510 3.695 1.00 90.50 236 GLY A C 1
ATOM 1902 O O . GLY A 1 236 ? -8.155 17.497 4.032 1.00 90.50 236 GLY A O 1
ATOM 1903 N N . LEU A 1 237 ? -6.470 16.614 2.840 1.00 90.12 237 LEU A N 1
ATOM 1904 C CA . LEU A 1 237 ? -7.215 15.473 2.308 1.00 90.12 237 LEU A CA 1
ATOM 1905 C C . LEU A 1 237 ? -6.776 14.165 2.978 1.00 90.12 237 LEU A C 1
ATOM 1907 O O . LEU A 1 237 ? -5.713 14.073 3.589 1.00 90.12 237 LEU A O 1
ATOM 1911 N N . SER A 1 238 ? -7.605 13.129 2.841 1.00 85.31 238 SER A N 1
ATOM 1912 C CA . SER A 1 238 ? -7.260 1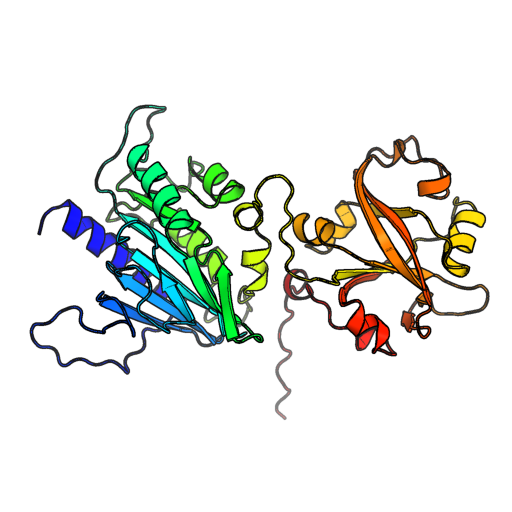1.765 3.247 1.00 85.31 238 SER A CA 1
ATOM 1913 C C . SER A 1 238 ? -7.630 10.782 2.143 1.00 85.31 238 SER A C 1
ATOM 1915 O O . SER A 1 238 ? -8.685 10.905 1.519 1.00 85.31 238 SER A O 1
ATOM 1917 N N . LEU A 1 239 ? -6.751 9.813 1.898 1.00 87.81 239 LEU A N 1
ATOM 1918 C CA . LEU A 1 239 ? -7.025 8.684 1.017 1.00 87.81 239 LEU A CA 1
ATOM 1919 C C . LEU A 1 239 ? -7.538 7.527 1.871 1.00 87.81 239 LEU A C 1
ATOM 1921 O O . LEU A 1 239 ? -7.001 7.260 2.945 1.00 87.81 239 LEU A O 1
ATOM 1925 N N . SER A 1 240 ? -8.605 6.878 1.410 1.00 88.19 240 SER A N 1
ATOM 1926 C CA . SER A 1 240 ? -9.172 5.717 2.084 1.00 88.19 240 SER A CA 1
ATOM 1927 C C . SER A 1 240 ? -9.644 4.679 1.079 1.00 88.19 240 SER A C 1
ATOM 1929 O O . SER A 1 240 ? -10.374 5.008 0.141 1.00 88.19 240 SER A O 1
ATOM 1931 N N . ARG A 1 241 ? -9.252 3.417 1.287 1.00 89.56 241 ARG A N 1
ATOM 1932 C CA . ARG A 1 241 ? -9.715 2.295 0.457 1.00 89.56 241 ARG A CA 1
ATOM 1933 C C . ARG A 1 241 ? -11.180 1.925 0.710 1.00 89.56 241 ARG A C 1
ATOM 1935 O O . ARG A 1 241 ? -11.879 1.531 -0.228 1.00 89.56 241 ARG A O 1
ATOM 1942 N N . TYR A 1 242 ? -11.625 2.036 1.961 1.00 90.31 242 TYR A N 1
ATOM 1943 C CA . TYR A 1 242 ? -12.935 1.599 2.442 1.00 90.31 242 TYR A CA 1
ATOM 1944 C C . TYR A 1 242 ? -13.621 2.740 3.192 1.00 90.31 242 TYR A C 1
ATOM 1946 O O . TYR A 1 242 ? -13.093 3.253 4.174 1.00 90.31 242 TYR A O 1
ATOM 1954 N N . ARG A 1 243 ? -14.829 3.116 2.760 1.00 91.06 243 ARG A N 1
ATOM 1955 C CA . ARG A 1 243 ? -15.582 4.223 3.379 1.00 91.06 243 ARG A CA 1
ATOM 1956 C C . ARG A 1 243 ? -16.112 3.890 4.773 1.00 91.06 243 ARG A C 1
ATOM 1958 O O . ARG A 1 243 ? -16.414 4.805 5.529 1.00 91.06 243 ARG A O 1
ATOM 1965 N N . ASP A 1 244 ? -16.231 2.609 5.100 1.00 94.38 244 ASP A N 1
ATOM 1966 C CA . ASP A 1 244 ? -16.877 2.110 6.310 1.00 94.38 244 ASP A CA 1
ATOM 1967 C C . ASP A 1 244 ? -16.045 1.044 7.040 1.00 94.38 244 ASP A C 1
ATOM 1969 O O . ASP A 1 244 ? -16.597 0.178 7.725 1.00 94.38 244 ASP A O 1
ATOM 1973 N N . LEU A 1 245 ? -14.712 1.106 6.910 1.00 95.75 245 LEU A N 1
ATOM 1974 C CA . LEU A 1 245 ? -13.817 0.148 7.555 1.00 95.75 245 LEU A CA 1
ATOM 1975 C C . LEU A 1 245 ? -14.066 0.110 9.065 1.00 95.75 245 LEU A C 1
ATOM 1977 O O . LEU A 1 245 ? -13.950 1.120 9.763 1.00 95.75 245 LEU A O 1
ATOM 1981 N N . THR A 1 246 ? -14.398 -1.073 9.558 1.00 96.75 246 THR A N 1
ATOM 1982 C CA . THR A 1 246 ? -14.836 -1.307 10.926 1.00 96.75 246 THR A CA 1
ATOM 1983 C C . THR A 1 246 ? -13.885 -2.264 11.616 1.00 96.75 246 THR A C 1
ATOM 1985 O O . THR A 1 246 ? -13.694 -3.402 11.181 1.00 96.75 246 THR A O 1
ATOM 1988 N N . LEU A 1 247 ? -13.309 -1.806 12.724 1.00 96.12 247 LEU A N 1
ATOM 1989 C CA . LEU A 1 247 ? -12.570 -2.655 13.639 1.00 96.12 247 LEU A CA 1
ATOM 1990 C C . LEU A 1 247 ? -13.550 -3.469 14.467 1.00 96.12 247 LEU A C 1
ATOM 1992 O O . LEU A 1 247 ? -14.321 -2.913 15.248 1.00 96.12 247 LEU A O 1
ATOM 1996 N N . VAL A 1 248 ? -13.455 -4.787 14.360 1.00 94.12 248 VAL A N 1
ATOM 1997 C CA . VAL A 1 248 ? -14.170 -5.695 15.242 1.00 94.12 248 VAL A CA 1
ATOM 1998 C C . VAL A 1 248 ? -13.170 -6.361 16.164 1.00 94.12 248 VAL A C 1
ATOM 2000 O O . VAL A 1 248 ? -12.298 -7.107 15.720 1.00 94.12 248 VAL A O 1
ATOM 2003 N N . ALA A 1 249 ? -13.281 -6.090 17.460 1.00 91.94 249 ALA A N 1
ATOM 2004 C CA . ALA A 1 249 ? -12.312 -6.586 18.421 1.00 91.94 249 ALA A CA 1
ATOM 2005 C C . ALA A 1 249 ? -12.952 -6.974 19.748 1.00 91.94 249 ALA A C 1
ATOM 2007 O O . ALA A 1 249 ? -13.948 -6.409 20.189 1.00 91.94 249 ALA A O 1
ATOM 2008 N N . SER A 1 250 ? -12.365 -7.954 20.424 1.00 88.31 250 SER A N 1
ATOM 2009 C CA . SER A 1 250 ? -12.822 -8.330 21.758 1.00 88.31 250 SER A CA 1
ATOM 2010 C C . SER A 1 250 ? -12.247 -7.427 22.840 1.00 88.31 250 SER A C 1
ATOM 2012 O O . SER A 1 250 ? -11.065 -7.074 22.805 1.00 88.31 250 SER A O 1
ATOM 2014 N N . LEU A 1 251 ? -13.042 -7.139 23.866 1.00 84.50 251 LEU A N 1
ATOM 2015 C CA . LEU A 1 251 ? -12.538 -6.478 25.060 1.00 84.50 251 LEU A CA 1
ATOM 2016 C C . LEU A 1 251 ? -11.723 -7.469 25.909 1.00 84.50 251 LEU A C 1
ATOM 2018 O O . LEU A 1 251 ? -12.199 -8.549 26.270 1.00 84.50 251 LEU A O 1
ATOM 2022 N N . SER A 1 252 ? -10.472 -7.111 26.209 1.00 71.88 252 SER A N 1
ATOM 2023 C CA . SER A 1 252 ? -9.575 -7.892 27.072 1.00 71.88 252 SER A CA 1
ATOM 2024 C C . SER A 1 252 ? -10.111 -7.975 28.515 1.00 71.88 252 SER A C 1
ATOM 2026 O O . SER A 1 252 ? -10.952 -7.174 28.919 1.00 71.88 252 SER A O 1
ATOM 2028 N N . GLY A 1 253 ? -9.651 -8.978 29.277 1.00 66.56 253 GLY A N 1
ATOM 2029 C CA . GLY A 1 253 ? -10.235 -9.397 30.561 1.00 66.56 253 GLY A CA 1
ATOM 2030 C C . GLY A 1 253 ? -10.449 -8.294 31.612 1.00 66.56 253 GLY A C 1
ATOM 2031 O O . GLY A 1 253 ? -9.774 -7.269 31.623 1.00 66.56 253 GLY A O 1
ATOM 2032 N N . ARG A 1 254 ? -11.388 -8.549 32.537 1.00 66.75 254 ARG A N 1
ATOM 2033 C CA . ARG A 1 254 ? -11.822 -7.620 33.603 1.00 66.75 254 ARG A CA 1
ATOM 2034 C C . ARG A 1 254 ? -10.795 -7.382 34.717 1.00 66.75 254 ARG A C 1
ATOM 2036 O O . ARG A 1 254 ? -11.007 -6.530 35.573 1.00 66.75 254 ARG A O 1
ATOM 2043 N N . THR A 1 255 ? -9.697 -8.131 34.736 1.00 66.19 255 THR A N 1
ATOM 2044 C CA . THR A 1 255 ? -8.760 -8.160 35.862 1.00 66.19 255 THR A CA 1
ATOM 2045 C C . THR A 1 255 ? -8.044 -6.820 36.040 1.00 66.19 255 THR A C 1
ATOM 2047 O O . THR A 1 255 ? -7.262 -6.398 35.189 1.00 66.19 255 THR A O 1
ATOM 2050 N N . GLY A 1 256 ? -8.299 -6.159 37.171 1.00 70.44 256 GLY A N 1
ATOM 2051 C CA . GLY A 1 256 ? -7.659 -4.896 37.547 1.00 70.44 256 GLY A CA 1
ATOM 2052 C C . GLY A 1 256 ? -8.163 -3.661 36.798 1.00 70.44 256 GLY A C 1
ATOM 2053 O O . GLY A 1 256 ? -7.544 -2.612 36.940 1.00 70.44 256 GLY A O 1
ATOM 2054 N N . ARG A 1 257 ? -9.238 -3.773 36.007 1.00 83.69 257 ARG A N 1
ATOM 2055 C CA . ARG A 1 257 ? -9.908 -2.631 35.371 1.00 83.69 257 ARG A CA 1
ATOM 2056 C C . ARG A 1 257 ? -11.198 -2.280 36.113 1.00 83.69 257 ARG A C 1
ATOM 2058 O O . ARG A 1 257 ? -11.893 -3.174 36.597 1.00 83.69 257 ARG A O 1
ATOM 2065 N N . GLU A 1 258 ? -11.526 -0.997 36.177 1.00 86.31 258 GLU A N 1
ATOM 2066 C CA . GLU A 1 258 ? -12.754 -0.508 36.800 1.00 86.31 258 GLU A CA 1
ATOM 2067 C C . GLU A 1 258 ? -13.998 -1.042 36.094 1.00 86.31 258 GLU A C 1
ATOM 2069 O O . GLU A 1 258 ? -14.044 -1.160 34.867 1.00 86.31 258 GLU A O 1
ATOM 2074 N N . LYS A 1 259 ? -15.029 -1.364 36.884 1.00 87.44 259 LYS A N 1
ATOM 2075 C CA . LYS A 1 259 ? -16.296 -1.903 36.368 1.00 87.44 259 LYS A CA 1
ATOM 2076 C C . LYS A 1 259 ? -16.964 -0.931 35.399 1.00 87.44 259 LYS A C 1
ATOM 2078 O O . LYS A 1 259 ? -17.444 -1.365 34.354 1.00 87.44 259 LYS A O 1
ATOM 2083 N N . GLU A 1 260 ? -16.904 0.363 35.709 1.00 90.19 260 GLU A N 1
ATOM 2084 C CA . GLU A 1 260 ? -17.523 1.426 34.920 1.00 90.19 260 GLU A CA 1
ATOM 2085 C C . GLU A 1 260 ? -17.021 1.437 33.469 1.00 90.19 260 GLU A C 1
ATOM 2087 O O . GLU A 1 260 ? -17.815 1.561 32.539 1.00 90.19 260 GLU A O 1
ATOM 2092 N N . TYR A 1 261 ? -15.723 1.194 33.248 1.00 91.44 261 TYR A N 1
ATOM 2093 C CA . TYR A 1 261 ? -15.158 1.101 31.900 1.00 91.44 261 TYR A CA 1
ATOM 2094 C C . TYR A 1 261 ? -15.861 0.023 31.057 1.00 91.44 261 TYR A C 1
ATOM 2096 O O . TYR A 1 261 ? -16.167 0.258 29.892 1.00 91.44 261 TYR A O 1
ATOM 2104 N N . PHE A 1 262 ? -16.185 -1.139 31.639 1.00 88.44 262 PHE A N 1
ATOM 2105 C CA . PHE A 1 262 ? -16.921 -2.205 30.942 1.00 88.44 262 PHE A CA 1
ATOM 2106 C C . PHE A 1 262 ? -18.404 -1.887 30.773 1.00 88.44 262 PHE A C 1
ATOM 2108 O O . PHE A 1 262 ? -18.983 -2.200 29.732 1.00 88.44 262 PHE A O 1
ATOM 2115 N N . GLU A 1 263 ? -19.019 -1.290 31.791 1.00 90.69 263 GLU A N 1
ATOM 2116 C CA . GLU A 1 263 ? -20.435 -0.919 31.771 1.00 90.69 263 GLU A CA 1
ATOM 2117 C C . GLU A 1 263 ? -20.732 0.087 30.661 1.00 90.69 263 GLU A C 1
ATOM 2119 O O . GLU A 1 263 ? -21.747 -0.042 29.980 1.00 90.69 263 GLU A O 1
ATOM 2124 N N . ARG A 1 264 ? -19.807 1.012 30.386 1.00 93.94 264 ARG A N 1
ATOM 2125 C CA . ARG A 1 264 ? -19.922 1.946 29.260 1.00 93.94 264 ARG A CA 1
ATOM 2126 C C . ARG A 1 264 ? -20.052 1.229 27.912 1.00 93.94 264 ARG A C 1
ATOM 2128 O O . ARG A 1 264 ? -20.864 1.654 27.095 1.00 93.94 264 ARG A O 1
ATOM 2135 N N . PHE A 1 265 ? -19.345 0.120 27.674 1.00 93.75 265 PHE A N 1
ATOM 2136 C CA . PHE A 1 265 ? -19.538 -0.652 26.437 1.00 93.75 265 PHE A CA 1
ATOM 2137 C C . PHE A 1 265 ? -20.886 -1.381 26.404 1.00 93.75 265 PHE A C 1
ATOM 2139 O O . PHE A 1 265 ? -21.543 -1.398 25.369 1.00 93.75 265 PHE A O 1
ATOM 2146 N N . LEU A 1 266 ? -21.326 -1.945 27.533 1.00 91.88 266 LEU A N 1
ATOM 2147 C CA . LEU A 1 266 ? -22.636 -2.606 27.633 1.00 91.88 266 LEU A CA 1
ATOM 2148 C C . LEU A 1 266 ? -23.809 -1.629 27.444 1.00 91.88 266 LEU A C 1
ATOM 2150 O O . LEU A 1 266 ? -24.895 -2.044 27.065 1.00 91.88 266 LEU A O 1
ATOM 2154 N N . GLN A 1 267 ? -23.596 -0.340 27.713 1.00 94.00 267 GLN A N 1
ATOM 2155 C CA . GLN A 1 267 ? -24.608 0.711 27.586 1.00 94.00 267 GLN A CA 1
ATOM 2156 C C . GLN A 1 267 ? -24.509 1.510 26.277 1.00 94.00 267 GLN A C 1
ATOM 2158 O O . GLN A 1 267 ? -25.266 2.463 26.104 1.00 94.00 267 GLN A O 1
ATOM 2163 N N . GLY A 1 268 ? -23.557 1.204 25.387 1.00 95.00 268 GLY A N 1
ATOM 2164 C CA . GLY A 1 268 ? -23.351 2.008 24.177 1.00 95.00 268 GLY A CA 1
ATOM 2165 C C . GLY A 1 268 ? -22.718 3.387 24.433 1.00 95.00 268 GLY A C 1
ATOM 2166 O O . GLY A 1 268 ? -22.781 4.252 23.567 1.00 95.00 268 GLY A O 1
ATOM 2167 N N . LYS A 1 269 ? -22.103 3.614 25.599 1.00 96.50 269 LYS A N 1
ATOM 2168 C CA . LYS A 1 269 ? -21.543 4.904 26.058 1.00 96.50 269 LYS A CA 1
ATOM 2169 C C . LYS A 1 269 ? -20.014 4.914 26.188 1.00 96.50 269 LYS A C 1
ATOM 2171 O O . LYS A 1 269 ? -19.451 5.759 26.882 1.00 96.50 269 LYS A O 1
ATOM 2176 N N . ALA A 1 270 ? -19.324 3.938 25.605 1.00 96.19 270 ALA A N 1
ATOM 2177 C CA . ALA A 1 270 ? -17.866 3.906 25.623 1.00 96.19 270 ALA A CA 1
ATOM 2178 C C . ALA A 1 270 ? -17.302 5.079 24.813 1.00 96.19 270 ALA A C 1
ATOM 2180 O O . ALA A 1 270 ? -17.630 5.212 23.641 1.00 96.19 270 ALA A O 1
ATOM 2181 N N . GLY A 1 271 ? -16.454 5.896 25.443 1.00 96.94 271 GLY A N 1
ATOM 2182 C CA . GLY A 1 271 ? -15.748 7.004 24.787 1.00 96.94 271 GLY A CA 1
ATOM 2183 C C . GLY A 1 271 ? -14.335 6.647 24.321 1.00 96.94 271 GLY A C 1
ATOM 2184 O O . GLY A 1 271 ? -13.728 7.396 23.565 1.00 96.94 271 GLY A O 1
ATOM 2185 N N . TRP A 1 272 ? -13.797 5.502 24.753 1.00 97.06 272 TRP A N 1
ATOM 2186 C CA . TRP A 1 272 ? -12.419 5.112 24.462 1.00 97.06 272 TRP A CA 1
ATOM 2187 C C . TRP A 1 272 ? -12.292 3.609 24.256 1.00 97.06 272 TRP A C 1
ATOM 2189 O O . TRP A 1 272 ? -12.922 2.820 24.959 1.00 97.06 272 TRP A O 1
ATOM 2199 N N . TYR A 1 273 ? -11.433 3.216 23.322 1.00 96.38 273 TYR A N 1
ATOM 2200 C CA . TYR A 1 273 ? -10.961 1.844 23.167 1.00 96.38 273 TYR A CA 1
ATOM 2201 C C . TYR A 1 273 ? -9.474 1.849 22.834 1.00 96.38 273 TYR A C 1
ATOM 2203 O O . TYR A 1 273 ? -8.964 2.793 22.236 1.00 96.38 273 TYR A O 1
ATOM 2211 N N . HIS A 1 274 ? -8.754 0.798 23.215 1.00 95.06 274 HIS A N 1
ATOM 2212 C CA . HIS A 1 274 ? -7.328 0.721 22.939 1.00 95.06 274 HIS A CA 1
ATOM 2213 C C . HIS A 1 274 ? -6.854 -0.710 22.688 1.00 95.06 274 HIS A C 1
ATOM 2215 O O . HIS A 1 274 ? -7.332 -1.659 23.317 1.00 95.06 274 HIS A O 1
ATOM 2221 N N . ILE A 1 275 ? -5.859 -0.852 21.810 1.00 94.12 275 ILE A N 1
ATOM 2222 C CA . ILE A 1 275 ? -5.181 -2.124 21.511 1.00 94.12 275 ILE A CA 1
ATOM 2223 C C . ILE A 1 275 ? -3.670 -1.909 21.363 1.00 94.12 275 ILE A C 1
ATOM 2225 O O . ILE A 1 275 ? -3.256 -0.864 20.859 1.00 94.12 275 ILE A O 1
ATOM 2229 N N . PRO A 1 276 ? -2.827 -2.863 21.795 1.00 94.12 276 PRO A N 1
ATOM 2230 C CA . PRO A 1 276 ? -1.386 -2.769 21.586 1.00 94.12 276 PRO A CA 1
ATOM 2231 C C . PRO A 1 276 ? -1.041 -2.740 20.094 1.00 94.12 276 PRO A C 1
ATOM 2233 O O . PRO A 1 276 ? -1.634 -3.479 19.307 1.00 94.12 276 PRO A O 1
ATOM 2236 N N . VAL A 1 277 ? -0.023 -1.970 19.709 1.00 94.75 277 VAL A N 1
ATOM 2237 C CA . VAL A 1 277 ? 0.491 -1.967 18.325 1.00 94.75 277 VAL A CA 1
ATOM 2238 C C . VAL A 1 277 ? 1.013 -3.348 17.930 1.00 94.75 277 VAL A C 1
ATOM 2240 O O . VAL A 1 277 ? 0.723 -3.822 16.833 1.00 94.75 277 VAL A O 1
ATOM 2243 N N . SER A 1 278 ? 1.654 -4.051 18.868 1.00 92.56 278 SER A N 1
ATOM 2244 C CA . SER A 1 278 ? 2.104 -5.432 18.669 1.00 92.56 278 SER A CA 1
ATOM 2245 C C . SER A 1 278 ? 0.961 -6.377 18.300 1.00 92.56 278 SER A C 1
ATOM 2247 O O . SER A 1 278 ? 1.167 -7.348 17.586 1.00 92.56 278 SER A O 1
ATOM 2249 N N . THR A 1 279 ? -0.273 -6.093 18.732 1.00 90.69 279 THR A N 1
ATOM 2250 C CA . THR A 1 279 ? -1.436 -6.886 18.321 1.00 90.69 279 THR A CA 1
ATOM 2251 C C . THR A 1 279 ? -1.732 -6.683 16.841 1.00 90.69 279 THR A C 1
ATOM 2253 O O . THR A 1 279 ? -1.896 -7.660 16.126 1.00 90.69 279 THR A O 1
ATOM 2256 N N . THR A 1 280 ? -1.751 -5.446 16.346 1.00 90.25 280 THR A N 1
ATOM 2257 C CA . THR A 1 280 ? -1.973 -5.190 14.913 1.00 90.25 280 THR A CA 1
ATOM 2258 C C . THR A 1 280 ? -0.817 -5.692 14.045 1.00 90.25 280 THR A C 1
ATOM 2260 O O . THR A 1 280 ? -1.065 -6.221 12.966 1.00 90.25 280 THR A O 1
ATOM 2263 N N . GLU A 1 281 ? 0.423 -5.613 14.540 1.00 89.44 281 GLU A N 1
ATOM 2264 C CA . GLU A 1 281 ? 1.616 -6.146 13.864 1.00 89.44 281 GLU A CA 1
ATOM 2265 C C . GLU A 1 281 ? 1.586 -7.680 13.793 1.00 89.44 281 GLU A C 1
ATOM 2267 O O . GLU A 1 281 ? 1.806 -8.245 12.726 1.00 89.44 281 GLU A O 1
ATOM 2272 N N . ASN A 1 282 ? 1.197 -8.361 14.878 1.00 87.12 282 ASN A N 1
ATOM 2273 C CA . ASN A 1 282 ? 1.004 -9.817 14.886 1.00 87.12 282 ASN A CA 1
ATOM 2274 C C . ASN A 1 282 ? -0.090 -10.267 13.906 1.00 87.12 282 ASN A C 1
ATOM 2276 O O . ASN A 1 282 ? -0.015 -11.356 13.347 1.00 87.12 282 ASN A O 1
ATOM 2280 N N . TYR A 1 283 ? -1.106 -9.429 13.693 1.00 82.62 283 TYR A N 1
ATOM 2281 C CA . TYR A 1 283 ? -2.160 -9.659 12.703 1.00 82.62 283 TYR A CA 1
ATOM 2282 C C . TYR A 1 283 ? -1.771 -9.147 11.303 1.00 82.62 283 TYR A C 1
ATOM 2284 O O . TYR A 1 283 ? -2.628 -9.107 10.423 1.00 82.62 283 TYR A O 1
ATOM 2292 N N . LYS A 1 284 ? -0.503 -8.761 11.088 1.00 85.50 284 LYS A N 1
ATOM 2293 C CA . LYS A 1 284 ? 0.051 -8.271 9.814 1.00 85.50 284 LYS A CA 1
ATOM 2294 C C . LYS A 1 284 ? -0.757 -7.107 9.213 1.00 85.50 284 LYS A C 1
ATOM 2296 O O . LYS A 1 284 ? -0.796 -6.926 8.002 1.00 85.50 284 LYS A O 1
ATOM 2301 N N . VAL A 1 285 ? -1.409 -6.297 10.052 1.00 85.62 285 VAL A N 1
ATOM 2302 C CA . VAL A 1 285 ? -2.213 -5.153 9.607 1.00 85.62 285 VAL A CA 1
ATOM 2303 C C . VAL A 1 285 ? -1.333 -3.919 9.471 1.00 85.62 285 VAL A C 1
ATOM 2305 O O . VAL A 1 285 ? -0.746 -3.450 10.448 1.00 85.62 285 VAL A O 1
ATOM 2308 N N . ALA A 1 286 ? -1.290 -3.352 8.265 1.00 85.25 286 ALA A N 1
ATOM 2309 C CA . ALA A 1 286 ? -0.557 -2.121 8.002 1.00 85.25 286 ALA A CA 1
ATOM 2310 C C . ALA A 1 286 ? -1.096 -0.947 8.841 1.00 85.25 286 ALA A C 1
ATOM 2312 O O . ALA A 1 286 ? -2.305 -0.788 9.039 1.00 85.25 286 ALA A O 1
ATOM 2313 N N . ARG A 1 287 ? -0.197 -0.062 9.289 1.00 88.50 287 ARG A N 1
ATOM 2314 C CA . ARG A 1 287 ? -0.564 1.136 10.072 1.00 88.50 287 ARG A CA 1
ATOM 2315 C C . ARG A 1 287 ? -1.549 2.032 9.324 1.00 88.50 287 ARG A C 1
ATOM 2317 O O . ARG A 1 287 ? -2.419 2.650 9.934 1.00 88.50 287 ARG A O 1
ATOM 2324 N N . THR A 1 288 ? -1.423 2.086 8.005 1.00 86.38 288 THR A N 1
ATOM 2325 C CA . THR A 1 288 ? -2.308 2.834 7.119 1.00 86.38 288 THR A CA 1
ATOM 2326 C C . THR A 1 288 ? -3.739 2.301 7.141 1.00 86.38 288 THR A C 1
ATOM 2328 O O . THR A 1 288 ? -4.662 3.110 7.190 1.00 86.38 288 THR A O 1
ATOM 2331 N N . ALA A 1 289 ? -3.949 0.981 7.208 1.00 89.56 289 ALA A N 1
ATOM 2332 C CA . ALA A 1 289 ? -5.283 0.396 7.373 1.00 89.56 289 ALA A CA 1
ATOM 2333 C C . ALA A 1 289 ? -5.906 0.772 8.725 1.00 89.56 289 ALA A C 1
ATOM 2335 O O . ALA A 1 289 ? -7.086 1.105 8.788 1.00 89.56 289 ALA A O 1
ATOM 2336 N N . ILE A 1 290 ? -5.113 0.791 9.804 1.00 92.38 290 ILE A N 1
ATOM 2337 C CA . ILE A 1 290 ? -5.603 1.212 11.126 1.00 92.38 290 ILE A CA 1
ATOM 2338 C C . ILE A 1 290 ? -6.077 2.669 11.099 1.00 92.38 290 ILE A C 1
ATOM 2340 O O . ILE A 1 290 ? -7.152 2.973 11.604 1.00 92.38 290 ILE A O 1
ATOM 2344 N N . ARG A 1 291 ? -5.326 3.568 10.454 1.00 89.75 291 ARG A N 1
ATOM 2345 C CA . ARG A 1 291 ? -5.696 4.991 10.315 1.00 89.75 291 ARG A CA 1
ATOM 2346 C C . ARG A 1 291 ? -6.963 5.224 9.478 1.00 89.75 291 ARG A C 1
ATOM 2348 O O . ARG A 1 291 ? -7.569 6.291 9.564 1.00 89.75 291 ARG A O 1
ATOM 2355 N N . GLU A 1 292 ? -7.371 4.249 8.670 1.00 90.88 292 GLU A N 1
ATOM 2356 C CA . GLU A 1 292 ? -8.596 4.309 7.866 1.00 90.88 292 GLU A CA 1
ATOM 2357 C C . GLU A 1 292 ? -9.844 3.837 8.611 1.00 90.88 292 GLU A C 1
ATOM 2359 O O . GLU A 1 292 ? -10.943 4.039 8.097 1.00 90.88 292 GLU A O 1
ATOM 2364 N N . ILE A 1 293 ? -9.711 3.238 9.799 1.00 95.44 293 ILE A N 1
ATOM 2365 C CA . ILE A 1 293 ? -10.860 2.757 10.569 1.00 95.44 293 ILE A CA 1
ATOM 2366 C C . ILE A 1 293 ? -11.825 3.923 10.828 1.00 95.44 293 ILE A C 1
ATOM 2368 O O . ILE A 1 293 ? -11.430 5.004 11.269 1.00 95.44 293 ILE A O 1
ATOM 2372 N N . ARG A 1 294 ? -13.102 3.698 10.517 1.00 96.38 294 ARG A N 1
ATOM 2373 C CA . ARG A 1 294 ? -14.206 4.650 10.711 1.00 96.38 294 ARG A CA 1
ATOM 2374 C C . ARG A 1 294 ? -15.123 4.251 11.848 1.00 96.38 294 ARG A C 1
ATOM 2376 O O . ARG A 1 294 ? -15.727 5.126 12.461 1.00 96.38 294 ARG A O 1
ATOM 2383 N N . TYR A 1 295 ? -15.190 2.957 12.147 1.00 97.69 295 TYR A N 1
ATOM 2384 C CA . TYR A 1 295 ? -16.044 2.442 13.203 1.00 97.69 295 TYR A CA 1
ATOM 2385 C C . TYR A 1 295 ? -15.344 1.385 14.052 1.00 97.69 295 TYR A C 1
ATOM 2387 O O . TYR A 1 295 ? -14.470 0.658 13.580 1.00 97.69 295 TYR A O 1
ATOM 2395 N N . CYS A 1 296 ? -15.780 1.264 15.300 1.00 97.75 296 CYS A N 1
ATOM 2396 C CA . CYS A 1 296 ? -15.369 0.207 16.214 1.00 97.75 296 CYS A CA 1
ATOM 2397 C C . CYS A 1 296 ? -16.592 -0.578 16.680 1.00 97.75 296 CYS A C 1
ATOM 2399 O O . CYS A 1 296 ? -17.602 0.002 17.068 1.00 97.75 296 CYS A O 1
ATOM 2401 N N . ALA A 1 297 ? -16.480 -1.899 16.712 1.00 96.12 297 ALA A N 1
ATOM 2402 C CA . ALA A 1 297 ? -17.488 -2.792 17.254 1.00 96.12 297 ALA A CA 1
ATOM 2403 C C . ALA A 1 297 ? -16.821 -3.747 18.245 1.00 96.12 297 ALA A C 1
ATOM 2405 O O . ALA A 1 297 ? -16.003 -4.596 17.878 1.00 96.12 297 ALA A O 1
ATOM 2406 N N . ILE A 1 298 ? -17.119 -3.559 19.530 1.00 94.56 298 ILE A N 1
ATOM 2407 C CA . ILE A 1 298 ? -16.367 -4.203 20.606 1.00 94.56 298 ILE A CA 1
ATOM 2408 C C . ILE A 1 298 ? -17.179 -5.343 21.209 1.00 94.56 298 ILE A C 1
ATOM 2410 O O . ILE A 1 298 ? -18.275 -5.138 21.724 1.00 94.56 298 ILE A O 1
ATOM 2414 N N . ALA A 1 299 ? -16.621 -6.553 21.169 1.00 91.56 299 ALA A N 1
ATOM 2415 C CA . ALA A 1 299 ? -17.258 -7.730 21.737 1.00 91.56 299 ALA A CA 1
ATOM 2416 C C . ALA A 1 299 ? -17.042 -7.773 23.255 1.00 91.56 299 ALA A C 1
ATOM 2418 O O . ALA A 1 299 ? -15.905 -7.886 23.732 1.00 91.56 299 ALA A O 1
ATOM 2419 N N . VAL A 1 300 ? -18.136 -7.736 24.016 1.00 88.75 300 VAL A N 1
ATOM 2420 C CA . VAL A 1 300 ? -18.125 -7.695 25.484 1.00 88.75 300 VAL A CA 1
ATOM 2421 C C . VAL A 1 300 ? -18.826 -8.922 26.053 1.00 88.75 300 VAL A C 1
ATOM 2423 O O . VAL A 1 300 ? -19.813 -9.412 25.514 1.00 88.75 300 VAL A O 1
ATOM 2426 N N . SER A 1 301 ? -18.305 -9.456 27.158 1.00 82.19 301 SER A N 1
ATOM 2427 C CA . SER A 1 301 ? -18.972 -10.525 27.904 1.00 82.19 301 SER A CA 1
ATOM 2428 C C . SER A 1 301 ? -19.985 -9.940 28.888 1.00 82.19 301 SER A C 1
ATOM 2430 O O . SER A 1 301 ? -19.599 -9.129 29.740 1.00 82.19 301 SER A O 1
ATOM 2432 N N . SER A 1 302 ? -21.228 -10.417 28.838 1.00 71.38 302 SER A N 1
ATOM 2433 C CA . SER A 1 302 ? -22.227 -10.173 29.883 1.00 71.38 302 SER A CA 1
ATOM 2434 C C . SER A 1 302 ? -22.153 -11.240 30.984 1.00 71.38 302 SER A C 1
ATOM 2436 O O . SER A 1 302 ? -21.697 -12.366 30.762 1.00 71.38 302 SER A O 1
ATOM 2438 N N . THR A 1 303 ? -22.560 -10.886 32.202 1.00 67.62 303 THR A N 1
ATOM 2439 C CA . THR A 1 303 ? -22.644 -11.823 33.331 1.00 67.62 303 THR A CA 1
ATOM 2440 C C . THR A 1 303 ? -23.692 -12.899 33.045 1.00 67.62 303 THR A C 1
ATOM 2442 O O . THR A 1 303 ? -24.824 -12.576 32.707 1.00 67.62 303 THR A O 1
ATOM 2445 N N . GLY A 1 304 ? -23.320 -14.176 33.174 1.00 63.44 304 GLY A N 1
ATOM 2446 C CA . GLY A 1 304 ? -24.227 -15.312 32.950 1.00 63.44 304 GLY A CA 1
ATOM 2447 C C . GLY A 1 304 ? -24.291 -15.838 31.510 1.00 63.44 304 GLY A C 1
ATOM 2448 O O . GLY A 1 304 ? -24.824 -16.920 31.299 1.00 63.44 304 GLY A O 1
ATOM 2449 N N . VAL A 1 305 ? -23.691 -15.150 30.530 1.00 67.56 305 VAL A N 1
ATOM 2450 C CA . VAL A 1 305 ? -23.643 -15.613 29.129 1.00 67.56 305 VAL A CA 1
ATOM 2451 C C . VAL A 1 305 ? -22.278 -16.264 28.834 1.00 67.56 305 VAL A C 1
ATOM 2453 O O . VAL A 1 305 ? -21.241 -15.754 29.285 1.00 67.56 305 VAL A O 1
ATOM 2456 N N . PRO A 1 306 ? -22.228 -17.421 28.142 1.00 66.69 306 PRO A N 1
ATOM 2457 C CA . PRO A 1 306 ? -20.973 -18.076 27.777 1.00 66.69 306 PRO A CA 1
ATOM 2458 C C . PRO A 1 306 ? -20.207 -17.330 26.675 1.00 66.69 306 PRO A C 1
ATOM 2460 O O . PRO A 1 306 ? -18.985 -17.347 26.699 1.00 66.69 306 PRO A O 1
ATOM 2463 N N . ASP A 1 307 ? -20.876 -16.609 25.783 1.00 75.75 307 ASP A N 1
ATOM 2464 C CA . ASP A 1 307 ? -20.226 -15.926 24.662 1.00 75.75 307 ASP A CA 1
ATOM 2465 C C . ASP A 1 307 ? -20.132 -14.410 24.842 1.00 75.75 307 ASP A C 1
ATOM 2467 O O . ASP A 1 307 ? -20.851 -13.799 25.642 1.00 75.75 307 ASP A O 1
ATOM 2471 N N . ARG A 1 308 ? -19.213 -13.792 24.092 1.00 86.62 308 ARG A N 1
ATOM 2472 C CA . ARG A 1 308 ? -19.163 -12.333 23.955 1.00 86.62 308 ARG A CA 1
ATOM 2473 C C . ARG A 1 308 ? -20.184 -11.899 22.912 1.00 86.62 308 ARG A C 1
ATOM 2475 O O . ARG A 1 308 ? -20.462 -12.635 21.968 1.00 86.62 308 ARG A O 1
ATOM 2482 N N . ARG A 1 309 ? -20.720 -10.692 23.066 1.00 88.75 309 ARG A N 1
ATOM 2483 C CA . ARG A 1 309 ? -21.654 -10.102 22.107 1.00 88.75 309 ARG A CA 1
ATOM 2484 C C . ARG A 1 309 ? -21.178 -8.741 21.653 1.00 88.75 309 ARG A C 1
ATOM 2486 O O . ARG A 1 309 ? -20.549 -8.013 22.420 1.00 88.75 309 ARG A O 1
ATOM 2493 N N . ILE A 1 310 ? -21.487 -8.430 20.406 1.00 91.38 310 ILE A N 1
ATOM 2494 C CA . ILE A 1 310 ? -21.362 -7.095 19.839 1.00 91.38 310 ILE A CA 1
ATOM 2495 C C . ILE A 1 310 ? -22.777 -6.560 19.686 1.00 91.38 310 ILE A C 1
ATOM 2497 O O . ILE A 1 310 ? -23.588 -7.149 18.975 1.00 91.38 310 ILE A O 1
ATOM 2501 N N . GLU A 1 311 ? -23.063 -5.460 20.370 1.00 93.31 311 GLU A N 1
ATOM 2502 C CA . GLU A 1 311 ? -24.394 -4.838 20.379 1.00 93.31 311 GLU A CA 1
ATOM 2503 C C . GLU A 1 311 ? -24.358 -3.390 19.885 1.00 93.31 311 GLU A C 1
ATOM 2505 O O . GLU A 1 311 ? -25.395 -2.833 19.540 1.00 93.31 311 GLU A O 1
ATOM 2510 N N . PHE A 1 312 ? -23.167 -2.792 19.807 1.00 96.00 312 PHE A N 1
ATOM 2511 C CA . PHE A 1 312 ? -22.987 -1.399 19.429 1.00 96.00 312 PHE A CA 1
ATOM 2512 C C . PHE A 1 312 ? -21.885 -1.243 18.388 1.00 96.00 312 PHE A C 1
ATOM 2514 O O . PHE A 1 312 ? -20.827 -1.874 18.476 1.00 96.00 312 PHE A O 1
ATOM 2521 N N . LEU A 1 313 ? -22.150 -0.356 17.436 1.00 97.19 313 LEU A N 1
ATOM 2522 C CA . LEU A 1 313 ? -21.186 0.193 16.497 1.00 97.19 313 LEU A CA 1
ATOM 2523 C C . LEU A 1 313 ? -20.892 1.635 16.899 1.00 97.19 313 LEU A C 1
ATOM 2525 O O . LEU A 1 313 ? -21.814 2.444 16.944 1.00 97.19 313 LEU A O 1
ATOM 2529 N N . TYR A 1 314 ? -19.637 1.951 17.186 1.00 98.12 314 TYR A N 1
ATOM 2530 C CA . TYR A 1 314 ? -19.192 3.282 17.587 1.00 98.12 314 TYR A CA 1
ATOM 2531 C C . TYR A 1 314 ? -18.530 3.993 16.415 1.00 98.12 314 TYR A C 1
ATOM 2533 O O . TYR A 1 314 ? -17.678 3.398 15.752 1.00 98.12 314 TYR A O 1
ATOM 2541 N N . ASP A 1 315 ? -18.864 5.263 16.199 1.00 97.81 315 ASP A N 1
ATOM 2542 C CA . ASP A 1 315 ? -18.080 6.138 15.327 1.00 97.81 315 ASP A CA 1
ATOM 2543 C C . ASP A 1 315 ? -16.672 6.320 15.917 1.00 97.81 315 ASP A C 1
ATOM 2545 O O . ASP A 1 315 ? -16.513 6.452 17.132 1.00 97.81 315 ASP A O 1
ATOM 2549 N N . VAL A 1 316 ? -15.641 6.351 15.074 1.00 97.94 316 VAL A N 1
ATOM 2550 C CA . VAL A 1 316 ? -14.275 6.688 15.496 1.00 97.94 316 VAL A CA 1
ATOM 2551 C C . VAL A 1 316 ? -14.008 8.156 15.192 1.00 97.94 316 VAL A C 1
ATOM 2553 O O . VAL A 1 316 ? -13.990 8.563 14.032 1.00 97.94 316 VAL A O 1
ATOM 2556 N N . LEU A 1 317 ? -13.788 8.946 16.243 1.00 97.12 317 LEU A N 1
ATOM 2557 C CA . LEU A 1 317 ? -13.509 10.380 16.139 1.00 97.12 317 LEU A CA 1
ATOM 2558 C C . LEU A 1 317 ? -12.026 10.647 15.881 1.00 97.12 317 LEU A C 1
ATOM 2560 O O . LEU A 1 317 ? -11.671 11.509 15.079 1.00 97.12 317 LEU A O 1
ATOM 2564 N N . SER A 1 318 ? -11.150 9.899 16.552 1.00 96.38 318 SER A N 1
ATOM 2565 C CA . SER A 1 318 ? -9.705 10.023 16.387 1.00 96.38 318 SER A CA 1
ATOM 2566 C C . SER A 1 318 ? -8.981 8.713 16.696 1.00 96.38 318 SER A C 1
ATOM 2568 O O . SER A 1 318 ? -9.454 7.880 17.474 1.00 96.38 318 SER A O 1
ATOM 2570 N N . ILE A 1 319 ? -7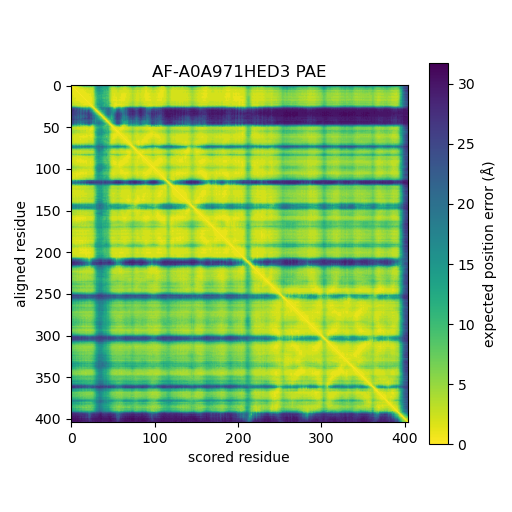.813 8.529 16.073 1.00 97.06 319 ILE A N 1
ATOM 2571 C CA . ILE A 1 319 ? -6.905 7.405 16.321 1.00 97.06 319 ILE A CA 1
ATOM 2572 C C . ILE A 1 319 ? -5.520 7.979 16.586 1.00 97.06 319 ILE A C 1
ATOM 2574 O O . ILE A 1 319 ? -4.968 8.697 15.750 1.00 97.06 319 ILE A O 1
ATOM 2578 N N . ARG A 1 320 ? -4.946 7.665 17.748 1.00 96.56 320 ARG A N 1
ATOM 2579 C CA . ARG A 1 320 ? -3.632 8.165 18.167 1.00 96.56 320 ARG A CA 1
ATOM 2580 C C . ARG A 1 320 ? -2.706 7.028 18.563 1.00 96.56 320 ARG A C 1
ATOM 2582 O O . ARG A 1 320 ? -3.145 6.006 19.084 1.00 96.56 320 ARG A O 1
ATOM 2589 N N . LEU A 1 321 ? -1.416 7.233 18.319 1.00 96.62 321 LEU A N 1
ATOM 2590 C CA . LEU A 1 321 ? -0.355 6.348 18.779 1.00 96.62 321 LEU A CA 1
ATOM 2591 C C . LEU A 1 321 ? 0.209 6.918 20.079 1.00 96.62 321 LEU A C 1
ATOM 2593 O O . LEU A 1 321 ? 0.764 8.014 20.074 1.00 96.62 321 LEU A O 1
ATOM 2597 N N . VAL A 1 322 ? 0.023 6.206 21.185 1.00 97.00 322 VAL A N 1
ATOM 2598 C CA . VAL A 1 322 ? 0.322 6.714 22.532 1.00 97.00 322 VAL A CA 1
ATOM 2599 C C . VAL A 1 322 ? 0.924 5.584 23.368 1.00 97.00 322 VAL A C 1
ATOM 2601 O O . VAL A 1 322 ? 0.602 4.409 23.161 1.00 97.00 322 VAL A O 1
ATOM 2604 N N . ARG A 1 323 ? 1.832 5.909 24.293 1.00 97.31 323 ARG A N 1
ATOM 2605 C CA . ARG A 1 323 ? 2.415 4.908 25.199 1.00 97.31 323 ARG A CA 1
ATOM 2606 C C . ARG A 1 323 ? 1.412 4.513 26.278 1.00 97.31 323 ARG A C 1
ATOM 2608 O O . ARG A 1 323 ? 0.647 5.336 26.770 1.00 97.31 323 ARG A O 1
ATOM 2615 N N . ARG A 1 324 ? 1.417 3.242 26.681 1.00 95.44 324 ARG A N 1
ATOM 2616 C CA . ARG A 1 324 ? 0.415 2.708 27.614 1.00 95.44 324 ARG A CA 1
ATOM 2617 C C . ARG A 1 324 ? 0.411 3.396 28.983 1.00 95.44 324 ARG A C 1
ATOM 2619 O O . ARG A 1 324 ? -0.657 3.505 29.585 1.00 95.44 324 ARG A O 1
ATOM 2626 N N . ASN A 1 325 ? 1.560 3.858 29.457 1.00 95.38 325 ASN A N 1
ATOM 2627 C CA . ASN A 1 325 ? 1.721 4.569 30.723 1.00 95.38 325 ASN A CA 1
ATOM 2628 C C . ASN A 1 325 ? 1.183 6.006 30.708 1.00 95.38 325 ASN A C 1
ATOM 2630 O O . ASN A 1 325 ? 1.015 6.589 31.774 1.00 95.38 325 ASN A O 1
ATOM 2634 N N . GLU A 1 326 ? 0.871 6.554 29.534 1.00 96.19 326 GLU A N 1
ATOM 2635 C CA . GLU A 1 326 ? 0.270 7.882 29.373 1.00 96.19 326 GLU A CA 1
ATOM 2636 C C . GLU A 1 326 ? -1.272 7.834 29.393 1.00 96.19 326 GLU A C 1
ATOM 2638 O O . GLU A 1 326 ? -1.925 8.874 29.372 1.00 96.19 326 GLU A O 1
ATOM 2643 N N . PHE A 1 327 ? -1.880 6.639 29.441 1.00 95.44 327 PHE A N 1
ATOM 2644 C CA . PHE A 1 327 ? -3.339 6.491 29.457 1.00 95.44 327 PHE A CA 1
ATOM 2645 C C . PHE A 1 327 ? -3.952 6.895 30.792 1.00 95.44 327 PHE A C 1
ATOM 2647 O O . PHE A 1 327 ? -3.511 6.464 31.862 1.00 95.44 327 PHE A O 1
ATOM 2654 N N . THR A 1 328 ? -5.058 7.629 30.711 1.00 94.75 328 THR A N 1
ATOM 2655 C CA . THR A 1 328 ? -5.878 7.944 31.877 1.00 94.75 328 THR A CA 1
ATOM 2656 C C . THR A 1 328 ? -6.687 6.730 32.337 1.00 94.75 328 THR A C 1
ATOM 2658 O O . 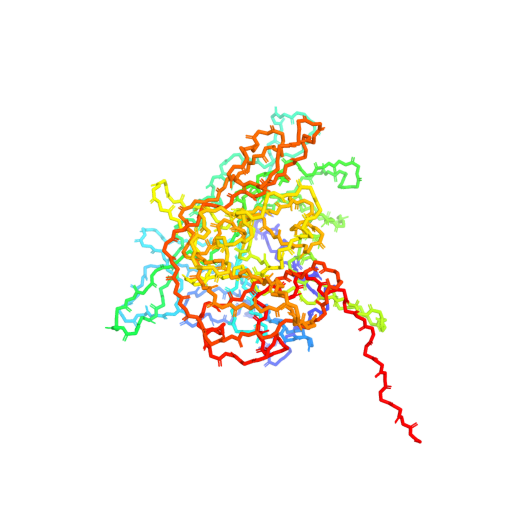THR A 1 328 ? -6.874 5.743 31.615 1.00 94.75 328 THR A O 1
ATOM 2661 N N . LEU A 1 329 ? -7.210 6.817 33.563 1.00 93.19 329 LEU A N 1
ATOM 2662 C CA . LEU A 1 329 ? -8.132 5.823 34.108 1.00 93.19 329 LEU A CA 1
ATOM 2663 C C . LEU A 1 329 ? -9.370 5.654 33.215 1.00 93.19 329 LEU A C 1
ATOM 2665 O O . LEU A 1 329 ? -9.768 4.530 32.931 1.00 93.19 329 LEU A O 1
ATOM 2669 N N . GLU A 1 330 ? -9.910 6.756 32.695 1.00 93.06 330 GLU A N 1
ATOM 2670 C CA . GLU A 1 330 ? -11.068 6.750 31.803 1.00 93.06 330 GLU A CA 1
ATOM 2671 C C . GLU A 1 330 ? -10.800 6.025 30.474 1.00 93.06 330 GLU A C 1
ATOM 2673 O O . GLU A 1 330 ? -11.644 5.277 29.982 1.00 93.06 330 GLU A O 1
ATOM 2678 N N . GLN A 1 331 ? -9.609 6.220 29.904 1.00 94.31 331 GLN A N 1
ATOM 2679 C CA . GLN A 1 331 ? -9.243 5.679 28.594 1.00 94.31 331 GLN A CA 1
ATOM 2680 C C . GLN A 1 331 ? -9.038 4.162 28.596 1.00 94.31 331 GLN A C 1
ATOM 2682 O O . GLN A 1 331 ? -9.246 3.513 27.573 1.00 94.31 331 GLN A O 1
ATOM 2687 N N . ALA A 1 332 ? -8.600 3.594 29.722 1.00 91.19 332 ALA A N 1
ATOM 2688 C CA . ALA A 1 332 ? -8.159 2.199 29.785 1.00 91.19 332 ALA A CA 1
ATOM 2689 C C . ALA A 1 332 ? -8.812 1.368 30.898 1.00 91.19 332 ALA A C 1
ATOM 2691 O O . ALA A 1 332 ? -8.537 0.169 31.027 1.00 91.19 332 ALA A O 1
ATOM 2692 N N . GLY A 1 333 ? -9.600 2.009 31.762 1.00 90.50 333 GLY A N 1
ATOM 2693 C CA . GLY A 1 333 ? -10.142 1.436 32.991 1.00 90.50 333 GLY A CA 1
ATOM 2694 C C . GLY A 1 333 ? -9.083 1.088 34.040 1.00 90.50 333 GLY A C 1
ATOM 2695 O O . GLY A 1 333 ? -9.426 0.495 35.054 1.00 90.50 333 GLY A O 1
ATOM 2696 N N . LYS A 1 334 ? -7.794 1.370 33.801 1.00 91.25 334 LYS A N 1
ATOM 2697 C CA . LYS A 1 334 ? -6.680 1.068 34.713 1.00 91.25 334 LYS A CA 1
ATOM 2698 C C . LYS A 1 334 ? -5.452 1.909 34.372 1.00 91.25 334 LYS A C 1
ATOM 2700 O O . LYS A 1 334 ? -5.026 1.931 33.214 1.00 91.25 334 LYS A O 1
ATOM 2705 N N . ILE A 1 335 ? -4.812 2.474 35.389 1.00 91.19 335 ILE A N 1
ATOM 2706 C CA . ILE A 1 335 ? -3.491 3.102 35.272 1.00 91.19 335 ILE A CA 1
ATOM 2707 C C . ILE A 1 335 ? -2.395 2.020 35.313 1.00 91.19 335 ILE A C 1
ATOM 2709 O O . ILE A 1 335 ? -2.414 1.131 36.165 1.00 91.19 335 ILE A O 1
ATOM 2713 N N . ASP A 1 336 ? -1.443 2.082 34.381 1.00 90.94 336 ASP A N 1
ATOM 2714 C CA . ASP A 1 336 ? -0.301 1.159 34.288 1.00 90.94 336 ASP A CA 1
ATOM 2715 C C . ASP A 1 336 ? 0.973 1.944 33.944 1.00 90.94 336 ASP A C 1
ATOM 2717 O O . ASP A 1 336 ? 1.376 2.029 32.786 1.00 90.94 336 ASP A O 1
ATOM 2721 N N . LEU A 1 337 ? 1.578 2.563 34.962 1.00 92.06 337 LEU A N 1
ATOM 2722 C CA . LEU A 1 337 ? 2.732 3.459 34.801 1.00 92.06 337 LEU A CA 1
ATOM 2723 C C . LEU A 1 337 ? 4.012 2.732 34.356 1.00 92.06 337 LEU A C 1
ATOM 2725 O O . LEU A 1 337 ? 4.908 3.357 33.793 1.00 92.06 337 LEU A O 1
ATOM 2729 N N . SER A 1 338 ? 4.098 1.419 34.589 1.00 93.12 338 SER A N 1
ATOM 2730 C CA . SER A 1 338 ? 5.255 0.595 34.218 1.00 93.12 338 SER A CA 1
ATOM 2731 C C . SER A 1 338 ? 5.306 0.226 32.737 1.00 93.12 338 SER A C 1
ATOM 2733 O O . SER A 1 338 ? 6.358 -0.166 32.236 1.00 93.12 338 SER A O 1
ATOM 2735 N N . ASN A 1 339 ? 4.184 0.318 32.024 1.00 92.81 339 ASN A N 1
ATOM 2736 C CA . ASN A 1 339 ? 4.078 -0.173 30.659 1.00 92.81 339 ASN A CA 1
ATOM 2737 C C . ASN A 1 339 ? 4.313 0.949 29.642 1.00 92.81 339 ASN A C 1
ATOM 2739 O O . ASN A 1 339 ? 3.437 1.769 29.394 1.00 92.81 339 ASN A O 1
ATOM 2743 N N . SER A 1 340 ? 5.487 0.979 29.018 1.00 95.12 340 SER A N 1
ATOM 2744 C CA . SER A 1 340 ? 5.848 1.984 28.008 1.00 95.12 340 SER A CA 1
ATOM 2745 C C . SER A 1 340 ? 5.549 1.557 26.564 1.00 95.12 340 SER A C 1
ATOM 2747 O O . SER A 1 340 ? 5.901 2.280 25.629 1.00 95.12 340 SER A O 1
ATOM 2749 N N . ALA A 1 341 ? 4.906 0.402 26.351 1.00 96.44 341 ALA A N 1
ATOM 2750 C CA . ALA A 1 341 ? 4.610 -0.095 25.010 1.00 96.44 341 ALA A CA 1
ATOM 2751 C C . ALA A 1 341 ? 3.619 0.820 24.271 1.00 96.44 341 ALA A C 1
ATOM 2753 O O . ALA A 1 341 ? 2.763 1.460 24.885 1.00 96.44 341 ALA A O 1
ATOM 2754 N N . LEU A 1 342 ? 3.721 0.863 22.940 1.00 97.19 342 LEU A N 1
ATOM 2755 C CA . LEU A 1 342 ? 2.845 1.673 22.093 1.00 97.19 342 LEU A CA 1
ATOM 2756 C C . LEU A 1 342 ? 1.489 0.998 21.873 1.00 97.19 342 LEU A C 1
ATOM 2758 O O . LEU A 1 342 ? 1.398 -0.207 21.619 1.00 97.19 342 LEU A O 1
ATOM 2762 N N . TYR A 1 343 ? 0.433 1.803 21.945 1.00 96.81 343 TYR A N 1
ATOM 2763 C CA . TYR A 1 343 ? -0.950 1.399 21.731 1.00 96.81 343 TYR A CA 1
ATOM 2764 C C . TYR A 1 343 ? -1.617 2.321 20.715 1.00 96.81 343 TYR A C 1
ATOM 2766 O O . TYR A 1 343 ? -1.347 3.522 20.658 1.00 96.81 343 TYR A O 1
ATOM 2774 N N . TRP A 1 344 ? -2.545 1.745 19.959 1.00 97.31 344 TRP A N 1
ATOM 2775 C CA . TRP A 1 344 ? -3.572 2.497 19.258 1.00 97.31 344 TRP A CA 1
ATOM 2776 C C . TRP A 1 344 ? -4.650 2.886 20.264 1.00 97.31 344 TRP A C 1
ATOM 2778 O O . TRP A 1 344 ? -5.260 2.009 20.881 1.00 97.31 344 TRP A O 1
ATOM 2788 N N . LEU A 1 345 ? -4.866 4.187 20.434 1.00 97.44 345 LEU A N 1
ATOM 2789 C CA . LEU A 1 345 ? -5.939 4.758 21.237 1.00 97.44 345 LEU A CA 1
ATOM 2790 C C . LEU A 1 345 ? -7.012 5.320 20.304 1.00 97.44 345 LEU A C 1
ATOM 2792 O O . LEU A 1 345 ? -6.738 6.228 19.520 1.00 97.44 345 LEU A O 1
ATOM 2796 N N . PHE A 1 346 ? -8.217 4.776 20.418 1.00 98.12 346 PHE A N 1
ATOM 2797 C CA . PHE A 1 346 ? -9.400 5.170 19.668 1.00 98.12 346 PHE A CA 1
ATOM 2798 C C . PHE A 1 346 ? -10.289 6.025 20.559 1.00 98.12 346 PHE A C 1
ATOM 2800 O O . PHE A 1 346 ? -10.686 5.586 21.640 1.00 98.12 346 PHE A O 1
ATOM 2807 N N . GLU A 1 347 ? -10.615 7.218 20.085 1.00 98.25 347 GLU A N 1
ATOM 2808 C CA . GLU A 1 347 ? -11.685 8.038 20.639 1.00 98.25 347 GLU A CA 1
ATOM 2809 C C . GLU A 1 347 ? -12.995 7.651 19.960 1.00 98.25 347 GLU A C 1
ATOM 2811 O O . GLU A 1 347 ? -13.112 7.704 18.732 1.00 98.25 347 GLU A O 1
ATOM 2816 N N . LEU A 1 348 ? -13.956 7.211 20.762 1.00 98.25 348 LEU A N 1
ATOM 2817 C CA . LEU A 1 348 ? -15.240 6.708 20.303 1.00 98.25 348 LEU A CA 1
ATOM 2818 C C . LEU A 1 348 ? -16.307 7.789 20.465 1.00 98.25 348 LEU A C 1
ATOM 2820 O O . LEU A 1 348 ? -16.421 8.419 21.515 1.00 98.25 348 LEU A O 1
ATOM 2824 N N . GLY A 1 349 ? -17.077 7.993 19.402 1.00 97.25 349 GLY A N 1
ATOM 2825 C CA . GLY A 1 349 ? -18.166 8.952 19.338 1.00 97.25 349 GLY A CA 1
ATOM 2826 C C . GLY A 1 349 ? -19.523 8.306 19.583 1.00 97.25 349 GLY A C 1
ATOM 2827 O O . GLY A 1 349 ? -19.695 7.453 20.456 1.00 97.25 349 GLY A O 1
ATOM 2828 N N . SER A 1 350 ? -20.510 8.740 18.798 1.00 96.38 350 SER A N 1
ATOM 2829 C CA . SER A 1 350 ? -21.871 8.229 18.906 1.00 96.38 350 SER A CA 1
ATOM 2830 C C . SER A 1 350 ? -21.927 6.734 18.588 1.00 96.38 350 SER A C 1
ATOM 2832 O O . SER A 1 350 ? -21.146 6.225 17.779 1.00 96.38 350 SER A O 1
ATOM 2834 N N . SER A 1 351 ? -22.838 6.023 19.252 1.00 96.69 351 SER A N 1
ATOM 2835 C CA . SER A 1 351 ? -23.041 4.599 19.023 1.00 96.69 351 SER A CA 1
ATOM 2836 C C . SER A 1 351 ? -24.391 4.322 18.379 1.00 96.69 351 SER A C 1
ATOM 2838 O O . SER A 1 351 ? -25.368 5.051 18.560 1.00 96.69 351 SER A O 1
ATOM 2840 N N . ARG A 1 352 ? -24.438 3.237 17.611 1.00 95.56 352 ARG A N 1
ATOM 2841 C CA . ARG A 1 352 ? -25.643 2.713 16.970 1.00 95.56 352 ARG A CA 1
ATOM 2842 C C . ARG A 1 352 ? -25.863 1.294 17.450 1.00 95.56 352 ARG A C 1
ATOM 2844 O O . ARG A 1 352 ? -24.922 0.501 17.482 1.00 95.56 352 ARG A O 1
ATOM 2851 N N . THR A 1 353 ? -27.098 0.970 17.807 1.00 94.25 353 THR A N 1
ATOM 2852 C CA . THR A 1 353 ? -27.460 -0.389 18.210 1.00 94.25 353 THR A CA 1
ATOM 2853 C C . THR A 1 353 ? -27.466 -1.314 16.998 1.00 94.25 353 THR A C 1
ATOM 2855 O O . THR A 1 353 ? -28.046 -1.000 15.959 1.00 94.25 353 THR A O 1
ATOM 2858 N N . LEU A 1 354 ? -26.830 -2.467 17.150 1.00 91.81 354 LEU A N 1
ATOM 2859 C CA . LEU A 1 354 ? -26.806 -3.553 16.183 1.00 91.81 354 LEU A CA 1
ATOM 2860 C C . LEU A 1 354 ? -27.731 -4.682 16.635 1.00 91.81 354 LEU A C 1
ATOM 2862 O O . LEU A 1 354 ? -28.082 -4.802 17.811 1.00 91.81 354 LEU A O 1
ATOM 2866 N N . LYS A 1 355 ? -28.078 -5.572 15.704 1.00 88.62 355 LYS A N 1
ATOM 2867 C CA . LYS A 1 355 ? -28.576 -6.894 16.096 1.00 88.62 355 LYS A CA 1
ATOM 2868 C C . LYS A 1 355 ? -27.437 -7.618 16.825 1.00 88.62 355 LYS A C 1
ATOM 2870 O O . LYS A 1 355 ? -26.339 -7.653 16.272 1.00 88.62 355 LYS A O 1
ATOM 2875 N N . PRO A 1 356 ? -27.660 -8.173 18.032 1.00 87.12 356 PRO A N 1
ATOM 2876 C CA . PRO A 1 356 ? -26.582 -8.778 18.803 1.00 87.12 356 PRO A CA 1
ATOM 2877 C C . PRO A 1 356 ? -25.867 -9.880 18.020 1.00 87.12 356 PRO A C 1
ATOM 2879 O O . PRO A 1 356 ? -26.455 -10.923 17.733 1.00 87.12 356 PRO A O 1
ATOM 2882 N N . LEU A 1 357 ? -24.592 -9.655 17.707 1.00 88.56 357 LEU A N 1
ATOM 2883 C CA . LEU A 1 357 ? -23.744 -10.643 17.051 1.00 88.56 357 LEU A CA 1
ATOM 2884 C C . LEU A 1 357 ? -22.997 -11.443 18.115 1.00 88.56 357 LEU A C 1
ATOM 2886 O O . LEU A 1 357 ? -22.280 -10.876 18.945 1.00 88.56 357 LEU A O 1
ATOM 2890 N N . VAL A 1 358 ? -23.149 -12.765 18.089 1.00 86.75 358 VAL A N 1
ATOM 2891 C CA . VAL A 1 358 ? -22.449 -13.657 19.017 1.00 86.75 358 VAL A CA 1
ATOM 2892 C C . VAL A 1 358 ? -21.037 -13.927 18.502 1.00 86.75 358 VAL A C 1
ATOM 2894 O O . VAL A 1 358 ? -20.846 -14.397 17.382 1.00 86.75 358 VAL A O 1
ATOM 2897 N N . VAL A 1 359 ? -20.042 -13.648 19.344 1.00 83.69 359 VAL A N 1
ATOM 2898 C CA . VAL A 1 359 ? -18.632 -13.949 19.085 1.00 83.69 359 VAL A CA 1
ATOM 2899 C C . VAL A 1 359 ? -18.235 -15.155 19.939 1.00 83.69 359 VAL A C 1
ATOM 2901 O O . VAL A 1 359 ? -18.202 -15.034 21.171 1.00 83.69 359 VAL A O 1
ATOM 2904 N N . PRO A 1 360 ? -17.939 -16.313 19.319 1.00 73.25 360 PRO A N 1
ATOM 2905 C CA . PRO A 1 360 ? -17.757 -17.560 20.048 1.00 73.25 360 PRO A CA 1
ATOM 2906 C C . PRO A 1 360 ? -16.496 -17.546 20.920 1.00 73.25 360 PRO A C 1
ATOM 2908 O O . PRO A 1 360 ? -15.397 -17.198 20.468 1.00 73.25 360 PRO A O 1
ATOM 2911 N N . GLY A 1 361 ? -16.658 -18.003 22.165 1.00 67.50 361 GLY A N 1
ATOM 2912 C CA . GLY A 1 361 ? -15.568 -18.271 23.104 1.00 67.50 361 GLY A CA 1
ATOM 2913 C C . GLY A 1 361 ? -15.204 -17.113 24.046 1.00 67.50 361 GLY A C 1
ATOM 2914 O O . GLY A 1 361 ? -15.030 -15.960 23.650 1.00 67.50 361 GLY A O 1
ATOM 2915 N N . LYS A 1 362 ? -14.999 -17.440 25.335 1.00 61.47 362 LYS A N 1
ATOM 2916 C CA . LYS A 1 362 ? -14.509 -16.489 26.363 1.00 61.47 362 LYS A CA 1
ATOM 2917 C C . LYS A 1 362 ? -13.000 -16.263 26.333 1.00 61.47 362 LYS A C 1
ATOM 2919 O O . LYS A 1 362 ? -12.524 -15.263 26.873 1.00 61.47 362 LYS A O 1
ATOM 2924 N N . ARG A 1 363 ? -12.244 -17.227 25.800 1.00 56.97 363 ARG A N 1
ATOM 2925 C CA . ARG A 1 363 ? -10.780 -17.288 25.896 1.00 56.97 363 ARG A CA 1
ATOM 2926 C C . ARG A 1 363 ? -10.158 -16.866 24.565 1.00 56.97 363 ARG A C 1
ATOM 2928 O O . ARG A 1 363 ? -10.571 -17.344 23.517 1.00 56.97 363 ARG A O 1
ATOM 2935 N N . GLY A 1 364 ? -9.177 -15.967 24.632 1.00 68.19 364 GLY A N 1
ATOM 2936 C CA . GLY A 1 364 ? -8.482 -15.415 23.466 1.00 68.19 364 GLY A CA 1
ATOM 2937 C C . GLY A 1 364 ? -8.995 -14.038 23.042 1.00 68.19 364 GLY A C 1
ATOM 2938 O O . GLY A 1 364 ? -10.175 -13.707 23.198 1.00 68.19 364 GLY A O 1
ATOM 2939 N N . PHE A 1 365 ? -8.077 -13.209 22.551 1.00 81.50 365 PHE A N 1
ATOM 2940 C CA . PHE A 1 365 ? -8.396 -11.944 21.900 1.00 81.50 365 PHE A CA 1
ATOM 2941 C C . PHE A 1 365 ? -8.776 -12.223 20.441 1.00 81.50 365 PHE A C 1
ATOM 2943 O O . PHE A 1 365 ? -8.094 -12.992 19.767 1.00 81.50 365 PHE A O 1
ATOM 2950 N N . ARG A 1 366 ? -9.874 -11.630 19.974 1.00 83.62 366 ARG A N 1
ATOM 2951 C CA . ARG A 1 366 ? -10.328 -11.691 18.580 1.00 83.62 366 ARG A CA 1
ATOM 2952 C C . ARG A 1 366 ? -10.201 -10.310 17.959 1.00 83.62 366 ARG A C 1
ATOM 2954 O O . ARG A 1 366 ? -10.509 -9.321 18.626 1.00 83.62 366 ARG A O 1
ATOM 2961 N N . PHE A 1 367 ? -9.777 -10.279 16.704 1.00 87.62 367 PHE A N 1
ATOM 2962 C CA . PHE A 1 367 ? -9.584 -9.075 15.910 1.00 87.62 367 PHE A CA 1
ATOM 2963 C C . PHE A 1 367 ? -9.886 -9.376 14.445 1.00 87.62 367 PHE A C 1
ATOM 2965 O O . PHE A 1 367 ? -9.489 -10.427 13.940 1.00 87.62 367 PHE A O 1
ATOM 2972 N N . MET A 1 368 ? -10.574 -8.448 13.791 1.00 90.94 368 MET A N 1
ATOM 2973 C CA . MET A 1 368 ? -10.915 -8.486 12.374 1.00 90.94 368 MET A CA 1
ATOM 2974 C C . MET A 1 368 ? -11.184 -7.066 11.870 1.00 90.94 368 MET A C 1
ATOM 2976 O O . MET A 1 368 ? -11.604 -6.197 12.640 1.00 90.94 368 MET A O 1
ATOM 2980 N N . LEU A 1 369 ? -10.978 -6.847 10.571 1.00 93.44 369 LEU A N 1
ATOM 2981 C CA . LEU A 1 369 ? -11.390 -5.631 9.880 1.00 93.44 369 LEU A CA 1
ATOM 2982 C C . LEU A 1 369 ? -12.461 -5.979 8.846 1.00 93.44 369 LEU A C 1
ATOM 2984 O O . LEU A 1 369 ? -12.218 -6.762 7.936 1.00 93.44 369 LEU A O 1
ATOM 2988 N N . THR A 1 370 ? -13.650 -5.403 8.989 1.00 94.62 370 THR A N 1
ATOM 2989 C CA . THR A 1 370 ? -14.808 -5.672 8.119 1.00 94.62 370 THR A CA 1
ATOM 2990 C C . THR A 1 370 ? -15.481 -4.368 7.679 1.00 94.62 370 THR A C 1
ATOM 2992 O O . THR A 1 370 ? -15.012 -3.289 8.041 1.00 94.62 370 THR A O 1
ATOM 2995 N N . GLY A 1 371 ? -16.543 -4.429 6.876 1.00 95.38 371 GLY A N 1
ATOM 2996 C CA . GLY A 1 371 ? -17.387 -3.269 6.583 1.00 95.38 371 GLY A CA 1
ATOM 2997 C C . GLY A 1 371 ? -18.461 -3.073 7.653 1.00 95.38 371 GLY A C 1
ATOM 2998 O O . GLY A 1 371 ? -19.014 -4.040 8.180 1.00 95.38 371 GLY A O 1
ATOM 2999 N N . ALA A 1 372 ? -18.808 -1.823 7.960 1.00 94.19 372 ALA A N 1
ATOM 3000 C CA . ALA A 1 372 ? -19.917 -1.524 8.869 1.00 94.19 372 ALA A CA 1
ATOM 3001 C C . ALA A 1 372 ? -21.229 -2.115 8.345 1.00 94.19 372 ALA A C 1
ATOM 3003 O O . ALA A 1 372 ? -22.047 -2.611 9.121 1.00 94.19 372 ALA A O 1
ATOM 3004 N N . ARG A 1 373 ? -21.418 -2.078 7.020 1.00 92.56 373 ARG A N 1
ATOM 3005 C CA . ARG A 1 373 ? -22.573 -2.691 6.363 1.00 92.56 373 ARG A CA 1
ATOM 3006 C C . ARG A 1 373 ? -22.619 -4.202 6.576 1.00 92.56 373 ARG A C 1
ATOM 3008 O O . ARG A 1 373 ? -23.661 -4.708 6.979 1.00 92.56 373 ARG A O 1
ATOM 3015 N N . ASP A 1 374 ? -21.497 -4.888 6.371 1.00 92.88 374 ASP A N 1
ATOM 3016 C CA . ASP A 1 374 ? -21.412 -6.340 6.564 1.00 92.88 374 ASP A CA 1
ATOM 3017 C C . ASP A 1 374 ? -21.755 -6.705 8.016 1.00 92.88 374 ASP A C 1
ATOM 3019 O O . ASP A 1 374 ? -22.537 -7.615 8.278 1.00 92.88 374 ASP A O 1
ATOM 3023 N N . LEU A 1 375 ? -21.255 -5.919 8.974 1.00 91.56 375 LEU A N 1
ATOM 3024 C CA . LEU A 1 375 ? -21.558 -6.104 10.390 1.00 91.56 375 LEU A CA 1
ATOM 3025 C C . LEU A 1 375 ? -23.044 -5.907 10.733 1.00 91.56 375 LEU A C 1
ATOM 3027 O O . LEU A 1 375 ? -23.558 -6.576 11.627 1.00 91.56 375 LEU A O 1
ATOM 3031 N N . MET A 1 376 ? -23.737 -4.997 10.046 1.00 89.62 376 MET A N 1
ATOM 3032 C CA . MET A 1 376 ? -25.172 -4.762 10.237 1.00 89.62 376 MET A CA 1
ATOM 3033 C C . MET A 1 376 ? -26.047 -5.875 9.636 1.00 89.62 376 MET A C 1
ATOM 3035 O O . MET A 1 376 ? -27.162 -6.104 10.118 1.00 89.62 376 MET A O 1
ATOM 3039 N N . GLU A 1 377 ? -25.569 -6.544 8.587 1.00 89.25 377 GLU A N 1
ATOM 3040 C CA . GLU A 1 377 ? -26.312 -7.569 7.845 1.00 89.25 377 GLU A CA 1
ATOM 3041 C C . GLU A 1 377 ? -26.064 -8.993 8.389 1.00 89.25 377 GLU A C 1
ATOM 3043 O O . GLU A 1 377 ? -26.996 -9.807 8.421 1.00 89.25 377 GLU A O 1
ATOM 3048 N N . SER A 1 378 ? -24.853 -9.287 8.875 1.00 87.38 378 SER A N 1
ATOM 3049 C CA . SER A 1 378 ? -24.467 -10.612 9.377 1.00 87.38 378 SER A CA 1
ATOM 3050 C C . SER A 1 378 ? -25.094 -10.970 10.729 1.00 87.38 378 SER A C 1
ATOM 3052 O O . SER A 1 378 ? -25.373 -10.122 11.576 1.00 87.38 378 SER A O 1
ATOM 3054 N N . ARG A 1 379 ? -25.302 -12.277 10.948 1.00 79.38 379 ARG A N 1
ATOM 3055 C CA . ARG A 1 379 ? -25.873 -12.829 12.194 1.00 79.38 379 ARG A CA 1
ATOM 3056 C C . ARG A 1 379 ? -24.882 -13.652 13.006 1.00 79.38 379 ARG A C 1
ATOM 3058 O O . ARG A 1 379 ? -25.024 -13.738 14.225 1.00 79.38 379 ARG A O 1
ATOM 3065 N N . GLU A 1 380 ? -23.873 -14.218 12.353 1.00 83.19 380 GLU A N 1
ATOM 3066 C CA . GLU A 1 380 ? -22.830 -15.006 12.999 1.00 83.19 380 GLU A CA 1
ATOM 3067 C C . GLU A 1 380 ? -21.441 -14.451 12.677 1.00 83.19 380 GLU A C 1
ATOM 3069 O O . GLU A 1 380 ? -21.193 -13.928 11.593 1.00 83.19 380 GLU A O 1
ATOM 3074 N N . TRP A 1 381 ? -20.508 -14.590 13.625 1.00 85.50 381 TRP A N 1
ATOM 3075 C CA . TRP A 1 381 ? -19.115 -14.160 13.451 1.00 85.50 381 TRP A CA 1
ATOM 3076 C C . TRP A 1 381 ? -18.451 -14.751 12.202 1.00 85.50 381 TRP A C 1
ATOM 3078 O O . TRP A 1 381 ? -17.675 -14.073 11.539 1.00 85.50 381 TRP A O 1
ATOM 3088 N N . LYS A 1 382 ? -18.742 -16.021 11.900 1.00 85.50 382 LYS A N 1
ATOM 3089 C CA . LYS A 1 382 ? -18.131 -16.762 10.789 1.00 85.50 382 LYS A CA 1
ATOM 3090 C C . LYS A 1 382 ? -18.536 -16.221 9.410 1.00 85.50 382 LYS A C 1
ATOM 3092 O O . LYS A 1 382 ? -17.824 -16.464 8.447 1.00 85.50 382 LYS A O 1
ATOM 3097 N N . ASP A 1 383 ? -19.655 -15.500 9.342 1.00 86.50 383 ASP A N 1
ATOM 3098 C CA . ASP A 1 383 ? -20.209 -14.962 8.098 1.00 86.50 383 ASP A CA 1
ATOM 3099 C C . ASP A 1 383 ? -19.654 -13.565 7.785 1.00 86.50 383 ASP A C 1
ATOM 3101 O O . ASP A 1 383 ? -19.987 -12.978 6.758 1.00 86.50 383 ASP A O 1
ATOM 3105 N N . LEU A 1 384 ? -18.855 -12.982 8.686 1.00 89.50 384 LEU A N 1
ATOM 3106 C CA . LEU A 1 384 ? -18.289 -11.659 8.472 1.00 89.50 384 LEU A CA 1
ATOM 3107 C C . LEU A 1 384 ? -17.100 -11.736 7.512 1.00 89.50 384 LEU A C 1
ATOM 3109 O O . LEU A 1 384 ? -16.119 -12.425 7.808 1.00 89.50 384 LEU A O 1
ATOM 3113 N N . PRO A 1 385 ? -17.139 -10.993 6.393 1.00 90.50 385 PRO A N 1
ATOM 3114 C CA . PRO A 1 385 ? -16.009 -10.912 5.496 1.00 90.50 385 PRO A CA 1
ATOM 3115 C C . PRO A 1 385 ? -14.897 -10.113 6.163 1.00 90.50 385 PRO A C 1
ATOM 3117 O O . PRO A 1 385 ? -15.106 -9.016 6.693 1.00 90.50 385 PRO A O 1
ATOM 3120 N N . ASP A 1 386 ? -13.691 -10.647 6.087 1.00 89.56 386 ASP A N 1
ATOM 3121 C CA . ASP A 1 386 ? -12.514 -9.985 6.603 1.00 89.56 386 ASP A CA 1
ATOM 3122 C C . ASP A 1 386 ? -11.748 -9.318 5.459 1.00 89.56 386 ASP A C 1
ATOM 3124 O O . ASP A 1 386 ? -11.117 -9.978 4.633 1.00 89.56 386 ASP A O 1
ATOM 3128 N N . ARG A 1 387 ? -11.807 -7.984 5.416 1.00 88.81 387 ARG A N 1
ATOM 3129 C CA . ARG A 1 387 ? -11.269 -7.154 4.327 1.00 88.81 387 ARG A CA 1
ATOM 3130 C C . ARG A 1 387 ? -9.752 -7.252 4.189 1.00 88.81 387 ARG A C 1
ATOM 3132 O O . ARG A 1 387 ? -9.227 -6.848 3.162 1.00 88.81 387 ARG A O 1
ATOM 3139 N N . TYR A 1 388 ? -9.066 -7.771 5.206 1.00 85.62 388 TYR A N 1
ATOM 3140 C CA . TYR A 1 388 ? -7.617 -7.953 5.213 1.00 85.62 388 TYR A CA 1
ATOM 3141 C C . TYR A 1 388 ? -7.227 -9.347 5.731 1.00 85.62 388 TYR A C 1
ATOM 3143 O O . TYR A 1 388 ? -6.220 -9.502 6.430 1.00 85.62 388 TYR A O 1
ATOM 3151 N N . ALA A 1 389 ? -8.035 -10.379 5.458 1.00 83.19 389 ALA A N 1
ATOM 3152 C CA . ALA A 1 389 ? -7.665 -11.765 5.774 1.00 83.19 389 ALA A CA 1
ATOM 3153 C C . ALA A 1 389 ? -6.391 -12.198 5.035 1.00 83.19 389 ALA A C 1
ATOM 3155 O O . ALA A 1 389 ? -5.526 -12.830 5.640 1.00 83.19 389 ALA A O 1
ATOM 3156 N N . PHE A 1 390 ? -6.218 -11.760 3.786 1.00 76.75 390 PHE A N 1
ATOM 3157 C CA . PHE A 1 390 ? -5.071 -12.095 2.940 1.00 76.75 390 PHE A CA 1
ATOM 3158 C C . PHE A 1 390 ? -3.714 -11.697 3.523 1.00 76.75 390 PHE A C 1
ATOM 3160 O O . PHE A 1 390 ? -2.698 -12.282 3.154 1.00 76.75 390 PHE A O 1
ATOM 3167 N N . LEU A 1 391 ? -3.667 -10.718 4.435 1.00 72.81 391 LEU A N 1
ATOM 3168 C CA . LEU A 1 391 ? -2.441 -10.341 5.147 1.00 72.81 391 LEU A CA 1
ATOM 3169 C C . LEU A 1 391 ? -2.033 -11.383 6.197 1.00 72.81 391 LEU A C 1
ATOM 3171 O O . LEU A 1 391 ? -0.859 -11.475 6.536 1.00 72.81 391 LEU A O 1
ATOM 3175 N N . ARG A 1 392 ? -2.986 -12.161 6.726 1.00 66.62 392 ARG A N 1
ATOM 3176 C CA . ARG A 1 392 ? -2.784 -13.137 7.814 1.00 66.62 392 ARG A CA 1
ATOM 3177 C C . ARG A 1 392 ? -2.617 -14.567 7.356 1.00 66.62 392 ARG A C 1
ATOM 3179 O O . ARG A 1 392 ? -2.078 -15.365 8.116 1.00 66.62 392 ARG A O 1
ATOM 3186 N N . GLU A 1 393 ? -3.106 -14.897 6.172 1.00 58.44 393 GLU A N 1
ATOM 3187 C CA . GLU A 1 393 ? -2.998 -16.244 5.634 1.00 58.44 393 GLU A CA 1
ATOM 3188 C C . GLU A 1 393 ? -1.524 -16.614 5.390 1.00 58.44 393 GLU A C 1
ATOM 3190 O O . GLU A 1 393 ? -0.932 -16.276 4.368 1.00 58.44 393 GLU A O 1
ATOM 3195 N N . GLU A 1 394 ? -0.928 -17.359 6.322 1.00 49.72 394 GLU A N 1
ATOM 3196 C CA . GLU A 1 394 ? 0.042 -18.393 5.960 1.00 49.72 394 GLU A CA 1
ATOM 3197 C C . GLU A 1 394 ? -0.781 -19.574 5.453 1.00 49.72 394 GLU A C 1
ATOM 3199 O O . GLU A 1 394 ? -1.456 -20.248 6.232 1.00 49.72 394 GLU A O 1
ATOM 3204 N N . ARG A 1 395 ? -0.843 -19.766 4.132 1.00 42.66 395 ARG A N 1
ATOM 3205 C CA . ARG A 1 395 ? -1.714 -20.804 3.574 1.00 42.66 395 ARG A CA 1
ATOM 3206 C C . ARG A 1 395 ? -1.123 -22.183 3.857 1.00 42.66 395 ARG A C 1
ATOM 3208 O O . ARG A 1 395 ? -0.081 -22.548 3.319 1.00 42.66 395 ARG A O 1
ATOM 3215 N N . LEU A 1 396 ? -1.814 -22.919 4.725 1.00 33.78 396 LEU A N 1
ATOM 3216 C CA . LEU A 1 396 ? -1.622 -24.345 4.963 1.00 33.78 396 LEU A CA 1
ATOM 3217 C C . LEU A 1 396 ? -1.830 -25.135 3.657 1.00 33.78 396 LEU A C 1
ATOM 3219 O O . LEU A 1 396 ? -2.615 -24.698 2.810 1.00 33.78 396 LEU A O 1
ATOM 3223 N N . PRO A 1 397 ? -1.158 -26.291 3.498 1.00 29.36 397 PRO A N 1
ATOM 3224 C CA . PRO A 1 397 ? -1.367 -27.178 2.360 1.00 29.36 397 PRO A CA 1
ATOM 3225 C C . PRO A 1 397 ? -2.850 -27.503 2.202 1.00 29.36 397 PRO A C 1
ATOM 3227 O O . PRO A 1 397 ? -3.528 -27.838 3.175 1.00 29.36 397 PRO A O 1
ATOM 3230 N N . VAL A 1 398 ? -3.341 -27.419 0.964 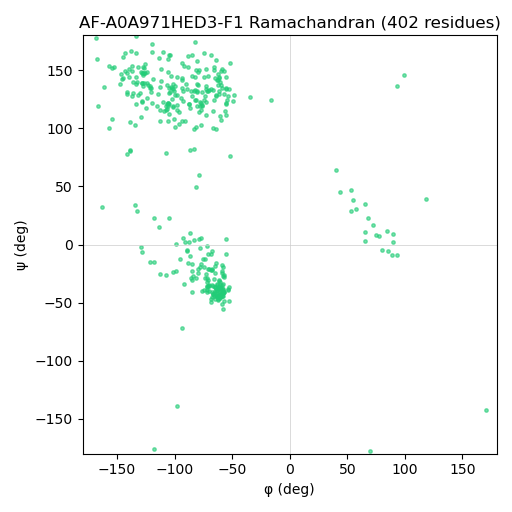1.00 34.38 398 VAL A N 1
ATOM 3231 C CA . VAL A 1 398 ? -4.595 -28.063 0.582 1.00 34.38 398 VAL A CA 1
ATOM 3232 C C . VAL A 1 398 ? -4.365 -29.545 0.842 1.00 34.38 398 VAL A C 1
ATOM 3234 O O . VAL A 1 398 ? -3.562 -30.176 0.157 1.00 34.38 398 VAL A O 1
ATOM 3237 N N . SER A 1 399 ? -4.978 -30.080 1.896 1.00 35.47 399 SER A N 1
ATOM 3238 C CA . SER A 1 399 ? -5.033 -31.520 2.107 1.00 35.47 399 SER A CA 1
ATOM 3239 C C . SER A 1 399 ? -5.638 -32.113 0.844 1.00 35.47 399 SER A C 1
ATOM 3241 O O . SER A 1 399 ? -6.803 -31.836 0.551 1.00 35.47 399 SER A O 1
ATOM 3243 N N . GLY A 1 400 ? -4.820 -32.842 0.084 1.00 34.91 400 GLY A N 1
ATOM 3244 C CA . GLY A 1 400 ? -5.266 -33.569 -1.091 1.00 34.91 400 GLY A CA 1
ATOM 3245 C C . GLY A 1 400 ? -6.510 -34.364 -0.731 1.00 34.91 400 GLY A C 1
ATOM 3246 O O . GLY A 1 400 ? -6.545 -35.049 0.295 1.00 34.91 400 GLY A O 1
ATOM 3247 N N . GLU A 1 401 ? -7.544 -34.197 -1.547 1.00 33.38 401 GLU A N 1
ATOM 3248 C CA . GLU A 1 401 ? -8.701 -35.070 -1.538 1.00 33.38 401 GLU A CA 1
ATOM 3249 C C . GLU A 1 401 ? -8.195 -36.512 -1.576 1.00 33.38 401 GLU A C 1
ATOM 3251 O O . GLU A 1 401 ? -7.396 -36.889 -2.435 1.00 33.38 401 GLU A O 1
ATOM 3256 N N . GLY A 1 402 ? -8.611 -37.293 -0.580 1.00 34.41 402 GLY A N 1
ATOM 3257 C CA . GLY A 1 402 ? -8.389 -38.725 -0.572 1.00 34.41 402 GLY A CA 1
ATOM 3258 C C . GLY A 1 402 ? -9.081 -39.326 -1.785 1.00 34.41 402 GLY A C 1
ATOM 3259 O O . GLY A 1 402 ? -10.307 -39.354 -1.851 1.00 34.41 402 GLY A O 1
ATOM 3260 N N . SER A 1 403 ? -8.285 -39.793 -2.738 1.00 31.06 403 SER A N 1
ATOM 3261 C CA . SER A 1 403 ? -8.707 -40.803 -3.693 1.00 31.06 403 SER A CA 1
ATOM 3262 C C . SER A 1 403 ? -8.691 -42.158 -2.984 1.00 31.06 403 SER A C 1
ATOM 3264 O O . SER A 1 403 ? -7.628 -42.601 -2.534 1.00 31.06 403 SER A O 1
ATOM 3266 N N . GLU A 1 404 ? -9.877 -42.759 -2.861 1.00 31.42 404 GLU A N 1
ATOM 3267 C CA . GLU A 1 404 ? -10.057 -44.215 -2.745 1.00 31.42 404 GLU A CA 1
ATOM 3268 C C . GLU A 1 404 ? -9.358 -44.971 -3.882 1.00 31.42 404 GLU A C 1
ATOM 3270 O O . GLU A 1 404 ? -9.260 -44.410 -5.003 1.00 31.42 404 GLU A O 1
#

Solvent-accessible surface area (backbone atoms only — not comparable to full-atom values): 22955 Å² total; per-residue (Å²): 129,55,71,54,56,52,48,39,54,47,52,53,49,49,52,51,49,50,42,40,73,35,46,36,42,66,59,72,88,71,71,75,74,97,64,100,67,98,54,86,48,72,47,104,73,39,71,26,26,59,51,50,29,40,29,98,85,49,42,31,40,40,44,27,40,44,39,44,27,39,59,77,56,94,91,66,56,74,45,67,25,11,84,85,58,77,44,64,52,50,29,40,40,38,37,33,36,74,88,68,51,73,49,28,37,38,38,34,62,38,84,58,68,31,77,89,62,87,95,41,54,37,78,41,67,70,61,53,52,49,29,57,47,55,45,68,48,37,36,26,31,36,75,39,97,87,73,50,73,44,77,46,73,54,51,56,33,22,29,35,35,24,66,30,74,73,64,72,90,82,50,76,67,89,34,48,64,41,36,55,60,57,20,38,38,56,38,54,52,35,93,94,59,84,40,60,66,53,48,48,50,53,36,69,67,53,27,55,65,66,97,58,93,74,79,66,70,72,63,55,71,67,62,63,66,56,36,64,28,61,58,75,51,63,92,95,57,81,73,67,97,49,96,41,26,19,40,37,35,45,64,76,78,70,80,84,38,46,66,65,55,56,48,23,56,78,68,50,61,40,52,45,44,70,47,51,44,68,56,41,53,76,51,50,49,54,72,61,62,61,74,42,45,37,28,40,31,54,28,43,72,53,91,95,51,77,42,19,34,27,44,36,42,23,35,47,74,46,80,43,84,44,42,45,38,75,44,46,48,83,51,62,23,38,73,43,76,86,41,72,55,54,21,40,39,35,36,34,46,66,52,42,84,47,74,70,27,51,39,88,56,77,75,78,87,50,77,47,42,26,44,50,67,52,62,68,73,42,67,46,59,89,69,51,64,52,80,60,47,79,59,58,62,77,77,70,80,79,75,74,78,83,77,130

Nearest PDB structures (foldseek):
  4akx-assembly1_B  TM=4.034E-01  e=4.101E+00  Pseudomonas aeruginosa
  3tu3-assembly1_B  TM=4.103E-01  e=7.336E+00  Pseudomonas aeruginosa
  2bsj-assembly1_A  TM=2.921E-01  e=6.921E+00  Yersinia enterocolitica